Protein AF-A0A937K0B5-F1 (afdb_monomer_lite)

Structure (mmCIF, N/CA/C/O backbone):
data_AF-A0A937K0B5-F1
#
_entry.id   AF-A0A937K0B5-F1
#
loop_
_atom_site.group_PDB
_atom_site.id
_atom_site.type_symbol
_atom_site.label_atom_id
_atom_site.label_alt_id
_atom_site.label_comp_id
_atom_site.label_asym_id
_atom_site.label_entity_id
_atom_site.label_seq_id
_atom_site.pdbx_PDB_ins_code
_atom_site.Cartn_x
_atom_site.Cartn_y
_atom_site.Cartn_z
_atom_site.occupancy
_atom_site.B_iso_or_equiv
_atom_site.auth_seq_id
_atom_site.auth_comp_id
_atom_site.auth_asym_id
_atom_site.auth_atom_id
_atom_site.pdbx_PDB_model_num
ATOM 1 N N . MET A 1 1 ? -4.608 -11.710 33.890 1.00 86.75 1 MET A N 1
ATOM 2 C CA . MET A 1 1 ? -5.528 -10.931 33.034 1.00 86.75 1 MET A CA 1
ATOM 3 C C . MET A 1 1 ? -6.962 -11.220 33.450 1.00 86.75 1 MET A C 1
ATOM 5 O O . MET A 1 1 ? -7.323 -12.393 33.506 1.00 86.75 1 MET A O 1
ATOM 9 N N . ASP A 1 2 ? -7.758 -10.190 33.741 1.00 91.50 2 ASP A N 1
ATOM 10 C CA . ASP A 1 2 ? -9.212 -10.319 33.878 1.00 91.50 2 ASP A CA 1
ATOM 11 C C . ASP A 1 2 ? -9.817 -10.542 32.486 1.00 91.50 2 ASP A C 1
ATOM 13 O O . ASP A 1 2 ? -9.834 -9.653 31.633 1.00 91.50 2 ASP A O 1
ATOM 17 N N . LYS A 1 3 ? -10.289 -11.768 32.248 1.00 93.00 3 LYS A N 1
ATOM 18 C CA . LYS A 1 3 ? -10.859 -12.169 30.958 1.00 93.00 3 LYS A CA 1
ATOM 19 C C . LYS A 1 3 ? -12.183 -11.466 30.665 1.00 93.00 3 LYS A C 1
ATOM 21 O O . LYS A 1 3 ? -12.497 -11.260 29.498 1.00 93.00 3 LYS A O 1
ATOM 26 N N . THR A 1 4 ? -12.957 -11.110 31.689 1.00 94.50 4 THR A N 1
ATOM 27 C CA . THR A 1 4 ? -14.274 -10.488 31.503 1.00 94.50 4 THR A CA 1
ATOM 28 C C . THR A 1 4 ? -14.128 -9.056 31.007 1.00 94.50 4 THR A C 1
ATOM 30 O O . THR A 1 4 ? -14.714 -8.702 29.984 1.00 94.50 4 THR A O 1
ATOM 33 N N . LEU A 1 5 ? -13.267 -8.273 31.661 1.00 94.69 5 LEU A N 1
ATOM 34 C CA . LEU A 1 5 ? -12.912 -6.924 31.235 1.00 94.69 5 LEU A CA 1
ATOM 35 C C . LEU A 1 5 ? -12.268 -6.927 29.846 1.00 94.69 5 LEU A C 1
ATOM 37 O O . LEU A 1 5 ? -12.678 -6.163 28.973 1.00 94.69 5 LEU A O 1
ATOM 41 N N . TRP A 1 6 ? -11.303 -7.825 29.614 1.00 96.38 6 TRP A N 1
ATOM 42 C CA . TRP A 1 6 ? -10.653 -7.939 28.309 1.00 96.38 6 TRP A CA 1
ATOM 43 C C . TRP A 1 6 ? -11.648 -8.250 27.188 1.00 96.38 6 TRP A C 1
ATOM 45 O O . TRP A 1 6 ? -11.595 -7.611 26.142 1.00 96.38 6 TRP A O 1
ATOM 55 N N . ASN A 1 7 ? -12.591 -9.171 27.402 1.00 95.88 7 ASN A N 1
ATOM 56 C CA . ASN A 1 7 ? -13.598 -9.495 26.392 1.00 95.88 7 ASN A CA 1
ATOM 57 C C . ASN A 1 7 ? -14.510 -8.300 26.082 1.00 95.88 7 ASN A C 1
ATOM 59 O O . ASN A 1 7 ? -14.804 -8.070 24.911 1.00 95.88 7 ASN A O 1
ATOM 63 N N . LYS A 1 8 ? -14.903 -7.509 27.094 1.00 96.31 8 LYS A N 1
ATOM 64 C CA . LYS A 1 8 ? -15.672 -6.271 26.877 1.00 96.31 8 LYS A CA 1
ATOM 65 C C . LYS A 1 8 ? -14.887 -5.269 26.027 1.00 96.31 8 LYS A C 1
ATOM 67 O O . LYS A 1 8 ? -15.404 -4.792 25.020 1.00 96.31 8 LYS A O 1
ATOM 72 N N . ILE A 1 9 ? -13.623 -5.022 26.377 1.00 95.81 9 ILE A N 1
ATOM 73 C CA . ILE A 1 9 ? -12.716 -4.135 25.629 1.00 95.81 9 ILE A CA 1
ATOM 74 C C . ILE A 1 9 ? -12.513 -4.625 24.191 1.00 95.81 9 ILE A C 1
ATOM 76 O O . ILE A 1 9 ? -12.571 -3.842 23.243 1.00 95.81 9 ILE A O 1
ATOM 80 N N . LEU A 1 10 ? -12.294 -5.928 24.013 1.00 96.00 10 LEU A N 1
ATOM 81 C CA . LEU A 1 10 ? -12.101 -6.535 22.703 1.00 96.00 10 LEU A CA 1
ATOM 82 C C . LEU A 1 10 ? -13.352 -6.369 21.831 1.00 96.00 10 LEU A C 1
ATOM 84 O O . LEU A 1 10 ? -13.218 -6.010 20.661 1.00 96.00 10 LEU A O 1
ATOM 88 N N . SER A 1 11 ? -14.540 -6.557 22.414 1.00 94.62 11 SER A N 1
ATOM 89 C CA . SER A 1 11 ? -15.836 -6.433 21.735 1.00 94.62 11 SER A CA 1
ATOM 90 C C . SER A 1 11 ? -16.285 -4.999 21.448 1.00 94.62 11 SER A C 1
ATOM 92 O O . SER A 1 11 ? -17.190 -4.817 20.642 1.00 94.62 11 SER A O 1
ATOM 94 N N . PHE A 1 12 ? -15.676 -3.993 22.087 1.00 95.62 12 PHE A N 1
ATOM 95 C CA . PHE A 1 12 ? -16.032 -2.593 21.866 1.00 95.62 12 PHE A CA 1
ATOM 96 C C . PHE A 1 12 ? -15.760 -2.197 20.411 1.00 95.62 12 PHE A C 1
ATOM 98 O O . PHE A 1 12 ? -14.624 -2.306 19.939 1.00 95.62 12 PHE A O 1
ATOM 105 N N . ASP A 1 13 ? -16.789 -1.759 19.697 1.00 92.38 13 ASP A N 1
ATOM 106 C CA . ASP A 1 13 ? -16.686 -1.388 18.290 1.00 92.38 13 ASP A CA 1
ATOM 107 C C . ASP A 1 13 ? -16.411 0.113 18.155 1.00 92.38 13 ASP A C 1
ATOM 109 O O . ASP A 1 13 ? -17.277 0.938 18.432 1.00 92.38 13 ASP A O 1
ATOM 113 N N . LEU A 1 14 ? -15.192 0.457 17.733 1.00 93.19 14 LEU A N 1
ATOM 114 C CA . LEU A 1 14 ? -14.769 1.848 17.531 1.00 93.19 14 LEU A CA 1
ATOM 115 C C . LEU A 1 14 ? -15.404 2.476 16.287 1.00 93.19 14 LEU A C 1
ATOM 117 O O . LEU A 1 14 ? -15.373 3.694 16.137 1.00 93.19 14 LEU A O 1
ATOM 121 N N . ASP A 1 15 ? -15.946 1.659 15.386 1.00 90.88 15 ASP A N 1
ATOM 122 C CA . ASP A 1 15 ? -16.613 2.134 14.183 1.00 90.88 15 ASP A CA 1
ATOM 123 C C . ASP A 1 15 ? -18.132 2.244 14.369 1.00 90.88 15 ASP A C 1
ATOM 125 O O . ASP A 1 15 ? -18.811 2.584 13.408 1.00 90.88 15 ASP A O 1
ATOM 129 N N . ALA A 1 16 ? -18.682 2.003 15.566 1.00 87.69 16 ALA A N 1
ATOM 130 C CA . ALA A 1 16 ? -20.114 2.131 15.826 1.00 87.69 16 ALA A CA 1
ATOM 131 C C . ALA A 1 16 ? -20.534 3.592 16.140 1.00 87.69 16 ALA A C 1
ATOM 133 O O . ALA A 1 16 ? -19.923 4.227 16.998 1.00 87.69 16 ALA A O 1
ATOM 134 N N . PRO A 1 17 ? -21.617 4.121 15.526 1.00 84.50 17 PRO A N 1
ATOM 135 C CA . PRO A 1 17 ? -22.382 3.528 14.431 1.00 84.50 17 PRO A CA 1
ATOM 136 C C . PRO A 1 17 ? -21.581 3.518 13.122 1.00 84.50 17 PRO A C 1
ATOM 138 O O . PRO A 1 17 ? -20.899 4.491 12.791 1.00 84.50 17 PRO A O 1
ATOM 141 N N . LEU A 1 18 ? -21.718 2.422 12.367 1.00 82.12 18 LEU A N 1
ATOM 142 C CA . LEU A 1 18 ? -20.961 2.214 11.136 1.00 82.12 18 LEU A CA 1
ATOM 143 C C . LEU A 1 18 ? -21.205 3.365 10.158 1.00 82.12 18 LEU A C 1
ATOM 145 O O . LEU A 1 18 ? -22.344 3.744 9.887 1.00 82.12 18 LEU A O 1
ATOM 149 N N . SER A 1 19 ? -20.119 3.934 9.642 1.00 82.31 19 SER A N 1
ATOM 150 C CA . SER A 1 19 ? -20.168 5.060 8.714 1.00 82.31 19 SER A CA 1
ATOM 151 C C . SER A 1 19 ? -19.106 4.933 7.628 1.00 82.31 19 SER A C 1
ATOM 153 O O . SER A 1 19 ? -18.049 4.327 7.818 1.00 82.31 19 SER A O 1
ATOM 155 N N . GLU A 1 20 ? -19.367 5.548 6.472 1.00 72.62 20 GLU A N 1
ATOM 156 C CA . GLU A 1 20 ? -18.437 5.534 5.333 1.00 72.62 20 GLU A CA 1
ATOM 157 C C . GLU A 1 20 ? -17.071 6.158 5.668 1.00 72.62 20 GLU A C 1
ATOM 159 O O . GLU A 1 20 ? -16.060 5.825 5.046 1.00 72.62 20 GLU A O 1
ATOM 164 N N . TYR A 1 21 ? -17.035 7.056 6.657 1.00 82.69 21 TYR A N 1
ATOM 165 C CA . TYR A 1 21 ? -15.830 7.714 7.156 1.00 82.69 21 TYR A CA 1
ATOM 166 C C . TYR A 1 21 ? -15.703 7.585 8.681 1.00 82.69 21 TYR A C 1
ATOM 168 O O . TYR A 1 21 ? -15.469 8.566 9.387 1.00 82.69 21 TYR A O 1
ATOM 176 N N . GLY A 1 22 ? -15.874 6.353 9.171 1.00 88.44 22 GLY A N 1
ATOM 177 C CA . GLY A 1 22 ? -15.724 5.993 10.581 1.00 88.44 22 GLY A CA 1
ATOM 178 C C . GLY A 1 22 ? -14.286 6.059 11.099 1.00 88.44 22 GLY A C 1
ATOM 179 O O . GLY A 1 22 ? -13.351 6.452 10.387 1.00 88.44 22 GLY A O 1
ATOM 180 N N . PHE A 1 23 ? -14.115 5.651 12.355 1.00 93.81 23 PHE A N 1
ATOM 181 C CA . PHE A 1 23 ? -12.850 5.693 13.082 1.00 93.81 23 PHE A CA 1
ATOM 182 C C . PHE A 1 23 ? -11.702 5.035 12.305 1.00 93.81 23 PHE A C 1
ATOM 184 O O . PHE A 1 23 ? -10.686 5.685 12.032 1.00 93.81 23 PHE A O 1
ATOM 191 N N . SER A 1 24 ? -11.880 3.784 11.876 1.00 93.69 24 SER A N 1
ATOM 192 C CA . SER A 1 24 ? -10.851 3.001 11.182 1.00 93.69 24 SER A CA 1
ATOM 193 C C . SER A 1 24 ? -10.520 3.568 9.802 1.00 93.69 24 SER A C 1
ATOM 195 O O . SER A 1 24 ? -9.347 3.671 9.433 1.00 93.69 24 SER A O 1
ATOM 197 N N . THR A 1 25 ? -11.533 3.991 9.038 1.00 92.06 25 THR A N 1
ATOM 198 C CA . THR A 1 25 ? -11.344 4.576 7.698 1.00 92.06 25 THR A CA 1
ATOM 199 C C . THR A 1 25 ? -10.563 5.885 7.770 1.00 92.06 25 THR A C 1
ATOM 201 O O . THR A 1 25 ? -9.673 6.130 6.947 1.00 92.06 25 THR A O 1
ATOM 204 N N . ARG A 1 26 ? -10.869 6.725 8.763 1.00 93.44 26 ARG A N 1
ATOM 205 C CA . ARG A 1 26 ? -10.171 7.989 8.990 1.00 93.44 26 ARG A CA 1
ATOM 206 C C . ARG A 1 26 ? -8.737 7.760 9.468 1.00 93.44 26 ARG A C 1
ATOM 208 O O . ARG A 1 26 ? -7.816 8.327 8.882 1.00 93.44 26 ARG A O 1
ATOM 215 N N . LEU A 1 27 ? -8.544 6.870 10.444 1.00 95.12 27 LEU A N 1
ATOM 216 C CA . LEU A 1 27 ? -7.229 6.492 10.969 1.00 95.12 27 LEU A CA 1
ATOM 217 C C . LEU A 1 27 ? -6.296 5.985 9.858 1.00 95.12 27 LEU A C 1
ATOM 219 O O . LEU A 1 27 ? -5.153 6.439 9.749 1.00 95.12 27 LEU A O 1
ATOM 223 N N . ALA A 1 28 ? -6.801 5.095 8.996 1.00 93.75 28 ALA A N 1
ATOM 224 C CA . ALA A 1 28 ? -6.053 4.562 7.861 1.00 93.75 28 ALA A CA 1
ATOM 225 C C . ALA A 1 28 ? -5.684 5.651 6.843 1.00 93.75 28 ALA A C 1
ATOM 227 O O . ALA A 1 28 ? -4.559 5.674 6.342 1.00 93.75 28 ALA A O 1
ATOM 228 N N . LYS A 1 29 ? -6.604 6.580 6.546 1.00 92.31 29 LYS A N 1
ATOM 229 C CA . LYS A 1 29 ? -6.374 7.662 5.578 1.00 92.31 29 LYS A CA 1
ATOM 230 C C . LYS A 1 29 ? -5.328 8.665 6.059 1.00 92.31 29 LYS A C 1
ATOM 232 O O . LYS A 1 29 ? -4.405 8.986 5.312 1.00 92.31 29 LYS A O 1
ATOM 237 N N . GLU A 1 30 ? -5.459 9.160 7.286 1.00 92.69 30 GLU A N 1
ATOM 238 C CA . GLU A 1 30 ? -4.577 10.208 7.818 1.00 92.69 30 GLU A CA 1
ATOM 239 C C . GLU A 1 30 ? -3.131 9.706 7.952 1.00 92.69 30 GLU A C 1
ATOM 241 O O . GLU A 1 30 ? -2.187 10.396 7.560 1.00 92.69 30 GLU A O 1
ATOM 246 N N . ASN A 1 31 ? -2.957 8.448 8.364 1.00 93.25 31 ASN A N 1
ATOM 247 C CA . ASN A 1 31 ? -1.636 7.842 8.533 1.00 93.25 31 ASN A CA 1
ATOM 248 C C . ASN A 1 31 ? -1.129 7.090 7.290 1.00 93.25 31 ASN A C 1
ATOM 250 O O . ASN A 1 31 ? 0.035 6.689 7.233 1.00 93.25 31 ASN A O 1
ATOM 254 N N . ALA A 1 32 ? -1.972 6.944 6.263 1.00 93.38 32 ALA A N 1
ATOM 255 C CA . ALA A 1 32 ? -1.731 6.109 5.088 1.00 93.38 32 ALA A CA 1
ATOM 256 C C . ALA A 1 32 ? -1.308 4.679 5.458 1.00 93.38 32 ALA A C 1
ATOM 258 O O . ALA A 1 32 ? -0.268 4.182 5.014 1.00 93.38 32 ALA A O 1
ATOM 259 N N . TRP A 1 33 ? -2.121 4.043 6.295 1.00 94.75 33 TRP A N 1
ATOM 260 C CA . TRP A 1 33 ? -1.939 2.665 6.728 1.00 94.75 33 TRP A CA 1
ATOM 261 C C . TRP A 1 33 ? -2.753 1.700 5.879 1.00 94.75 33 TRP A C 1
ATOM 263 O O . TRP A 1 33 ? -3.857 2.010 5.439 1.00 94.75 33 TRP A O 1
ATOM 273 N N . THR A 1 34 ? -2.207 0.502 5.681 1.00 94.50 34 THR A N 1
ATOM 274 C CA . THR A 1 34 ? -2.960 -0.610 5.087 1.00 94.50 34 THR A CA 1
ATOM 275 C C . THR A 1 34 ? -4.058 -1.078 6.036 1.00 94.50 34 THR A C 1
ATOM 277 O O . THR A 1 34 ? -4.004 -0.834 7.248 1.00 94.50 34 THR A O 1
ATOM 280 N N . GLN A 1 35 ? -5.065 -1.763 5.503 1.00 92.44 35 GLN A N 1
ATOM 281 C CA . GLN A 1 35 ? -6.229 -2.176 6.291 1.00 92.44 35 GLN A CA 1
ATOM 282 C C . GLN A 1 35 ? -5.836 -3.114 7.439 1.00 92.44 35 GLN A C 1
ATOM 284 O O . GLN A 1 35 ? -6.207 -2.883 8.589 1.00 92.44 35 GLN A O 1
ATOM 289 N N . ASN A 1 36 ? -5.027 -4.137 7.160 1.00 93.12 36 ASN A N 1
ATOM 290 C CA . ASN A 1 36 ? -4.579 -5.079 8.187 1.00 93.12 36 ASN A CA 1
ATOM 291 C C . ASN A 1 36 ? -3.638 -4.434 9.209 1.00 93.12 36 ASN A C 1
ATOM 293 O O . ASN A 1 36 ? -3.731 -4.748 10.395 1.00 93.12 36 ASN A O 1
ATOM 297 N N . PHE A 1 37 ? -2.781 -3.496 8.789 1.00 94.94 37 PHE A N 1
ATOM 298 C CA . PHE A 1 37 ? -1.961 -2.729 9.729 1.00 94.94 37 PHE A CA 1
ATOM 299 C C . PHE A 1 37 ? -2.831 -1.872 10.656 1.00 94.94 37 PHE A C 1
ATOM 301 O O . PHE A 1 37 ? -2.601 -1.850 11.861 1.00 94.94 37 PHE A O 1
ATOM 308 N N . THR A 1 38 ? -3.870 -1.233 10.114 1.00 95.44 38 THR A N 1
ATOM 309 C CA . THR A 1 38 ? -4.840 -0.445 10.890 1.00 95.44 38 THR A CA 1
ATOM 310 C C . THR A 1 38 ? -5.569 -1.318 11.912 1.00 95.44 38 THR A C 1
ATOM 312 O O . THR A 1 38 ? -5.589 -0.986 13.096 1.00 95.44 38 THR A O 1
ATOM 315 N N . ARG A 1 39 ? -6.095 -2.479 11.493 1.00 94.88 39 ARG A N 1
ATOM 316 C CA . ARG A 1 39 ? -6.750 -3.448 12.393 1.00 94.88 39 ARG A CA 1
ATOM 317 C C . ARG A 1 39 ? -5.808 -3.916 13.508 1.00 94.88 39 ARG A C 1
ATOM 319 O O . ARG A 1 39 ? -6.212 -3.980 14.668 1.00 94.88 39 ARG A O 1
ATOM 326 N N . LEU A 1 40 ? -4.546 -4.198 13.173 1.00 95.69 40 LEU A N 1
ATOM 327 C CA . LEU A 1 40 ? -3.531 -4.586 14.152 1.00 95.69 40 LEU A CA 1
ATOM 328 C C . LEU A 1 40 ? -3.231 -3.447 15.138 1.00 95.69 40 LEU A C 1
ATOM 330 O O . LEU A 1 40 ? -3.226 -3.681 16.341 1.00 95.69 40 LEU A O 1
ATOM 334 N N . ALA A 1 41 ? -3.035 -2.217 14.658 1.00 97.25 41 ALA A N 1
ATOM 335 C CA . ALA A 1 41 ? -2.790 -1.052 15.508 1.00 97.25 41 ALA A CA 1
ATOM 336 C C . ALA A 1 41 ? -3.951 -0.798 16.486 1.00 97.25 41 ALA A C 1
ATOM 338 O O . ALA A 1 41 ? -3.718 -0.538 17.665 1.00 97.25 41 ALA A O 1
ATOM 339 N N . ILE A 1 42 ? -5.198 -0.952 16.027 1.00 97.62 42 ILE A N 1
ATOM 340 C CA . ILE A 1 42 ? -6.399 -0.853 16.868 1.00 97.62 42 ILE A CA 1
ATOM 341 C C . ILE A 1 42 ? -6.426 -1.944 17.946 1.00 97.62 42 ILE A C 1
ATOM 343 O O . ILE A 1 42 ? -6.736 -1.665 19.106 1.00 97.62 42 ILE A O 1
ATOM 347 N N . LEU A 1 43 ? -6.086 -3.187 17.594 1.00 97.50 43 LEU A N 1
ATOM 348 C CA . LEU A 1 43 ? -6.009 -4.279 18.564 1.00 97.50 43 LEU A CA 1
ATOM 349 C C . LEU A 1 43 ? -4.948 -4.004 19.640 1.00 97.50 43 LEU A C 1
ATOM 351 O O . LEU A 1 43 ? -5.205 -4.199 20.829 1.00 97.50 43 LEU A O 1
ATOM 355 N N . GLU A 1 44 ? -3.770 -3.527 19.241 1.00 97.81 44 GLU A N 1
ATOM 356 C CA . GLU A 1 44 ? -2.695 -3.167 20.169 1.00 97.81 44 GLU A CA 1
ATOM 357 C C . GLU A 1 44 ? -3.059 -1.959 21.044 1.00 97.81 44 GLU A C 1
ATOM 359 O O . GLU A 1 44 ? -2.739 -1.942 22.234 1.00 97.81 44 GLU A O 1
ATOM 364 N N . TYR A 1 45 ? -3.818 -1.000 20.508 1.00 97.94 45 TYR A N 1
ATOM 365 C CA . TYR A 1 45 ? -4.413 0.089 21.281 1.00 97.94 45 TYR A CA 1
ATOM 366 C C . TYR A 1 45 ? -5.386 -0.417 22.352 1.00 97.94 45 TYR A C 1
ATOM 368 O O . TYR A 1 45 ? -5.282 -0.022 23.514 1.00 97.94 45 TYR A O 1
ATOM 376 N N . LYS A 1 46 ? -6.275 -1.358 22.016 1.00 97.81 46 LYS A N 1
ATOM 377 C CA . LYS A 1 46 ? -7.175 -1.987 22.998 1.00 97.81 46 LYS A CA 1
ATOM 378 C C . LYS A 1 46 ? -6.398 -2.680 24.124 1.00 97.81 46 LYS A C 1
ATOM 380 O O . LYS A 1 46 ? -6.756 -2.540 25.293 1.00 97.81 46 LYS A O 1
ATOM 385 N N . LYS A 1 47 ? -5.308 -3.387 23.798 1.00 97.31 47 LYS A N 1
ATOM 386 C CA . LYS A 1 47 ? -4.418 -4.002 24.803 1.00 97.31 47 LYS A CA 1
ATOM 387 C C . LYS A 1 47 ? -3.745 -2.953 25.685 1.00 97.31 47 LYS A C 1
ATOM 389 O O . LYS A 1 47 ? -3.709 -3.118 26.902 1.00 97.31 47 LYS A O 1
ATOM 394 N N . PHE A 1 48 ? -3.246 -1.868 25.095 1.00 96.69 48 PHE A N 1
ATOM 395 C CA . PHE A 1 48 ? -2.672 -0.753 25.847 1.00 96.69 48 PHE A CA 1
ATOM 396 C C . PHE A 1 48 ? -3.689 -0.139 26.817 1.00 96.69 48 PHE A C 1
ATOM 398 O O . PHE A 1 48 ? -3.368 0.068 27.983 1.00 96.69 48 PHE A O 1
ATOM 405 N N . MET A 1 49 ? -4.929 0.071 26.376 1.00 96.31 49 MET A N 1
ATOM 406 C CA . MET A 1 49 ? -5.995 0.634 27.209 1.00 96.31 49 MET A CA 1
ATOM 407 C C . MET A 1 49 ? -6.401 -0.301 28.353 1.00 96.31 49 MET A C 1
ATOM 409 O O . MET A 1 49 ? -6.625 0.163 29.470 1.00 96.31 49 MET A O 1
ATOM 413 N N . TYR A 1 50 ? -6.386 -1.621 28.130 1.00 96.31 50 TYR A N 1
ATOM 414 C CA . TYR A 1 50 ? -6.522 -2.598 29.216 1.00 96.31 50 TYR A CA 1
ATOM 415 C C . TYR A 1 50 ? -5.408 -2.430 30.265 1.00 96.31 50 TYR A C 1
ATOM 417 O O . TYR A 1 50 ? -5.689 -2.414 31.465 1.00 96.31 50 TYR A O 1
ATOM 425 N N . LEU A 1 51 ? -4.146 -2.274 29.843 1.00 95.12 51 LEU A N 1
ATOM 426 C CA . LEU A 1 51 ? -3.030 -2.056 30.773 1.00 95.12 51 LEU A CA 1
ATOM 427 C C . LEU A 1 51 ? -3.180 -0.723 31.512 1.00 95.12 51 LEU A C 1
ATOM 429 O O . LEU A 1 51 ? -3.004 -0.682 32.726 1.00 95.12 51 LEU A O 1
ATOM 433 N N . ALA A 1 52 ? -3.560 0.344 30.810 1.00 93.88 52 ALA A N 1
ATOM 434 C CA . ALA A 1 52 ? -3.778 1.663 31.396 1.00 93.88 52 ALA A CA 1
ATOM 435 C C . ALA A 1 52 ? -4.875 1.659 32.473 1.00 93.88 52 ALA A C 1
ATOM 437 O O . ALA A 1 52 ? -4.732 2.338 33.486 1.00 93.88 52 ALA A O 1
ATOM 438 N N . GLY A 1 53 ? -5.930 0.858 32.291 1.00 93.12 53 GLY A N 1
ATOM 439 C CA . GLY A 1 53 ? -6.999 0.699 33.279 1.00 93.12 53 GLY A CA 1
ATOM 440 C C . GLY A 1 53 ? -6.656 -0.212 34.465 1.00 93.12 53 GLY A C 1
ATOM 441 O O . GLY A 1 53 ? -7.279 -0.094 35.513 1.00 93.12 53 GLY A O 1
ATOM 442 N N . THR A 1 54 ? -5.677 -1.117 34.334 1.00 93.12 54 THR A N 1
ATOM 443 C CA . THR A 1 54 ? -5.445 -2.189 35.331 1.00 93.12 54 THR A CA 1
ATOM 444 C C . THR A 1 54 ? -4.091 -2.141 36.037 1.00 93.12 54 THR A C 1
ATOM 446 O O . THR A 1 54 ? -3.953 -2.704 37.120 1.00 93.12 54 THR A O 1
ATOM 449 N N . ALA A 1 55 ? -3.088 -1.463 35.475 1.00 87.75 55 ALA A N 1
ATOM 450 C CA . ALA A 1 55 ? -1.714 -1.494 35.980 1.00 87.75 55 ALA A CA 1
ATOM 451 C C . ALA A 1 55 ? -1.502 -0.761 37.319 1.00 87.75 55 ALA A C 1
ATOM 453 O O . ALA A 1 55 ? -0.458 -0.946 37.944 1.00 87.75 55 ALA A O 1
ATOM 454 N N . GLY A 1 56 ? -2.429 0.114 37.735 1.00 83.44 56 GLY A N 1
ATOM 455 C CA . GLY A 1 56 ? -2.289 0.947 38.941 1.00 83.44 56 GLY A CA 1
ATOM 456 C C . GLY A 1 56 ? -1.097 1.920 38.912 1.00 83.44 56 GLY A C 1
ATOM 457 O O . GLY A 1 56 ? -0.767 2.531 39.926 1.00 83.44 56 GLY A O 1
ATOM 458 N N . ALA A 1 57 ? -0.435 2.059 37.762 1.00 84.25 57 ALA A N 1
ATOM 459 C CA . ALA A 1 57 ? 0.768 2.852 37.552 1.00 84.25 57 ALA A CA 1
ATOM 460 C C . ALA A 1 57 ? 0.769 3.459 36.143 1.00 84.25 57 ALA A C 1
ATOM 462 O O . ALA A 1 57 ? 0.012 3.044 35.266 1.00 84.25 57 ALA A O 1
ATOM 463 N N . MET A 1 58 ? 1.641 4.445 35.921 1.00 86.75 58 MET A N 1
ATOM 464 C CA . MET A 1 58 ? 1.754 5.116 34.628 1.00 86.75 58 MET A CA 1
ATOM 465 C C . MET A 1 58 ? 2.291 4.163 33.553 1.00 86.75 58 MET A C 1
ATOM 467 O O . MET A 1 58 ? 3.362 3.578 33.708 1.00 86.75 58 MET A O 1
ATOM 471 N N . VAL A 1 59 ? 1.567 4.075 32.440 1.00 91.88 59 VAL A N 1
ATOM 472 C CA . VAL A 1 59 ? 1.985 3.379 31.218 1.00 91.88 59 VAL A CA 1
ATOM 473 C C . VAL A 1 59 ? 2.213 4.386 30.091 1.00 91.88 59 VAL A C 1
ATOM 475 O O . VAL A 1 59 ? 1.703 5.504 30.129 1.00 91.88 59 VAL A O 1
ATOM 478 N N . SER A 1 60 ? 3.010 4.004 29.097 1.00 92.69 60 SER A N 1
ATOM 479 C CA . SER A 1 60 ? 3.363 4.825 27.940 1.00 92.69 60 SER A CA 1
ATOM 480 C C . SER A 1 60 ? 3.174 4.005 26.660 1.00 92.69 60 SER A C 1
ATOM 482 O O . SER A 1 60 ? 3.737 2.909 26.565 1.00 92.69 60 SER A O 1
ATOM 484 N N . PRO A 1 61 ? 2.384 4.504 25.691 1.00 94.25 61 PRO A N 1
ATOM 485 C CA . PRO A 1 61 ? 2.138 3.804 24.433 1.00 94.25 61 PRO A CA 1
ATOM 486 C C . PRO A 1 61 ? 3.383 3.812 23.528 1.00 94.25 61 PRO A C 1
ATOM 488 O O . PRO A 1 61 ? 4.331 4.573 23.744 1.00 94.25 61 PRO A O 1
ATOM 491 N N . SER A 1 62 ? 3.391 2.966 22.494 1.00 93.94 62 SER A N 1
ATOM 492 C CA . SER A 1 62 ? 4.285 3.167 21.344 1.00 93.94 62 SER A CA 1
ATOM 493 C C . SER A 1 62 ? 3.767 4.303 20.460 1.00 93.94 62 SER A C 1
ATOM 495 O O . SER A 1 62 ? 2.597 4.651 20.546 1.00 93.94 62 SER A O 1
ATOM 497 N N . GLU A 1 63 ? 4.599 4.842 19.566 1.00 93.12 63 GLU A N 1
ATOM 498 C CA . GLU A 1 63 ? 4.196 5.936 18.662 1.00 93.12 63 GLU A CA 1
ATOM 499 C C . GLU A 1 63 ? 2.965 5.571 17.813 1.00 93.12 63 GLU A C 1
ATOM 501 O O . GLU A 1 63 ? 2.048 6.370 17.666 1.00 93.12 63 GLU A O 1
ATOM 506 N N . ILE A 1 64 ? 2.884 4.330 17.325 1.00 95.94 64 ILE A N 1
ATOM 507 C CA . ILE A 1 64 ? 1.732 3.864 16.542 1.00 95.94 64 ILE A CA 1
ATOM 508 C C . ILE A 1 64 ? 0.472 3.750 17.407 1.00 95.94 64 ILE A C 1
ATOM 510 O O . ILE A 1 64 ? -0.597 4.178 16.980 1.00 95.94 64 ILE A O 1
ATOM 514 N N . VAL A 1 65 ? 0.577 3.198 18.622 1.00 97.12 65 VAL A N 1
ATOM 515 C CA . VAL A 1 65 ? -0.565 3.101 19.551 1.00 97.12 65 VAL A CA 1
ATOM 516 C C . VAL A 1 65 ? -1.035 4.490 19.990 1.00 97.12 65 VAL A C 1
ATOM 518 O O . VAL A 1 65 ? -2.235 4.724 20.124 1.00 97.12 65 VAL A O 1
ATOM 521 N N . ASP A 1 66 ? -0.098 5.414 20.168 1.00 95.31 66 ASP A N 1
ATOM 522 C CA . ASP A 1 66 ? -0.356 6.802 20.527 1.00 95.31 66 ASP A CA 1
ATOM 523 C C . ASP A 1 66 ? -1.133 7.541 19.429 1.00 95.31 66 ASP A C 1
ATOM 525 O O . ASP A 1 66 ? -2.072 8.273 19.728 1.00 95.31 66 ASP A O 1
ATOM 529 N N . LEU A 1 67 ? -0.834 7.286 18.148 1.00 96.38 67 LEU A N 1
ATOM 530 C CA . LEU A 1 67 ? -1.624 7.808 17.023 1.00 96.38 67 LEU A CA 1
ATOM 531 C C . LEU A 1 67 ? -3.081 7.315 17.058 1.00 96.38 67 LEU A C 1
ATOM 533 O O . LEU A 1 67 ? -4.000 8.097 16.816 1.00 96.38 67 LEU A O 1
ATOM 537 N N . VAL A 1 68 ? -3.311 6.040 17.399 1.00 97.81 68 VAL A N 1
ATOM 538 C CA . VAL A 1 68 ? -4.676 5.501 17.559 1.00 97.81 68 VAL A CA 1
ATOM 539 C C . VAL A 1 68 ? -5.385 6.153 18.746 1.00 97.81 68 VAL A C 1
ATOM 541 O O . VAL A 1 68 ? -6.558 6.511 18.642 1.00 97.81 68 VAL A O 1
ATOM 544 N N . TRP A 1 69 ? -4.683 6.339 19.867 1.00 96.44 69 TRP A N 1
ATOM 545 C CA . TRP A 1 69 ? -5.256 6.969 21.054 1.00 96.44 69 TRP A CA 1
ATOM 546 C C . TRP A 1 69 ? -5.630 8.430 20.796 1.00 96.44 69 TRP A C 1
ATOM 548 O O . TRP A 1 69 ? -6.759 8.821 21.086 1.00 96.44 69 TRP A O 1
ATOM 558 N N . HIS A 1 70 ? -4.740 9.208 20.177 1.00 95.44 70 HIS A N 1
ATOM 559 C CA . HIS A 1 70 ? -5.021 10.584 19.769 1.00 95.44 70 HIS A CA 1
ATOM 560 C C . HIS A 1 70 ? -6.245 10.675 18.863 1.00 95.44 70 HIS A C 1
ATOM 562 O O . HIS A 1 70 ? -7.102 11.529 19.081 1.00 95.44 70 HIS A O 1
ATOM 568 N N . GLN A 1 71 ? -6.366 9.763 17.895 1.00 95.75 71 GLN A N 1
ATOM 569 C CA . GLN A 1 71 ? -7.557 9.690 17.062 1.00 95.75 71 GLN A CA 1
ATOM 570 C C . GLN A 1 71 ? -8.808 9.429 17.906 1.00 95.75 71 GLN A C 1
ATOM 572 O O . GLN A 1 71 ? -9.824 10.081 17.694 1.00 95.75 71 GLN A O 1
ATOM 577 N N . HIS A 1 72 ? -8.755 8.513 18.878 1.00 96.19 72 HIS A N 1
ATOM 578 C CA . HIS A 1 72 ? -9.927 8.170 19.690 1.00 96.19 72 HIS A CA 1
ATOM 579 C C . HIS A 1 72 ? -10.356 9.319 20.601 1.00 96.19 72 HIS A C 1
ATOM 581 O O . HIS A 1 72 ? -11.550 9.550 20.743 1.00 96.19 72 HIS A O 1
ATOM 587 N N . LEU A 1 73 ? -9.412 10.111 21.117 1.00 94.62 73 LEU A N 1
ATOM 588 C CA . LEU A 1 73 ? -9.717 11.325 21.883 1.00 94.62 73 LEU A CA 1
ATOM 589 C C . LEU A 1 73 ? -10.533 12.355 21.080 1.00 94.62 73 LEU A C 1
ATOM 591 O O . LEU A 1 73 ? -11.277 13.129 21.677 1.00 94.62 73 LEU A O 1
ATOM 595 N N . ILE A 1 74 ? -10.422 12.366 19.745 1.00 93.81 74 ILE A N 1
ATOM 596 C CA . ILE A 1 74 ? -11.240 13.225 18.869 1.00 93.81 74 ILE A CA 1
ATOM 597 C C . ILE A 1 74 ? -12.692 12.719 18.799 1.00 93.81 74 ILE A C 1
ATOM 599 O O . ILE A 1 74 ? -13.614 13.518 18.653 1.00 93.81 74 ILE A O 1
ATOM 603 N N . PHE A 1 75 ? -12.915 11.408 18.925 1.00 92.50 75 PHE A N 1
ATOM 604 C CA . PHE A 1 75 ? -14.244 10.796 19.010 1.00 92.50 75 PHE A CA 1
ATOM 605 C C . PHE A 1 75 ? -14.689 10.752 20.480 1.00 92.50 75 PHE A C 1
ATOM 607 O O . PHE A 1 75 ? -14.803 9.676 21.068 1.00 92.50 75 PHE A O 1
ATOM 614 N N . SER A 1 76 ? -14.906 11.933 21.071 1.00 92.06 76 SER A N 1
ATOM 615 C CA . SER A 1 76 ? -15.116 12.127 22.516 1.00 92.06 76 SER A CA 1
ATOM 616 C C . SER A 1 76 ? -16.154 11.188 23.125 1.00 92.06 76 SER A C 1
ATOM 618 O O . SER A 1 76 ? -15.878 10.568 24.147 1.00 92.06 76 SER A O 1
ATOM 620 N N . ASP A 1 77 ? -17.303 11.029 22.468 1.00 93.38 77 ASP A N 1
ATOM 621 C CA . ASP A 1 77 ? -18.418 10.231 22.990 1.00 93.38 77 ASP A CA 1
ATOM 622 C C . ASP A 1 77 ? -18.066 8.735 23.008 1.00 93.38 77 ASP A C 1
ATOM 624 O O . ASP A 1 77 ? -18.296 8.041 23.996 1.00 93.38 77 ASP A O 1
ATOM 628 N N . SER A 1 78 ? -17.430 8.242 21.937 1.00 94.88 78 SER A N 1
ATOM 629 C CA . SER A 1 78 ? -16.904 6.870 21.873 1.00 94.88 78 SER A CA 1
ATOM 630 C C . SER A 1 78 ? -15.808 6.653 22.920 1.00 94.88 78 SER A C 1
ATOM 632 O O . SER A 1 78 ? -15.759 5.606 23.566 1.00 94.88 78 SER A O 1
ATOM 634 N N . TYR A 1 79 ? -14.938 7.645 23.125 1.00 95.94 79 TYR A N 1
ATOM 635 C CA . TYR A 1 79 ? -13.856 7.558 24.101 1.00 95.94 79 TYR A CA 1
ATOM 636 C C . TYR A 1 79 ? -14.373 7.481 25.537 1.00 95.94 79 TYR A C 1
ATOM 638 O O . TYR A 1 79 ? -13.871 6.681 26.331 1.00 95.94 79 TYR A O 1
ATOM 646 N N . GLU A 1 80 ? -15.382 8.286 25.867 1.00 95.25 80 GLU A N 1
ATOM 647 C CA . GLU A 1 80 ? -16.040 8.268 27.171 1.00 95.25 80 GLU A CA 1
ATOM 648 C C . GLU A 1 80 ? -16.695 6.908 27.429 1.00 95.25 80 GLU A C 1
ATOM 650 O O . GLU A 1 80 ? -16.368 6.259 28.425 1.00 95.25 80 GLU A O 1
ATOM 655 N N . GLN A 1 81 ? -17.490 6.406 26.478 1.00 95.62 81 GLN A N 1
ATOM 656 C CA . GLN A 1 81 ? -18.095 5.071 26.556 1.00 95.62 81 GLN A CA 1
ATOM 657 C C . GLN A 1 81 ? -17.041 3.971 26.720 1.00 95.62 81 GLN A C 1
ATOM 659 O O . GLN A 1 81 ? -17.211 3.036 27.504 1.00 95.62 81 GLN A O 1
ATOM 664 N N . PHE A 1 82 ? -15.913 4.072 26.016 1.00 96.31 82 PHE A N 1
ATOM 665 C CA . PHE A 1 82 ? -14.836 3.099 26.148 1.00 96.31 82 PHE A CA 1
ATOM 666 C C . PHE A 1 82 ? -14.169 3.152 27.531 1.00 96.31 82 PHE A C 1
ATOM 668 O O . PHE A 1 82 ? -13.858 2.107 28.105 1.00 96.31 82 PHE A O 1
ATOM 675 N N . CYS A 1 83 ? -13.998 4.345 28.108 1.00 95.31 83 CYS A N 1
ATOM 676 C CA . CYS A 1 83 ? -13.512 4.508 29.481 1.00 95.31 83 CYS A CA 1
ATOM 677 C C . CYS A 1 83 ? -14.500 3.948 30.518 1.00 95.31 83 CYS A C 1
ATOM 679 O O . CYS A 1 83 ? -14.066 3.337 31.499 1.00 95.31 83 CYS A O 1
ATOM 681 N N . GLU A 1 84 ? -15.811 4.089 30.295 1.00 95.69 84 GLU A N 1
ATOM 682 C CA . GLU A 1 84 ? -16.849 3.456 31.121 1.00 95.69 84 GLU A CA 1
ATOM 683 C C . GLU A 1 84 ? -16.750 1.927 31.074 1.00 95.69 84 GLU A C 1
ATOM 685 O O . GLU A 1 84 ? -16.796 1.276 32.119 1.00 95.69 84 GLU A O 1
ATOM 690 N N . VAL A 1 85 ? -16.530 1.347 29.886 1.00 94.75 85 VAL A N 1
ATOM 691 C CA . VAL A 1 85 ? -16.299 -0.100 29.730 1.00 94.75 85 VAL A CA 1
ATOM 692 C C . VAL A 1 85 ? -15.070 -0.560 30.515 1.00 94.75 85 VAL A C 1
ATOM 694 O O . VAL A 1 85 ? -15.100 -1.627 31.134 1.00 94.75 85 VAL A O 1
ATOM 697 N N . ILE A 1 86 ? -13.998 0.234 30.492 1.00 94.50 86 ILE A N 1
ATOM 698 C CA . ILE A 1 86 ? -12.761 -0.045 31.233 1.00 94.50 86 ILE A CA 1
ATOM 699 C C . ILE A 1 86 ? -12.969 0.123 32.749 1.00 94.50 86 ILE A C 1
ATOM 701 O O . ILE A 1 86 ? -12.273 -0.510 33.542 1.00 94.50 86 ILE A O 1
ATOM 705 N N . GLY A 1 87 ? -13.930 0.953 33.162 1.00 91.75 87 GLY A N 1
ATOM 706 C CA . GLY A 1 87 ? -14.169 1.311 34.559 1.00 91.75 87 GLY A CA 1
ATOM 707 C C . GLY A 1 87 ? -13.139 2.300 35.109 1.00 91.75 87 GLY A C 1
ATOM 708 O O . GLY A 1 87 ? -12.910 2.350 36.316 1.00 91.75 87 GLY A O 1
ATOM 709 N N . SER A 1 88 ? -12.458 3.056 34.243 1.00 88.00 88 SER A N 1
ATOM 710 C CA . SER A 1 88 ? -11.445 4.043 34.637 1.00 88.00 88 SER A CA 1
ATOM 711 C C . SER A 1 88 ? -11.338 5.171 33.618 1.00 88.00 88 SER A C 1
ATOM 713 O O . SER A 1 88 ? -11.259 4.932 32.416 1.00 88.00 88 SER A O 1
ATOM 715 N N . ASN A 1 89 ? -11.272 6.412 34.106 1.00 88.94 89 ASN A N 1
ATOM 716 C CA . ASN A 1 89 ? -11.043 7.581 33.260 1.00 88.94 89 ASN A CA 1
ATOM 717 C C . ASN A 1 89 ? -9.539 7.743 32.989 1.00 88.94 89 ASN A C 1
ATOM 719 O O . ASN A 1 89 ? -8.784 8.231 33.838 1.00 88.94 89 ASN A O 1
ATOM 723 N N . ILE A 1 90 ? -9.108 7.299 31.809 1.00 90.38 90 ILE A N 1
ATOM 724 C CA . ILE A 1 90 ? -7.706 7.341 31.396 1.00 90.38 90 ILE A CA 1
ATOM 725 C C . ILE A 1 90 ? -7.398 8.742 30.856 1.00 90.38 90 ILE A C 1
ATOM 727 O O . ILE A 1 90 ? -7.922 9.164 29.826 1.00 90.38 90 ILE A O 1
ATOM 731 N N . LYS A 1 91 ? -6.521 9.476 31.548 1.00 86.69 91 LYS A N 1
ATOM 732 C CA . LYS A 1 91 ? -6.116 10.832 31.153 1.00 86.69 91 LYS A CA 1
ATOM 733 C C . LYS A 1 91 ? -4.864 10.796 30.285 1.00 86.69 91 LYS A C 1
ATOM 735 O O . LYS A 1 91 ? -3.849 10.227 30.683 1.00 86.69 91 LYS A O 1
ATOM 740 N N . HIS A 1 92 ? -4.921 11.464 29.138 1.00 85.81 92 HIS A N 1
ATOM 741 C CA . HIS A 1 92 ? -3.751 11.686 28.299 1.00 85.81 92 HIS A CA 1
ATOM 742 C C . HIS A 1 92 ? -2.884 12.815 28.881 1.00 85.81 92 HIS A C 1
ATOM 744 O O . HIS A 1 92 ? -3.386 13.900 29.176 1.00 85.81 92 HIS A O 1
ATOM 750 N N . ILE A 1 93 ? -1.586 12.558 29.061 1.00 82.88 93 ILE A N 1
ATOM 751 C CA . ILE A 1 93 ? -0.615 13.539 29.565 1.00 82.88 93 ILE A CA 1
ATOM 752 C C . ILE A 1 93 ? 0.407 13.793 28.450 1.00 82.88 93 ILE A C 1
ATOM 754 O O . ILE A 1 93 ? 1.236 12.915 28.202 1.00 82.88 93 ILE A O 1
ATOM 758 N N . PRO A 1 94 ? 0.383 14.970 27.795 1.00 77.56 94 PRO A N 1
ATOM 759 C CA . PRO A 1 94 ? 1.349 15.302 26.756 1.00 77.56 94 PRO A CA 1
ATOM 760 C C . PRO A 1 94 ? 2.781 15.277 27.295 1.00 77.56 94 PRO A C 1
ATOM 762 O O . PRO A 1 94 ? 3.047 15.759 28.398 1.00 77.56 94 PRO A O 1
ATOM 765 N N . SER A 1 95 ? 3.723 14.764 26.507 1.00 67.12 95 SER A N 1
ATOM 766 C CA . SER A 1 95 ? 5.141 14.880 26.845 1.00 67.12 95 SER A CA 1
ATOM 767 C C . SER A 1 95 ? 5.608 16.325 26.682 1.00 67.12 95 SER A C 1
ATOM 769 O O . SER A 1 95 ? 5.470 16.881 25.591 1.00 67.12 95 SER A O 1
ATOM 771 N N . THR A 1 96 ? 6.209 16.932 27.709 1.00 64.62 96 THR A N 1
ATOM 772 C CA . THR A 1 96 ? 6.892 18.223 27.542 1.00 64.62 96 THR A CA 1
ATOM 773 C C . THR A 1 96 ? 8.369 18.008 27.190 1.00 64.62 96 THR A C 1
ATOM 775 O O . THR A 1 96 ? 8.957 16.963 27.471 1.00 64.62 96 THR A O 1
ATOM 778 N N . HIS A 1 97 ? 9.022 19.007 26.586 1.00 58.50 97 HIS A N 1
ATOM 779 C CA . HIS A 1 97 ? 10.443 18.938 26.203 1.00 58.50 97 HIS A CA 1
ATOM 780 C C . HIS A 1 97 ? 11.431 18.968 27.393 1.00 58.50 97 HIS A C 1
ATOM 782 O O . HIS A 1 97 ? 12.632 19.186 27.211 1.00 58.50 97 HIS A O 1
ATOM 788 N N . ASN A 1 98 ? 10.966 18.751 28.625 1.00 71.12 98 ASN A N 1
ATOM 789 C CA . ASN A 1 98 ? 11.808 18.780 29.811 1.00 71.12 98 ASN A CA 1
ATOM 790 C C . ASN A 1 98 ? 12.648 17.493 29.939 1.00 71.12 98 ASN A C 1
ATOM 792 O O . ASN 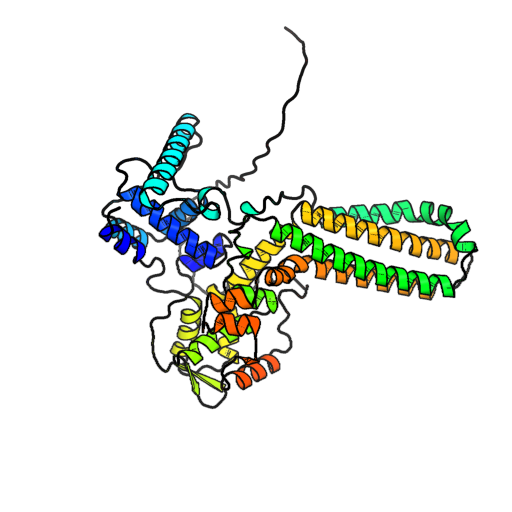A 1 98 ? 12.130 16.376 29.924 1.00 71.12 98 ASN A O 1
ATOM 796 N N . LYS A 1 99 ? 13.967 17.632 30.136 1.00 68.12 99 LYS A N 1
ATOM 797 C CA . LYS A 1 99 ? 14.893 16.492 30.284 1.00 68.12 99 LYS A CA 1
ATOM 798 C C . LYS A 1 99 ? 14.499 15.537 31.422 1.00 68.12 99 LYS A C 1
ATOM 800 O O . LYS A 1 99 ? 14.671 14.334 31.259 1.00 68.12 99 LYS A O 1
ATOM 805 N N . LYS A 1 100 ? 13.940 16.047 32.530 1.00 64.06 100 LYS A N 1
ATOM 806 C CA . LYS A 1 100 ? 13.485 15.212 33.663 1.00 64.06 100 LYS A CA 1
ATOM 807 C C . LYS A 1 100 ? 12.271 14.344 33.316 1.00 64.06 100 LYS A C 1
ATOM 809 O O . LYS A 1 100 ? 12.121 13.251 33.850 1.00 64.06 100 LYS A O 1
ATOM 814 N N . GLU A 1 101 ? 11.415 14.801 32.404 1.00 71.94 101 GLU A N 1
ATOM 815 C CA . GLU A 1 101 ? 10.262 14.016 31.959 1.00 71.94 101 GLU A CA 1
ATOM 816 C C . GLU A 1 101 ? 10.670 12.903 31.000 1.00 71.94 101 GLU A C 1
ATOM 818 O O . GLU A 1 101 ? 10.075 11.829 31.021 1.00 71.94 101 GLU A O 1
ATOM 823 N N . LYS A 1 102 ? 11.741 13.104 30.226 1.00 74.38 102 LYS A N 1
ATOM 824 C CA . LYS A 1 102 ? 12.265 12.081 29.317 1.00 74.38 102 LYS A CA 1
ATOM 825 C C . LYS A 1 102 ? 12.616 10.779 30.046 1.00 74.38 102 LYS A C 1
ATOM 827 O O . LYS A 1 102 ? 12.257 9.707 29.571 1.00 74.38 102 LYS A O 1
ATOM 832 N N . GLU A 1 103 ? 13.273 10.858 31.203 1.00 77.69 103 GLU A N 1
ATOM 833 C CA . GLU A 1 103 ? 13.589 9.677 32.024 1.00 77.69 103 GLU A CA 1
ATOM 834 C C . GLU A 1 103 ? 12.325 8.998 32.564 1.00 77.69 103 GLU A C 1
ATOM 836 O O . GLU A 1 103 ? 12.211 7.772 32.519 1.00 77.69 103 GLU A O 1
ATOM 841 N N . LYS A 1 104 ? 11.335 9.789 32.996 1.00 78.50 104 LYS A N 1
ATOM 842 C CA . LYS A 1 104 ? 10.032 9.288 33.450 1.00 78.50 104 LYS A CA 1
ATOM 843 C C . LYS A 1 104 ? 9.294 8.532 32.338 1.00 78.50 104 LYS A C 1
ATOM 845 O O . LYS A 1 104 ? 8.825 7.423 32.577 1.00 78.50 104 LYS A O 1
ATOM 850 N N . PHE A 1 105 ? 9.230 9.090 31.127 1.00 77.00 105 PHE A N 1
ATOM 851 C CA . PHE A 1 105 ? 8.587 8.446 29.975 1.00 77.00 105 PHE A CA 1
ATOM 852 C C . PHE A 1 105 ? 9.336 7.191 29.513 1.00 77.00 105 PHE A C 1
ATOM 854 O O . PHE A 1 105 ? 8.703 6.190 29.187 1.00 77.00 105 PHE A O 1
ATOM 861 N N . LEU A 1 106 ? 10.674 7.193 29.549 1.00 80.50 106 LEU A N 1
ATOM 862 C CA . LEU A 1 106 ? 11.471 5.994 29.262 1.00 80.50 106 LEU A CA 1
ATOM 863 C C . LEU A 1 106 ? 11.207 4.876 30.280 1.00 80.50 106 LEU A C 1
ATOM 865 O O . LEU A 1 106 ? 11.023 3.723 29.890 1.00 80.50 106 LEU A O 1
ATOM 869 N N . SER A 1 107 ? 11.139 5.216 31.570 1.00 83.81 107 SER A N 1
ATOM 870 C CA . SER A 1 107 ? 10.789 4.266 32.630 1.00 83.81 107 SER A CA 1
ATOM 871 C C . SER A 1 107 ? 9.374 3.703 32.438 1.00 83.81 107 SER A C 1
ATOM 873 O O . SER A 1 107 ? 9.193 2.485 32.419 1.00 83.81 107 SER A O 1
ATOM 875 N N . ALA A 1 108 ? 8.389 4.572 32.176 1.00 83.50 108 ALA A N 1
ATOM 876 C CA . ALA A 1 108 ? 7.008 4.172 31.905 1.00 83.50 108 ALA A CA 1
ATOM 877 C C . ALA A 1 108 ? 6.895 3.277 30.659 1.00 83.50 108 ALA A C 1
ATOM 879 O O . ALA A 1 108 ? 6.156 2.292 30.673 1.00 83.50 108 ALA A O 1
ATOM 880 N N . ARG A 1 109 ? 7.661 3.555 29.594 1.00 86.31 109 ARG A N 1
ATOM 881 C CA . ARG A 1 109 ? 7.719 2.704 28.396 1.00 86.31 109 ARG A CA 1
ATOM 882 C C . ARG A 1 109 ? 8.252 1.316 28.741 1.00 86.31 109 ARG A C 1
ATOM 884 O O . ARG A 1 109 ? 7.595 0.328 28.430 1.00 86.31 109 ARG A O 1
ATOM 891 N N . ASN A 1 110 ? 9.382 1.223 29.443 1.00 87.88 110 ASN A N 1
ATOM 892 C CA . ASN A 1 110 ? 9.950 -0.066 29.861 1.00 87.88 110 ASN A CA 1
ATOM 893 C C . ASN A 1 110 ? 8.984 -0.862 30.752 1.00 87.88 110 ASN A C 1
ATOM 895 O O . ASN A 1 110 ? 8.815 -2.067 30.564 1.00 87.88 110 ASN A O 1
ATOM 899 N N . GLN A 1 111 ? 8.310 -0.183 31.682 1.00 89.81 111 GLN A N 1
ATOM 900 C CA . GLN A 1 111 ? 7.276 -0.788 32.515 1.00 89.81 111 GLN A CA 1
ATOM 901 C C . GLN A 1 111 ? 6.094 -1.291 31.678 1.00 89.81 111 GLN A C 1
ATOM 903 O O . GLN A 1 111 ? 5.625 -2.404 31.898 1.00 89.81 111 GLN A O 1
ATOM 908 N N . THR A 1 112 ? 5.653 -0.518 30.685 1.00 92.94 112 THR A N 1
ATOM 909 C CA . THR A 1 112 ? 4.560 -0.912 29.781 1.00 92.94 112 THR A CA 1
ATOM 910 C C . THR A 1 112 ? 4.921 -2.166 29.001 1.00 92.94 112 THR A C 1
ATOM 912 O O . THR A 1 112 ? 4.124 -3.095 28.957 1.00 92.94 112 THR A O 1
ATOM 915 N N . PHE A 1 113 ? 6.139 -2.248 28.458 1.00 92.44 113 PHE A N 1
ATOM 916 C CA . PHE A 1 113 ? 6.621 -3.452 27.774 1.00 92.44 113 PHE A CA 1
ATOM 917 C C . PHE A 1 113 ? 6.645 -4.676 28.690 1.00 92.44 113 PHE A C 1
ATOM 919 O O . PHE A 1 113 ? 6.246 -5.762 28.270 1.00 92.44 113 PHE A O 1
ATOM 926 N N . LYS A 1 114 ? 7.083 -4.507 29.943 1.00 92.62 114 LYS A N 1
ATOM 927 C CA . LYS A 1 114 ? 7.082 -5.588 30.933 1.00 92.62 114 LYS A CA 1
ATOM 928 C C . LYS A 1 114 ? 5.658 -6.075 31.223 1.00 92.62 114 LYS A C 1
ATOM 930 O O . LYS A 1 114 ? 5.389 -7.264 31.083 1.00 92.62 114 LYS A O 1
ATOM 935 N N . LEU A 1 115 ? 4.746 -5.157 31.546 1.00 93.94 115 LEU A N 1
ATOM 936 C CA . LEU A 1 115 ? 3.341 -5.467 31.834 1.00 93.94 115 LEU A CA 1
ATOM 937 C C . LEU A 1 115 ? 2.629 -6.091 30.631 1.00 93.94 115 LEU A C 1
ATOM 939 O O . LEU A 1 115 ? 1.863 -7.044 30.783 1.00 93.94 115 LEU A O 1
ATOM 943 N N . TYR A 1 116 ? 2.905 -5.579 29.431 1.00 95.50 116 TYR A N 1
ATOM 944 C CA . TYR A 1 116 ? 2.393 -6.139 28.190 1.00 95.50 116 TYR A CA 1
ATOM 945 C C . TYR A 1 116 ? 2.858 -7.587 28.036 1.00 95.50 116 TYR A C 1
ATOM 947 O O . TYR A 1 116 ? 2.029 -8.471 27.831 1.00 95.50 116 TYR A O 1
ATOM 955 N N . LYS A 1 117 ? 4.160 -7.850 28.202 1.00 94.75 117 LYS A N 1
ATOM 956 C CA . LYS A 1 117 ? 4.728 -9.195 28.064 1.00 94.75 117 LYS A CA 1
ATOM 957 C C . LYS A 1 117 ? 4.164 -10.187 29.076 1.00 94.75 117 LYS A C 1
ATOM 959 O O . LYS A 1 117 ? 3.870 -11.322 28.712 1.00 94.75 117 LYS A O 1
ATOM 964 N N . GLU A 1 118 ? 3.957 -9.748 30.314 1.00 94.19 118 GLU A N 1
ATOM 965 C CA . GLU A 1 118 ? 3.332 -10.550 31.373 1.00 94.19 118 GLU A CA 1
ATOM 966 C C . GLU A 1 118 ? 1.843 -10.837 31.105 1.00 94.19 118 GLU A C 1
ATOM 968 O O . GLU A 1 118 ? 1.341 -11.891 31.492 1.00 94.19 118 GLU A O 1
ATOM 973 N N . THR A 1 119 ? 1.132 -9.928 30.429 1.00 94.62 119 THR A N 1
ATOM 974 C CA . THR A 1 119 ? -0.326 -10.028 30.225 1.00 94.62 119 THR A CA 1
ATOM 975 C C . THR A 1 119 ? -0.710 -10.697 28.902 1.00 94.62 119 THR A C 1
ATOM 977 O O . THR A 1 119 ? -1.626 -11.518 28.879 1.00 94.62 119 THR A O 1
ATOM 980 N N . PHE A 1 120 ? -0.032 -10.345 27.807 1.00 94.88 120 PHE A N 1
ATOM 981 C CA . PHE A 1 120 ? -0.394 -10.698 26.428 1.00 94.88 120 PHE A CA 1
ATOM 982 C C . PHE A 1 120 ? 0.712 -11.443 25.663 1.00 94.88 120 PHE A C 1
ATOM 984 O O . PHE A 1 120 ? 0.480 -11.864 24.530 1.00 94.88 120 PHE A O 1
ATOM 991 N N . GLY A 1 121 ? 1.899 -11.622 26.252 1.00 94.50 121 GLY A N 1
ATOM 992 C CA . GLY A 1 121 ? 3.058 -12.214 25.579 1.00 94.50 121 GLY A CA 1
ATOM 993 C C . GLY A 1 121 ? 3.848 -11.201 24.745 1.00 94.50 121 GLY A C 1
ATOM 994 O O . GLY A 1 121 ? 3.803 -10.000 24.992 1.00 94.50 121 GLY A O 1
ATOM 995 N N . GLU A 1 122 ? 4.622 -11.671 23.767 1.00 93.56 122 GLU A N 1
ATOM 996 C CA . GLU A 1 122 ? 5.512 -10.790 23.000 1.00 93.56 122 GLU A CA 1
ATOM 997 C C . GLU A 1 122 ? 4.733 -9.759 22.156 1.00 93.56 122 GLU A C 1
ATOM 999 O O . GLU A 1 122 ? 3.861 -10.142 21.368 1.00 93.56 122 GLU A O 1
ATOM 1004 N N . PRO A 1 123 ? 5.030 -8.450 22.286 1.00 92.69 123 PRO A N 1
ATOM 1005 C CA . PRO A 1 123 ? 4.386 -7.426 21.475 1.00 92.69 123 PRO A CA 1
ATOM 1006 C C . PRO A 1 123 ? 4.844 -7.500 20.012 1.00 92.69 123 PRO A C 1
ATOM 1008 O O . PRO A 1 123 ? 6.035 -7.694 19.744 1.00 92.69 123 PRO A O 1
ATOM 1011 N N . PRO A 1 124 ? 3.944 -7.277 19.036 1.00 92.31 124 PRO A N 1
ATOM 1012 C CA . PRO A 1 124 ? 4.329 -7.233 17.633 1.00 92.31 124 PRO A CA 1
ATOM 1013 C C . PRO A 1 124 ? 5.287 -6.062 17.378 1.00 92.31 124 PRO A C 1
ATOM 1015 O O . PRO A 1 124 ? 4.931 -4.892 17.547 1.00 92.31 124 PRO A O 1
ATOM 1018 N N . ALA A 1 125 ? 6.505 -6.377 16.926 1.00 90.75 125 ALA A N 1
ATOM 1019 C CA . ALA A 1 125 ? 7.560 -5.387 16.702 1.00 90.75 125 ALA A CA 1
ATOM 1020 C C . ALA A 1 125 ? 7.111 -4.253 15.766 1.00 90.75 125 ALA A C 1
ATOM 1022 O O . ALA A 1 125 ? 7.401 -3.090 16.036 1.00 90.75 125 ALA A O 1
ATOM 1023 N N . VAL A 1 126 ? 6.336 -4.570 14.723 1.00 90.69 126 VAL A N 1
ATOM 1024 C CA . VAL A 1 126 ? 5.816 -3.593 13.751 1.00 90.69 126 VAL A CA 1
ATOM 1025 C C . VAL A 1 126 ? 4.957 -2.483 14.365 1.00 90.69 126 VAL A C 1
ATOM 1027 O O . VAL A 1 126 ? 4.898 -1.413 13.775 1.00 90.69 126 VAL A O 1
ATOM 1030 N N . ILE A 1 127 ? 4.343 -2.703 15.536 1.00 93.25 127 ILE A N 1
ATOM 1031 C CA . ILE A 1 127 ? 3.551 -1.689 16.256 1.00 93.25 127 ILE A CA 1
ATOM 1032 C C . ILE A 1 127 ? 4.329 -1.065 17.420 1.00 93.25 127 ILE A C 1
ATOM 1034 O O . ILE A 1 127 ? 4.202 0.127 17.698 1.00 93.25 127 ILE A O 1
ATOM 1038 N N . TRP A 1 128 ? 5.128 -1.860 18.134 1.00 92.56 128 TRP A N 1
ATOM 1039 C CA . TRP A 1 128 ? 5.716 -1.432 19.408 1.00 92.56 128 TRP A CA 1
ATOM 1040 C C . TRP A 1 128 ? 7.168 -0.935 19.307 1.00 92.56 128 TRP A C 1
ATOM 1042 O O . TRP A 1 128 ? 7.607 -0.122 20.128 1.00 92.56 128 TRP A O 1
ATOM 1052 N N . LYS A 1 129 ? 7.931 -1.402 18.310 1.00 90.69 129 LYS A N 1
ATOM 1053 C CA . LYS A 1 129 ? 9.362 -1.085 18.135 1.00 90.69 129 LYS A CA 1
ATOM 1054 C C . LYS A 1 129 ? 9.597 0.088 17.184 1.00 90.69 129 LYS A C 1
ATOM 1056 O O . LYS A 1 129 ? 10.545 0.841 17.390 1.00 90.69 129 LYS A O 1
ATOM 1061 N N . TYR A 1 130 ? 8.769 0.220 16.152 1.00 90.44 130 TYR A N 1
ATOM 1062 C CA . TYR A 1 130 ? 8.970 1.174 15.064 1.00 90.44 130 TYR A CA 1
ATOM 1063 C C . TYR A 1 130 ? 8.092 2.426 15.210 1.00 90.44 130 TYR A C 1
ATOM 1065 O O . TYR A 1 130 ? 7.000 2.324 15.766 1.00 90.44 130 TYR A O 1
ATOM 1073 N N . PRO A 1 131 ? 8.563 3.590 14.724 1.00 89.75 131 PRO A N 1
ATOM 1074 C CA . PRO A 1 131 ? 7.800 4.839 14.770 1.00 89.75 131 PRO A CA 1
ATOM 1075 C C . PRO A 1 131 ? 6.633 4.859 13.771 1.00 89.75 131 PRO A C 1
ATOM 1077 O O . PRO A 1 131 ? 5.595 5.460 14.019 1.00 89.75 131 PRO A O 1
ATOM 1080 N N . ASP A 1 132 ? 6.788 4.171 12.637 1.00 90.56 132 ASP A N 1
ATOM 1081 C CA . ASP A 1 132 ? 5.815 4.153 11.551 1.00 90.56 132 ASP A CA 1
ATOM 1082 C C . ASP A 1 132 ? 5.791 2.797 10.817 1.00 90.56 132 ASP A C 1
ATOM 1084 O O . ASP A 1 132 ? 6.633 1.921 11.037 1.00 90.56 132 ASP A O 1
ATOM 1088 N N . MET A 1 133 ? 4.812 2.636 9.920 1.00 91.06 133 MET A N 1
ATOM 1089 C CA . MET A 1 133 ? 4.584 1.418 9.130 1.00 91.06 133 MET A CA 1
ATOM 1090 C C . 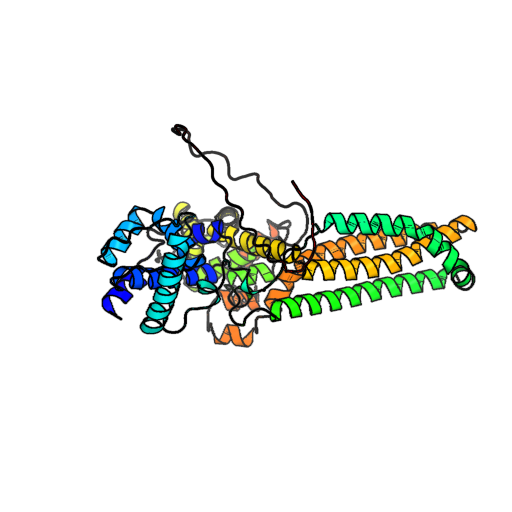MET A 1 133 ? 5.743 1.082 8.165 1.00 91.06 133 MET A C 1
ATOM 1092 O O . MET A 1 133 ? 5.935 -0.083 7.811 1.00 91.06 133 MET A O 1
ATOM 1096 N N . TYR A 1 134 ? 6.521 2.072 7.719 1.00 88.81 134 TYR A N 1
ATOM 1097 C CA . TYR A 1 134 ? 7.573 1.917 6.708 1.00 88.81 134 TYR A CA 1
ATOM 1098 C C . TYR A 1 134 ? 8.955 1.627 7.308 1.00 88.81 134 TYR A C 1
ATOM 1100 O O . TYR A 1 134 ? 9.773 0.949 6.675 1.00 88.81 134 TYR A O 1
ATOM 1108 N N . ALA A 1 135 ? 9.211 2.093 8.529 1.00 86.81 135 ALA A N 1
ATOM 1109 C CA . ALA A 1 135 ? 10.474 1.960 9.244 1.00 86.81 135 ALA A CA 1
ATOM 1110 C C . ALA A 1 135 ? 11.027 0.518 9.349 1.00 86.81 135 ALA A C 1
ATOM 1112 O O . ALA A 1 135 ? 12.251 0.373 9.237 1.00 86.81 135 ALA A O 1
ATOM 1113 N N . PRO A 1 136 ? 10.212 -0.558 9.457 1.00 85.50 136 PRO A N 1
ATOM 1114 C CA . PRO A 1 136 ? 10.720 -1.932 9.420 1.00 85.50 136 PRO A CA 1
ATOM 1115 C C . PRO A 1 136 ? 11.512 -2.295 8.151 1.00 85.50 136 PRO A C 1
ATOM 1117 O O . PRO A 1 136 ? 12.328 -3.214 8.193 1.00 85.50 136 PRO A O 1
ATOM 1120 N N . MET A 1 137 ? 11.331 -1.586 7.026 1.00 80.75 137 MET A N 1
ATOM 1121 C CA . MET A 1 137 ? 12.133 -1.835 5.815 1.00 80.75 137 MET A CA 1
ATOM 1122 C C . MET A 1 137 ? 13.583 -1.354 5.934 1.00 80.75 137 MET A C 1
ATOM 1124 O O . MET A 1 137 ? 14.433 -1.746 5.134 1.00 80.75 137 MET A O 1
ATOM 1128 N N . GLY A 1 138 ? 13.871 -0.441 6.867 1.00 81.25 138 GLY A N 1
ATOM 1129 C CA . GLY A 1 138 ? 15.192 0.175 6.993 1.00 81.25 138 GLY A CA 1
ATOM 1130 C C . GLY A 1 138 ? 15.619 0.999 5.769 1.00 81.25 138 GLY A C 1
ATOM 1131 O O . GLY A 1 138 ? 16.818 1.224 5.569 1.00 81.25 138 GLY A O 1
ATOM 1132 N N . LEU A 1 139 ? 14.666 1.443 4.938 1.00 82.25 139 LEU A N 1
ATOM 1133 C CA . LEU A 1 139 ? 14.947 2.301 3.790 1.00 82.25 139 LEU A CA 1
ATOM 1134 C C . LEU A 1 139 ? 15.317 3.699 4.281 1.00 82.25 139 LEU A C 1
ATOM 1136 O O . LEU A 1 139 ? 14.533 4.382 4.929 1.00 82.25 139 LEU A O 1
ATOM 1140 N N . LYS A 1 140 ? 16.532 4.134 3.951 1.00 81.56 140 LYS A N 1
ATOM 1141 C CA . LYS A 1 140 ? 16.984 5.499 4.235 1.00 81.56 140 LYS A CA 1
ATOM 1142 C C . LYS A 1 140 ? 16.536 6.425 3.113 1.00 81.56 140 LYS A C 1
ATOM 1144 O O . LYS A 1 140 ? 16.699 6.078 1.941 1.00 81.56 140 LYS A O 1
ATOM 1149 N N . GLU A 1 141 ? 16.076 7.617 3.463 1.00 78.44 141 GLU A N 1
ATOM 1150 C CA . GLU A 1 141 ? 15.748 8.661 2.491 1.00 78.44 141 GLU A CA 1
ATOM 1151 C C . GLU A 1 141 ? 16.977 9.064 1.672 1.00 78.44 141 GLU A C 1
ATOM 1153 O O . GLU A 1 141 ? 18.091 9.204 2.193 1.00 78.44 141 GLU A O 1
ATOM 1158 N N . ALA A 1 142 ? 16.802 9.219 0.362 1.00 76.50 142 ALA A N 1
ATOM 1159 C CA . ALA A 1 142 ? 17.869 9.681 -0.504 1.00 76.50 142 ALA A CA 1
ATOM 1160 C C . ALA A 1 142 ? 18.128 11.179 -0.323 1.00 76.50 142 ALA A C 1
ATOM 1162 O O . ALA A 1 142 ? 17.209 11.985 -0.351 1.00 76.50 142 ALA A O 1
ATOM 1163 N N . SER A 1 143 ? 19.405 11.563 -0.250 1.00 67.94 143 SER A N 1
ATOM 1164 C CA . SER A 1 143 ? 19.806 12.972 -0.135 1.00 67.94 143 SER A CA 1
ATOM 1165 C C . SER A 1 143 ? 19.507 13.796 -1.391 1.00 67.94 143 SER A C 1
ATOM 1167 O O . SER A 1 143 ? 19.428 15.017 -1.323 1.00 67.94 143 SER A O 1
ATOM 1169 N N . MET A 1 144 ? 19.359 13.145 -2.548 1.00 68.06 144 MET A N 1
ATOM 1170 C CA . MET A 1 144 ? 19.152 13.811 -3.833 1.00 68.06 144 MET A CA 1
ATOM 1171 C C . MET A 1 144 ? 17.820 13.414 -4.454 1.00 68.06 144 MET A C 1
ATOM 1173 O O . MET A 1 144 ? 17.537 12.222 -4.632 1.00 68.06 144 MET A O 1
ATOM 1177 N N . ARG A 1 145 ? 17.051 14.417 -4.886 1.00 70.00 145 ARG A N 1
ATOM 1178 C CA . ARG A 1 145 ? 15.810 14.206 -5.639 1.00 70.00 145 ARG A CA 1
ATOM 1179 C C . ARG A 1 145 ? 16.093 13.478 -6.966 1.00 70.00 145 ARG A C 1
ATOM 1181 O O . ARG A 1 145 ? 17.154 13.694 -7.559 1.00 70.00 145 ARG A O 1
ATOM 1188 N N . PRO A 1 146 ? 15.169 12.635 -7.462 1.00 68.06 146 PRO A N 1
ATOM 1189 C CA . PRO A 1 146 ? 15.352 11.902 -8.719 1.00 68.06 146 PRO A CA 1
ATOM 1190 C C . PRO A 1 146 ? 15.655 12.814 -9.919 1.00 68.06 146 PRO A C 1
ATOM 1192 O O . PRO A 1 146 ? 16.574 12.536 -10.684 1.00 68.06 146 PRO A O 1
ATOM 1195 N N . ASN A 1 147 ? 14.952 13.946 -10.033 1.00 70.81 147 ASN A N 1
ATOM 1196 C CA . ASN A 1 147 ? 15.095 14.872 -11.163 1.00 70.81 147 ASN A CA 1
ATOM 1197 C C . ASN A 1 147 ? 16.492 15.506 -11.223 1.00 70.81 147 ASN A C 1
ATOM 1199 O O . ASN A 1 147 ? 17.074 15.611 -12.296 1.00 70.81 147 ASN A O 1
ATOM 1203 N N . THR A 1 148 ? 17.073 15.863 -10.072 1.00 75.56 148 THR A N 1
ATOM 1204 C CA . THR A 1 148 ? 18.432 16.422 -9.992 1.00 75.56 148 THR A CA 1
ATOM 1205 C C . THR A 1 148 ? 19.469 15.464 -10.576 1.00 75.56 148 THR A C 1
ATOM 1207 O O . THR A 1 148 ? 20.384 15.891 -11.273 1.00 75.56 148 THR A O 1
ATOM 1210 N N . ARG A 1 149 ? 19.301 14.155 -10.359 1.00 72.38 149 ARG A N 1
ATOM 1211 C CA . ARG A 1 149 ? 20.215 13.138 -10.902 1.00 72.38 149 ARG A CA 1
ATOM 1212 C C . ARG A 1 149 ? 20.109 13.027 -12.416 1.00 72.38 149 ARG A C 1
ATOM 1214 O O . ARG A 1 149 ? 21.128 12.879 -13.081 1.00 72.38 149 ARG A O 1
ATOM 1221 N N . LEU A 1 150 ? 18.893 13.132 -12.949 1.00 75.44 150 LEU A N 1
ATOM 1222 C CA . LEU A 1 150 ? 18.665 13.139 -14.389 1.00 75.44 150 LEU A CA 1
ATOM 1223 C C . LEU A 1 150 ? 19.316 14.367 -15.046 1.00 75.44 150 LEU A C 1
ATOM 1225 O O . LEU A 1 150 ? 19.989 14.215 -16.060 1.00 75.44 150 LEU A O 1
ATOM 1229 N N . TYR A 1 151 ? 19.215 15.553 -14.433 1.00 79.62 151 TYR A N 1
ATOM 1230 C CA . TYR A 1 151 ? 19.901 16.757 -14.924 1.00 79.62 151 TYR A CA 1
ATOM 1231 C C . TYR A 1 151 ? 21.428 16.616 -14.923 1.00 79.62 151 TYR A C 1
ATOM 1233 O O . TYR A 1 151 ? 22.065 16.924 -15.928 1.00 79.62 151 TYR A O 1
ATOM 1241 N N . ILE A 1 152 ? 22.015 16.103 -13.834 1.00 81.38 152 ILE A N 1
ATOM 1242 C CA . ILE A 1 152 ? 23.466 15.855 -13.752 1.00 81.38 152 ILE A CA 1
ATOM 1243 C C . ILE A 1 152 ? 23.910 14.879 -14.849 1.00 81.38 152 ILE A C 1
ATOM 1245 O O . ILE A 1 152 ? 24.940 15.086 -15.485 1.00 81.38 152 ILE A O 1
ATOM 1249 N N . MET A 1 153 ? 23.120 13.836 -15.108 1.00 77.56 153 MET A N 1
ATOM 1250 C CA . MET A 1 153 ? 23.407 12.866 -16.163 1.00 77.56 153 MET A CA 1
ATOM 1251 C C . MET A 1 153 ? 23.363 13.499 -17.559 1.00 77.56 153 MET A C 1
ATOM 1253 O O . MET A 1 153 ? 24.260 13.260 -18.361 1.00 77.56 153 MET A O 1
ATOM 1257 N N . VAL A 1 154 ? 22.353 14.322 -17.855 1.00 83.44 154 VAL A N 1
ATOM 1258 C CA . VAL A 1 154 ? 22.265 15.031 -19.143 1.00 83.44 154 VAL A CA 1
ATOM 1259 C C . VAL A 1 154 ? 23.465 15.961 -19.326 1.00 83.44 154 VAL A C 1
ATOM 1261 O O . VAL A 1 154 ? 24.087 15.946 -20.385 1.00 83.44 154 VAL A O 1
ATOM 1264 N N . LEU A 1 155 ? 23.847 16.704 -18.283 1.00 86.94 155 LEU A N 1
ATOM 1265 C CA . LEU A 1 155 ? 25.037 17.555 -18.307 1.00 86.94 155 LEU A CA 1
ATOM 1266 C C . LEU A 1 155 ? 26.312 16.739 -18.577 1.00 86.94 155 LEU A C 1
ATOM 1268 O O . LEU A 1 155 ? 27.153 17.155 -19.370 1.00 86.94 155 LEU A O 1
ATOM 1272 N N . PHE A 1 156 ? 26.432 15.556 -17.970 1.00 86.69 156 PHE A N 1
ATOM 1273 C CA . PHE A 1 156 ? 27.551 14.644 -18.203 1.00 86.69 156 PHE A CA 1
ATOM 1274 C C . PHE A 1 156 ? 27.593 14.119 -19.646 1.00 86.69 156 PHE A C 1
ATOM 1276 O O . PHE A 1 156 ? 28.663 14.102 -20.252 1.00 86.69 156 PHE A O 1
ATOM 1283 N N . ILE A 1 157 ? 26.444 13.745 -20.224 1.00 85.31 157 ILE A N 1
ATOM 1284 C CA . ILE A 1 157 ? 26.349 13.329 -21.634 1.00 85.31 157 ILE A CA 1
ATOM 1285 C C . ILE A 1 157 ? 26.852 14.446 -22.552 1.00 85.31 157 ILE A C 1
ATOM 1287 O O . ILE A 1 157 ? 27.674 14.193 -23.431 1.00 85.31 157 ILE A O 1
ATOM 1291 N N . VAL A 1 158 ? 26.395 15.680 -22.324 1.00 86.75 158 VAL A N 1
ATOM 1292 C CA . VAL A 1 158 ? 26.802 16.850 -23.117 1.00 86.75 158 VAL A CA 1
ATOM 1293 C C . VAL A 1 158 ? 28.299 17.136 -22.958 1.00 86.75 158 VAL A C 1
ATOM 1295 O O . VAL A 1 158 ? 28.976 17.399 -23.945 1.00 86.75 158 VAL A O 1
ATOM 1298 N N . ALA A 1 159 ? 28.848 17.031 -21.746 1.00 89.25 159 ALA A N 1
ATOM 1299 C CA . ALA A 1 159 ? 30.274 17.259 -21.506 1.00 89.25 159 ALA A CA 1
ATOM 1300 C C . ALA A 1 159 ? 31.173 16.187 -22.154 1.00 89.25 159 ALA A C 1
ATOM 1302 O O . ALA A 1 159 ? 32.263 16.495 -22.635 1.00 89.25 159 ALA A O 1
ATOM 1303 N N . MET A 1 160 ? 30.728 14.926 -22.175 1.00 88.75 160 MET A N 1
ATOM 1304 C CA . MET A 1 160 ? 31.529 13.792 -22.654 1.00 88.75 160 MET A CA 1
ATOM 1305 C C . MET A 1 160 ? 31.341 13.467 -24.139 1.00 88.75 160 MET A C 1
ATOM 1307 O O . MET A 1 160 ? 32.140 12.715 -24.695 1.00 88.75 160 MET A O 1
ATOM 1311 N N . MET A 1 161 ? 30.349 14.045 -24.824 1.00 87.00 161 MET A N 1
ATOM 1312 C CA . MET A 1 161 ? 30.057 13.693 -26.220 1.00 87.00 161 MET A CA 1
ATOM 1313 C C . MET A 1 161 ? 31.243 13.921 -27.176 1.00 87.00 161 MET A C 1
ATOM 1315 O O . MET A 1 161 ? 31.526 13.055 -28.002 1.00 87.00 161 MET A O 1
ATOM 1319 N N . ILE A 1 162 ? 31.967 15.043 -27.052 1.00 86.50 162 ILE A N 1
ATOM 1320 C CA . ILE A 1 162 ? 33.111 15.375 -27.923 1.00 86.50 162 ILE A CA 1
ATOM 1321 C C . ILE A 1 162 ? 34.341 14.511 -27.584 1.00 86.50 162 ILE A C 1
ATOM 1323 O O . ILE A 1 162 ? 34.874 13.879 -28.503 1.00 86.50 162 ILE A O 1
ATOM 1327 N N . PRO A 1 163 ? 34.778 14.399 -26.308 1.00 89.38 163 PRO A N 1
ATOM 1328 C CA . PRO A 1 163 ? 35.888 13.516 -25.939 1.00 89.38 163 PRO A CA 1
ATOM 1329 C C . PRO A 1 163 ? 35.678 12.065 -26.381 1.00 89.38 163 PRO A C 1
ATOM 1331 O O . PRO A 1 163 ? 36.570 11.456 -26.972 1.00 89.38 163 PRO A O 1
ATOM 1334 N N . THR A 1 164 ? 34.483 11.514 -26.149 1.00 85.75 164 THR A N 1
ATOM 1335 C CA . THR A 1 164 ? 34.170 10.129 -26.515 1.00 85.75 164 THR A CA 1
ATOM 1336 C C . THR A 1 164 ? 34.122 9.938 -28.033 1.00 85.75 164 THR A C 1
ATOM 1338 O O . THR A 1 164 ? 34.610 8.924 -28.534 1.00 85.75 164 THR A O 1
ATOM 1341 N N . ALA A 1 165 ? 33.604 10.914 -28.791 1.00 86.12 165 ALA A N 1
ATOM 1342 C CA . ALA A 1 165 ? 33.607 10.865 -30.255 1.00 86.12 165 ALA A CA 1
ATOM 1343 C C . ALA A 1 165 ? 35.027 10.856 -30.842 1.00 86.12 165 ALA A C 1
ATOM 1345 O O . ALA A 1 165 ? 35.284 10.108 -31.789 1.00 86.12 165 ALA A O 1
ATOM 1346 N N . ALA A 1 166 ? 35.938 11.649 -30.270 1.00 86.75 166 ALA A N 1
ATOM 1347 C CA . ALA A 1 166 ? 37.338 11.698 -30.684 1.00 86.75 166 ALA A CA 1
ATOM 1348 C C . ALA A 1 166 ? 38.083 10.398 -30.334 1.00 86.75 166 ALA A C 1
ATOM 1350 O O . ALA A 1 166 ? 38.763 9.832 -31.190 1.00 86.75 166 ALA A O 1
ATOM 1351 N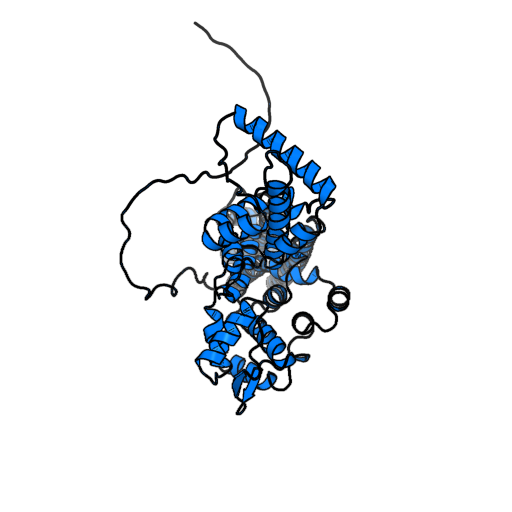 N . ALA A 1 167 ? 37.902 9.886 -29.112 1.00 88.31 167 ALA A N 1
ATOM 1352 C CA . ALA A 1 167 ? 38.561 8.666 -28.640 1.00 88.31 167 ALA A CA 1
ATOM 1353 C C . ALA A 1 167 ? 38.129 7.407 -29.414 1.00 88.31 167 ALA A C 1
ATOM 1355 O O . ALA A 1 167 ? 38.948 6.531 -29.683 1.00 88.31 167 ALA A O 1
ATOM 1356 N N . LEU A 1 168 ? 36.852 7.317 -29.802 1.00 86.62 168 LEU A N 1
ATOM 1357 C CA . LEU A 1 168 ? 36.300 6.162 -30.521 1.00 86.62 168 LEU A CA 1
ATOM 1358 C C . LEU A 1 168 ? 36.403 6.271 -32.050 1.00 86.62 168 LEU A C 1
ATOM 1360 O O . LEU A 1 168 ? 36.041 5.328 -32.756 1.00 86.62 168 LEU A O 1
ATOM 1364 N N . ARG A 1 169 ? 36.940 7.376 -32.584 1.00 82.06 169 ARG A N 1
ATOM 1365 C CA . ARG A 1 169 ? 37.161 7.572 -34.025 1.00 82.06 169 ARG A CA 1
ATOM 1366 C C . ARG A 1 169 ? 37.851 6.390 -34.734 1.00 82.06 169 ARG A C 1
ATOM 1368 O O . ARG A 1 169 ? 37.320 5.976 -35.764 1.00 82.06 169 ARG A O 1
ATOM 1375 N N . PRO A 1 170 ? 38.955 5.792 -34.230 1.00 82.50 170 PRO A N 1
ATOM 1376 C CA . PRO A 1 170 ? 39.586 4.655 -34.910 1.00 82.50 170 PRO A CA 1
ATOM 1377 C C . PRO A 1 170 ? 38.667 3.426 -34.995 1.00 82.50 170 PRO A C 1
ATOM 1379 O O . PRO A 1 170 ? 38.656 2.738 -36.011 1.00 82.50 170 PRO A O 1
ATOM 1382 N N . VAL A 1 171 ? 37.845 3.189 -33.968 1.00 81.56 171 VAL A N 1
ATOM 1383 C CA . VAL A 1 171 ? 36.863 2.091 -33.937 1.00 81.56 171 VAL A CA 1
ATOM 1384 C C . VAL A 1 171 ? 35.712 2.361 -34.905 1.00 81.56 171 VAL A C 1
ATOM 1386 O O . VAL A 1 171 ? 35.198 1.454 -35.549 1.00 81.56 171 VAL A O 1
ATOM 1389 N N . TYR A 1 172 ? 35.301 3.618 -35.060 1.00 82.31 172 TYR A N 1
ATOM 1390 C CA . TYR A 1 172 ? 34.268 3.956 -36.030 1.00 82.31 172 TYR A CA 1
ATOM 1391 C C . TYR A 1 172 ? 34.746 3.770 -37.476 1.00 82.31 172 TYR A C 1
ATOM 1393 O O . TYR A 1 172 ? 33.974 3.305 -38.314 1.00 82.31 172 TYR A O 1
ATOM 1401 N N . LEU A 1 173 ? 36.004 4.071 -37.783 1.00 78.12 173 LEU A N 1
ATOM 1402 C CA . LEU A 1 173 ? 36.525 3.901 -39.141 1.00 78.12 173 LEU A CA 1
ATOM 1403 C C . LEU A 1 173 ? 36.616 2.428 -39.575 1.00 78.12 173 LEU A C 1
ATOM 1405 O O . LEU A 1 173 ? 36.502 2.153 -40.766 1.00 78.12 173 LEU A O 1
ATOM 1409 N N . SER A 1 174 ? 36.755 1.485 -38.638 1.00 78.94 174 SER A N 1
ATOM 1410 C CA . SER A 1 174 ? 36.838 0.049 -38.944 1.00 78.94 174 SER A CA 1
ATOM 1411 C C . SER A 1 174 ? 35.481 -0.648 -39.116 1.00 78.94 174 SER A C 1
ATOM 1413 O O . SER A 1 174 ? 35.431 -1.759 -39.641 1.00 78.94 174 SER A O 1
ATOM 1415 N N . ILE A 1 175 ? 34.372 -0.022 -38.700 1.00 81.19 175 ILE A N 1
ATOM 1416 C CA . ILE A 1 175 ? 33.033 -0.632 -38.720 1.00 81.19 175 ILE A CA 1
ATOM 1417 C C . ILE A 1 175 ? 32.185 -0.065 -39.869 1.00 81.19 175 ILE A C 1
ATOM 1419 O O . ILE A 1 175 ? 31.893 1.137 -39.930 1.00 81.19 175 ILE A O 1
ATOM 1423 N N . ASN A 1 176 ? 31.695 -0.962 -40.732 1.00 80.56 176 ASN A N 1
ATOM 1424 C CA . ASN A 1 176 ? 30.754 -0.635 -41.806 1.00 80.56 176 ASN A CA 1
ATOM 1425 C C . ASN A 1 176 ? 29.401 -0.139 -41.263 1.00 80.56 176 ASN A C 1
ATOM 1427 O O . ASN A 1 176 ? 28.880 -0.650 -40.271 1.00 80.56 176 ASN A O 1
ATOM 1431 N N . ASN A 1 177 ? 28.783 0.817 -41.965 1.00 76.25 177 ASN A N 1
ATOM 1432 C CA . ASN A 1 177 ? 27.533 1.461 -41.536 1.00 76.25 177 ASN A CA 1
ATOM 1433 C C . ASN A 1 177 ? 26.358 0.492 -41.257 1.00 76.25 177 ASN A C 1
ATOM 1435 O O . ASN A 1 177 ? 25.723 0.652 -40.213 1.00 76.25 177 ASN A O 1
ATOM 1439 N N . PRO A 1 178 ? 26.055 -0.517 -42.103 1.00 81.06 178 PRO A N 1
ATOM 1440 C CA . PRO A 1 178 ? 24.940 -1.435 -41.840 1.00 81.06 178 PRO A CA 1
ATOM 1441 C C . PRO A 1 178 ? 25.170 -2.309 -40.602 1.00 81.06 178 PRO A C 1
ATOM 1443 O O . PRO A 1 178 ? 24.260 -2.508 -39.800 1.00 81.06 178 PRO A O 1
ATOM 1446 N N . LEU A 1 179 ? 26.409 -2.779 -40.419 1.00 84.25 179 LEU A N 1
ATOM 1447 C CA . LEU A 1 179 ? 26.802 -3.586 -39.264 1.00 84.25 179 LEU A CA 1
ATOM 1448 C C . LEU A 1 179 ? 26.703 -2.779 -37.969 1.00 84.25 179 LEU A C 1
ATOM 1450 O O . LEU A 1 179 ? 26.190 -3.287 -36.976 1.00 84.25 179 LEU A O 1
ATOM 1454 N N . PHE A 1 180 ? 27.118 -1.509 -37.990 1.00 85.94 180 PHE A N 1
ATOM 1455 C CA . PHE A 1 180 ? 26.987 -0.626 -36.833 1.00 85.94 180 PHE A CA 1
ATOM 1456 C C . PHE A 1 180 ? 25.532 -0.508 -36.363 1.00 85.94 180 PHE A C 1
ATOM 1458 O O . PHE A 1 180 ? 25.263 -0.658 -35.174 1.00 85.94 180 PHE A O 1
ATOM 1465 N N . LEU A 1 181 ? 24.590 -0.270 -37.284 1.00 85.00 181 LEU A N 1
ATOM 1466 C CA . LEU A 1 181 ? 23.176 -0.112 -36.934 1.00 85.00 181 LEU A CA 1
ATOM 1467 C C . LEU A 1 181 ? 22.589 -1.393 -36.329 1.00 85.00 181 LEU A C 1
ATOM 1469 O O . LEU A 1 181 ? 21.928 -1.320 -35.295 1.00 85.00 181 LEU A O 1
ATOM 1473 N N . MET A 1 182 ? 22.863 -2.560 -36.923 1.00 87.44 182 MET A N 1
ATOM 1474 C CA . MET A 1 182 ? 22.381 -3.839 -36.385 1.00 87.44 182 MET A CA 1
ATOM 1475 C C . MET A 1 182 ? 22.947 -4.119 -34.991 1.00 87.44 182 MET A C 1
ATOM 1477 O O . MET A 1 182 ? 22.195 -4.469 -34.081 1.00 87.44 182 MET A O 1
ATOM 1481 N N . VAL A 1 183 ? 24.256 -3.920 -34.804 1.00 89.31 183 VAL A N 1
ATOM 1482 C CA . VAL A 1 183 ? 24.919 -4.127 -33.508 1.00 89.31 183 VAL A CA 1
ATOM 1483 C C . VAL A 1 183 ? 24.389 -3.148 -32.464 1.00 89.31 183 VAL A C 1
ATOM 1485 O O . VAL A 1 183 ? 24.129 -3.555 -31.336 1.00 89.31 183 VAL A O 1
ATOM 1488 N N . PHE A 1 184 ? 24.166 -1.883 -32.826 1.00 89.38 184 PHE A N 1
ATOM 1489 C CA . PHE A 1 184 ? 23.627 -0.881 -31.908 1.00 89.38 184 PHE A CA 1
ATOM 1490 C C . PHE A 1 184 ? 22.204 -1.222 -31.453 1.00 89.38 184 PHE A C 1
ATOM 1492 O O . PHE A 1 184 ? 21.910 -1.170 -30.259 1.00 89.38 184 PHE A O 1
ATOM 1499 N N . VAL A 1 185 ? 21.326 -1.615 -32.383 1.00 90.69 185 VAL A N 1
ATOM 1500 C CA . VAL A 1 185 ? 19.956 -2.039 -32.051 1.00 90.69 185 VAL A CA 1
ATOM 1501 C C . VAL A 1 185 ? 19.972 -3.290 -31.180 1.00 90.69 185 VAL A C 1
ATOM 1503 O O . VAL A 1 185 ? 19.307 -3.314 -30.144 1.00 90.69 185 VAL A O 1
ATOM 1506 N N . GLY A 1 186 ? 20.762 -4.300 -31.555 1.00 92.62 186 GLY A N 1
ATOM 1507 C CA . GLY A 1 186 ? 20.912 -5.529 -30.776 1.00 92.62 186 GLY A CA 1
ATOM 1508 C C . GLY A 1 186 ? 21.416 -5.255 -29.359 1.00 92.62 186 GLY A C 1
ATOM 1509 O O . GLY A 1 186 ? 20.815 -5.723 -28.393 1.00 92.62 186 GLY A O 1
ATOM 1510 N N . ALA A 1 187 ? 22.454 -4.426 -29.222 1.00 91.88 187 ALA A N 1
ATOM 1511 C CA . ALA A 1 187 ? 22.991 -4.006 -27.931 1.00 91.88 187 ALA A CA 1
ATOM 1512 C C . ALA A 1 187 ? 21.962 -3.221 -27.103 1.00 91.88 187 ALA A C 1
ATOM 1514 O O . ALA A 1 187 ? 21.857 -3.446 -25.900 1.00 91.88 187 ALA A O 1
ATOM 1515 N N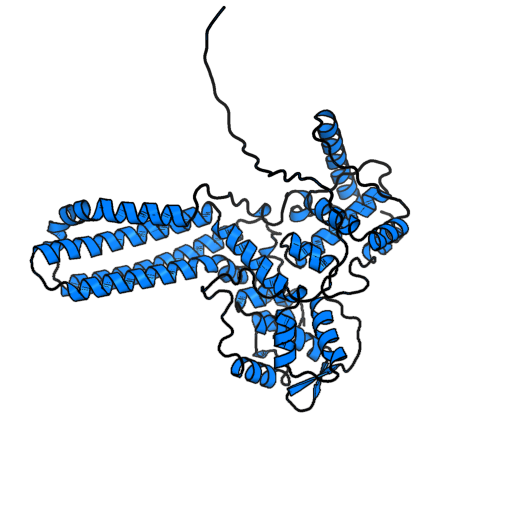 . GLY A 1 188 ? 21.168 -2.347 -27.728 1.00 91.19 188 GLY A N 1
ATOM 1516 C CA . GLY A 1 188 ? 20.106 -1.596 -27.058 1.00 91.19 188 GLY A CA 1
ATOM 1517 C C . GLY A 1 188 ? 18.981 -2.481 -26.528 1.00 91.19 188 GLY A C 1
ATOM 1518 O O . GLY A 1 188 ? 18.598 -2.354 -25.365 1.00 91.19 188 GLY A O 1
ATOM 1519 N N . VAL A 1 189 ? 18.482 -3.412 -27.344 1.00 91.88 189 VAL A N 1
ATOM 1520 C CA . VAL A 1 189 ? 17.451 -4.377 -26.925 1.00 91.88 189 VAL A CA 1
ATOM 1521 C C . VAL A 1 189 ? 17.983 -5.277 -25.811 1.00 91.88 189 VAL A C 1
ATOM 1523 O O . VAL A 1 189 ? 17.329 -5.432 -24.779 1.00 91.88 189 VAL A O 1
ATOM 1526 N N . PHE A 1 190 ? 19.192 -5.816 -25.979 1.00 94.44 190 PHE A N 1
ATOM 1527 C CA . PHE A 1 190 ? 19.846 -6.658 -24.981 1.00 94.44 190 PHE A CA 1
ATOM 1528 C C . PHE A 1 190 ? 20.047 -5.925 -23.651 1.00 94.44 190 PHE A C 1
ATOM 1530 O O . PHE A 1 190 ? 19.705 -6.457 -22.594 1.00 94.44 190 PHE A O 1
ATOM 1537 N N . LEU A 1 191 ? 20.520 -4.675 -23.699 1.00 93.44 191 LEU A N 1
ATOM 1538 C CA . LEU A 1 191 ? 20.688 -3.837 -22.517 1.00 93.44 191 LEU A CA 1
ATOM 1539 C C . LEU A 1 191 ? 19.356 -3.630 -21.791 1.00 93.44 191 LEU A C 1
ATOM 1541 O O . LEU A 1 191 ? 19.300 -3.770 -20.574 1.00 93.44 191 LEU A O 1
ATOM 1545 N N . ILE A 1 192 ? 18.274 -3.337 -22.516 1.00 90.88 192 ILE A N 1
ATOM 1546 C CA . ILE A 1 192 ? 16.951 -3.136 -21.913 1.00 90.88 192 ILE A CA 1
ATOM 1547 C C . ILE A 1 192 ? 16.448 -4.413 -21.237 1.00 90.88 192 ILE A C 1
ATOM 1549 O O . ILE A 1 192 ? 15.919 -4.332 -20.129 1.00 90.88 192 ILE A O 1
ATOM 1553 N N . ILE A 1 193 ? 16.632 -5.581 -21.860 1.00 92.44 193 ILE A N 1
ATOM 1554 C CA . ILE A 1 193 ? 16.246 -6.873 -21.274 1.00 92.44 193 ILE A CA 1
ATOM 1555 C C . ILE A 1 193 ? 17.042 -7.135 -19.990 1.00 92.44 193 ILE A C 1
ATOM 1557 O O . ILE A 1 193 ? 16.446 -7.423 -18.951 1.00 92.44 193 ILE A O 1
ATOM 1561 N N . ILE A 1 194 ? 18.368 -6.967 -20.028 1.00 94.12 194 ILE A N 1
ATOM 1562 C CA . ILE A 1 194 ? 19.229 -7.159 -18.854 1.00 94.12 194 ILE A CA 1
ATOM 1563 C C . ILE A 1 194 ? 18.861 -6.193 -17.736 1.00 94.12 194 ILE A C 1
ATOM 1565 O O . ILE A 1 194 ? 18.697 -6.620 -16.595 1.00 94.12 194 ILE A O 1
ATOM 1569 N N . LEU A 1 195 ? 18.706 -4.904 -18.043 1.00 92.06 195 LEU A N 1
ATOM 1570 C CA . LEU A 1 195 ? 18.317 -3.907 -17.052 1.00 92.06 195 LEU A CA 1
ATOM 1571 C C . LEU A 1 195 ? 16.941 -4.232 -16.470 1.00 92.06 195 LEU A C 1
ATOM 1573 O O . LEU A 1 195 ? 16.750 -4.116 -15.263 1.00 92.06 195 LEU A O 1
ATOM 1577 N N . HIS A 1 196 ? 15.992 -4.697 -17.285 1.00 91.19 196 HIS A N 1
ATOM 1578 C CA . HIS A 1 196 ? 14.683 -5.117 -16.799 1.00 91.19 196 HIS A CA 1
ATOM 1579 C C . HIS A 1 196 ? 14.783 -6.280 -15.804 1.00 91.19 196 HIS A C 1
ATOM 1581 O O . HIS A 1 196 ? 14.243 -6.176 -14.700 1.00 91.19 196 HIS A O 1
ATOM 1587 N N . MET A 1 197 ? 15.511 -7.346 -16.151 1.00 92.06 197 MET A N 1
ATOM 1588 C CA . MET A 1 197 ? 15.731 -8.497 -15.266 1.00 92.06 197 MET A CA 1
ATOM 1589 C C . MET A 1 197 ? 16.473 -8.098 -13.986 1.00 92.06 197 MET A C 1
ATOM 1591 O O . MET A 1 197 ? 16.057 -8.461 -12.884 1.00 92.06 197 MET A O 1
ATOM 1595 N N . PHE A 1 198 ? 17.531 -7.294 -14.115 1.00 93.06 198 PHE A N 1
ATOM 1596 C CA . PHE A 1 198 ? 18.296 -6.769 -12.988 1.00 93.06 198 PHE A CA 1
ATOM 1597 C C . PHE A 1 198 ? 17.409 -5.952 -12.045 1.00 93.06 198 PHE A C 1
ATOM 1599 O O . PHE A 1 198 ? 17.415 -6.179 -10.837 1.00 93.06 198 PHE A O 1
ATOM 1606 N N . ASN A 1 199 ? 16.593 -5.045 -12.585 1.00 91.81 199 ASN A N 1
ATOM 1607 C CA . ASN A 1 199 ? 15.690 -4.214 -11.796 1.00 91.81 199 ASN A CA 1
ATOM 1608 C C . ASN A 1 199 ? 14.649 -5.051 -11.052 1.00 91.81 199 ASN A C 1
ATOM 1610 O O . ASN A 1 199 ? 14.427 -4.812 -9.866 1.00 91.81 199 ASN A O 1
ATOM 1614 N N . GLN A 1 200 ? 14.043 -6.046 -11.712 1.00 90.56 200 GLN A N 1
ATOM 1615 C CA . GLN A 1 200 ? 13.089 -6.951 -11.064 1.00 90.56 200 GLN A CA 1
ATOM 1616 C C . GLN A 1 200 ? 13.738 -7.702 -9.901 1.00 90.56 200 GLN A C 1
ATOM 1618 O O . GLN A 1 200 ? 13.214 -7.685 -8.788 1.00 90.56 200 GLN A O 1
ATOM 1623 N N . HIS A 1 201 ? 14.906 -8.300 -10.142 1.00 90.94 201 HIS A N 1
ATOM 1624 C CA . HIS A 1 201 ? 15.624 -9.069 -9.133 1.00 90.94 201 HIS A CA 1
ATOM 1625 C C . HIS A 1 201 ? 16.049 -8.198 -7.941 1.00 90.94 201 HIS A C 1
ATOM 1627 O O . HIS A 1 201 ? 15.852 -8.575 -6.788 1.00 90.94 201 HIS A O 1
ATOM 1633 N N . ARG A 1 202 ? 16.579 -6.995 -8.199 1.00 90.19 202 ARG A N 1
ATOM 1634 C CA . ARG A 1 202 ? 17.001 -6.065 -7.141 1.00 90.19 202 ARG A CA 1
ATOM 1635 C C . ARG A 1 202 ? 15.831 -5.545 -6.317 1.00 90.19 202 ARG A C 1
ATOM 1637 O O . ARG A 1 202 ? 15.957 -5.477 -5.100 1.00 90.19 202 ARG A O 1
ATOM 1644 N N . VAL A 1 203 ? 14.714 -5.179 -6.948 1.00 89.19 203 VAL A N 1
ATOM 1645 C CA . VAL A 1 203 ? 13.520 -4.727 -6.217 1.00 89.19 203 VAL A CA 1
ATOM 1646 C C . VAL A 1 203 ? 12.950 -5.856 -5.367 1.00 89.19 203 VAL A C 1
ATOM 1648 O O . VAL A 1 203 ? 12.661 -5.623 -4.196 1.00 89.19 203 VAL A O 1
ATOM 1651 N N . ARG A 1 204 ? 12.875 -7.081 -5.901 1.00 87.62 204 ARG A N 1
ATOM 1652 C CA . ARG A 1 204 ? 12.450 -8.255 -5.129 1.00 87.62 204 ARG A CA 1
ATOM 1653 C C . ARG A 1 204 ? 13.348 -8.492 -3.915 1.00 87.62 204 ARG A C 1
ATOM 1655 O O . ARG A 1 204 ? 12.840 -8.572 -2.805 1.00 87.62 204 ARG A O 1
ATOM 1662 N N . ALA A 1 205 ? 14.667 -8.478 -4.098 1.00 87.19 205 ALA A N 1
ATOM 1663 C CA . ALA A 1 205 ? 15.615 -8.647 -2.996 1.00 87.19 205 ALA A CA 1
ATOM 1664 C C . ALA A 1 205 ? 15.479 -7.558 -1.909 1.00 87.19 205 ALA A C 1
ATOM 1666 O O . ALA A 1 205 ? 15.686 -7.830 -0.729 1.00 87.19 205 ALA A O 1
ATOM 1667 N N . ILE A 1 206 ? 15.128 -6.319 -2.282 1.00 85.69 206 ILE A N 1
ATOM 1668 C CA . ILE A 1 206 ? 14.863 -5.244 -1.310 1.00 85.69 206 ILE A CA 1
ATOM 1669 C C . ILE A 1 206 ? 13.569 -5.521 -0.536 1.00 85.69 206 ILE A C 1
ATOM 1671 O O . ILE A 1 206 ? 13.548 -5.340 0.679 1.00 85.69 206 ILE A O 1
ATOM 1675 N N . LEU A 1 207 ? 12.511 -5.968 -1.218 1.00 84.69 207 LEU A N 1
ATOM 1676 C CA . LEU A 1 207 ? 11.238 -6.314 -0.582 1.00 84.69 207 LEU A CA 1
ATOM 1677 C C . LEU A 1 207 ? 11.369 -7.527 0.355 1.00 84.69 207 LEU A C 1
ATOM 1679 O O . LEU A 1 207 ? 10.766 -7.547 1.425 1.00 84.69 207 LEU A O 1
ATOM 1683 N N . GLU A 1 208 ? 12.190 -8.510 -0.011 1.00 83.19 208 GLU A N 1
ATOM 1684 C CA . GLU A 1 208 ? 12.440 -9.712 0.792 1.00 83.19 208 GLU A CA 1
ATOM 1685 C C . GLU A 1 208 ? 13.320 -9.454 2.021 1.00 83.19 208 GLU A C 1
ATOM 1687 O O . GLU A 1 208 ? 13.217 -10.193 2.996 1.00 83.19 208 GLU A O 1
ATOM 1692 N N . ARG A 1 209 ? 14.149 -8.400 2.006 1.00 78.81 209 ARG A N 1
ATOM 1693 C CA . ARG A 1 209 ? 15.028 -8.025 3.128 1.00 78.81 209 ARG A CA 1
ATOM 1694 C C . ARG A 1 209 ? 14.265 -7.543 4.370 1.00 78.81 209 ARG A C 1
ATOM 1696 O O . ARG A 1 209 ? 14.846 -7.534 5.454 1.00 78.81 209 ARG A O 1
ATOM 1703 N N . GLY A 1 210 ? 13.020 -7.087 4.214 1.00 65.19 210 GLY A N 1
ATOM 1704 C CA . GLY A 1 210 ? 12.200 -6.609 5.331 1.00 65.19 210 GLY A CA 1
ATOM 1705 C C . GLY A 1 210 ? 11.980 -7.685 6.402 1.00 65.19 210 GLY A C 1
ATOM 1706 O O . GLY A 1 210 ? 12.041 -8.878 6.107 1.00 65.19 210 GLY A O 1
ATOM 1707 N N . GLU A 1 211 ? 11.722 -7.269 7.649 1.00 64.88 211 GLU A N 1
ATOM 1708 C CA . GLU A 1 211 ? 11.359 -8.207 8.725 1.00 64.88 211 GLU A CA 1
ATOM 1709 C C . GLU A 1 211 ? 10.175 -9.108 8.305 1.00 64.88 211 GLU A C 1
ATOM 1711 O O . GLU A 1 211 ? 9.309 -8.712 7.522 1.00 64.88 211 GLU A O 1
ATOM 1716 N N . THR A 1 212 ? 10.123 -10.335 8.831 1.00 53.16 212 THR A N 1
ATOM 1717 C CA . THR A 1 212 ? 9.185 -11.394 8.403 1.00 53.16 212 THR A CA 1
ATOM 1718 C C . THR A 1 212 ? 7.702 -11.010 8.502 1.00 53.16 212 THR A C 1
ATOM 1720 O O . THR A 1 212 ? 6.904 -11.511 7.716 1.00 53.16 212 THR A O 1
ATOM 1723 N N . ASN A 1 213 ? 7.345 -10.075 9.391 1.00 57.75 213 ASN A N 1
ATOM 1724 C CA . ASN A 1 213 ? 5.970 -9.611 9.644 1.00 57.75 213 ASN A CA 1
ATOM 1725 C C . ASN A 1 213 ? 5.651 -8.241 9.013 1.00 57.75 213 ASN A C 1
ATOM 1727 O O . ASN A 1 213 ? 4.833 -7.477 9.525 1.00 57.75 213 ASN A O 1
ATOM 1731 N N . PHE A 1 214 ? 6.331 -7.891 7.924 1.00 74.50 214 PHE A N 1
ATOM 1732 C CA . PHE A 1 214 ? 6.185 -6.606 7.246 1.00 74.50 214 PHE A CA 1
ATOM 1733 C C . PHE A 1 214 ? 4.794 -6.403 6.607 1.00 74.50 214 PHE A C 1
ATOM 1735 O O . PHE A 1 214 ? 4.215 -7.343 6.067 1.00 74.50 214 PHE A O 1
ATOM 1742 N N . PHE A 1 215 ? 4.274 -5.166 6.597 1.00 83.88 215 PHE A N 1
ATOM 1743 C CA . PHE A 1 215 ? 2.898 -4.871 6.153 1.00 83.88 215 PHE A CA 1
ATOM 1744 C C . PHE A 1 215 ? 2.597 -5.314 4.711 1.00 83.88 215 PHE A C 1
ATOM 1746 O O . PHE A 1 215 ? 1.475 -5.698 4.408 1.00 83.88 215 PHE A O 1
ATOM 1753 N N . ILE A 1 216 ? 3.601 -5.323 3.826 1.00 84.38 216 ILE A N 1
ATOM 1754 C CA . ILE A 1 216 ? 3.444 -5.775 2.434 1.00 84.38 216 ILE A CA 1
ATOM 1755 C C . ILE A 1 216 ? 3.195 -7.284 2.326 1.00 84.38 216 ILE A C 1
ATOM 1757 O O . ILE A 1 216 ? 2.647 -7.710 1.314 1.00 84.38 216 ILE A O 1
ATOM 1761 N N . ARG A 1 217 ? 3.557 -8.086 3.337 1.00 84.81 217 ARG A N 1
ATOM 1762 C CA . ARG A 1 217 ? 3.237 -9.526 3.419 1.00 84.81 217 ARG A CA 1
ATOM 1763 C C . ARG A 1 217 ? 1.884 -9.802 4.083 1.00 84.81 217 ARG A C 1
ATOM 1765 O O . ARG A 1 217 ? 1.462 -10.948 4.132 1.00 84.81 217 ARG A O 1
ATOM 1772 N N . ASN A 1 218 ? 1.228 -8.766 4.601 1.00 87.81 218 ASN A N 1
ATOM 1773 C CA . ASN A 1 218 ? -0.059 -8.864 5.277 1.00 87.81 218 ASN A CA 1
ATOM 1774 C C . ASN A 1 218 ? -1.069 -7.875 4.675 1.00 87.81 218 ASN A C 1
ATOM 1776 O O . ASN A 1 218 ? -1.740 -7.149 5.401 1.00 87.81 218 ASN A O 1
ATOM 1780 N N . LEU A 1 219 ? -1.141 -7.804 3.347 1.00 90.81 219 LEU A N 1
ATOM 1781 C CA . LEU A 1 219 ? -2.157 -7.030 2.638 1.00 90.81 219 LEU A CA 1
ATOM 1782 C C . LEU A 1 219 ? -3.480 -7.793 2.617 1.00 90.81 219 LEU A C 1
ATOM 1784 O O . LEU A 1 219 ? -3.517 -9.022 2.643 1.00 90.81 219 LEU A O 1
ATOM 1788 N N . THR A 1 220 ? -4.573 -7.050 2.532 1.00 90.94 220 THR A N 1
ATOM 1789 C CA . THR A 1 220 ? -5.896 -7.623 2.261 1.00 90.94 220 THR A CA 1
ATOM 1790 C C . THR A 1 220 ? -6.018 -8.075 0.807 1.00 90.94 220 THR A C 1
ATOM 1792 O O . THR A 1 220 ? -5.311 -7.576 -0.074 1.00 90.94 220 THR A O 1
ATOM 1795 N N . ALA A 1 221 ? -6.967 -8.975 0.532 1.00 90.56 221 ALA A N 1
ATOM 1796 C CA . ALA A 1 221 ? -7.275 -9.408 -0.829 1.00 90.56 221 ALA A CA 1
ATOM 1797 C C . ALA A 1 221 ? -7.583 -8.212 -1.747 1.00 90.56 221 ALA A C 1
ATOM 1799 O O . ALA A 1 221 ? -7.038 -8.123 -2.845 1.00 90.56 221 ALA A O 1
ATOM 1800 N N . ALA A 1 222 ? -8.371 -7.241 -1.271 1.00 89.56 222 ALA A N 1
ATOM 1801 C CA . ALA A 1 222 ? -8.698 -6.013 -1.997 1.00 89.56 222 ALA A CA 1
ATOM 1802 C C . ALA A 1 222 ? -7.466 -5.162 -2.355 1.00 89.56 222 ALA A C 1
ATOM 1804 O O . ALA A 1 222 ? -7.322 -4.718 -3.498 1.00 89.56 222 ALA A O 1
ATOM 1805 N N . GLU A 1 223 ? -6.544 -4.964 -1.407 1.00 91.81 223 GLU A N 1
ATOM 1806 C CA . GLU A 1 223 ? -5.276 -4.271 -1.666 1.00 91.81 223 GLU A CA 1
ATOM 1807 C C . GLU A 1 223 ? -4.434 -5.039 -2.696 1.00 91.81 223 GLU A C 1
ATOM 1809 O O . GLU A 1 223 ? -3.889 -4.429 -3.618 1.00 91.81 223 GLU A O 1
ATOM 1814 N N . LEU A 1 224 ? -4.376 -6.372 -2.610 1.00 90.94 224 LEU A N 1
ATOM 1815 C CA . LEU A 1 224 ? -3.616 -7.199 -3.549 1.00 90.94 224 LEU A CA 1
ATOM 1816 C C . LEU A 1 224 ? -4.239 -7.235 -4.959 1.00 90.94 224 LEU A C 1
ATOM 1818 O O . LEU A 1 224 ? -3.514 -7.160 -5.952 1.00 90.94 224 LEU A O 1
ATOM 1822 N N . ILE A 1 225 ? -5.572 -7.262 -5.070 1.00 89.94 225 ILE A N 1
ATOM 1823 C CA . ILE A 1 225 ? -6.307 -7.137 -6.344 1.00 89.94 225 ILE A CA 1
ATOM 1824 C C . ILE A 1 225 ? -5.952 -5.819 -7.030 1.00 89.94 225 ILE A C 1
ATOM 1826 O O . ILE A 1 225 ? -5.677 -5.795 -8.237 1.00 89.94 225 ILE A O 1
ATOM 1830 N N . PHE A 1 226 ? -5.919 -4.721 -6.270 1.00 90.25 226 PHE A N 1
ATOM 1831 C CA . PHE A 1 226 ? -5.509 -3.427 -6.801 1.00 90.25 226 PHE A CA 1
ATOM 1832 C C . PHE A 1 226 ? -4.049 -3.446 -7.265 1.00 90.25 226 PHE A C 1
ATOM 1834 O O . PHE A 1 226 ? -3.740 -2.929 -8.336 1.00 90.25 226 PHE A O 1
ATOM 1841 N N . VAL A 1 227 ? -3.145 -4.065 -6.504 1.00 88.88 227 VAL A N 1
ATOM 1842 C CA . VAL A 1 227 ? -1.734 -4.197 -6.895 1.00 88.88 227 VAL A CA 1
ATOM 1843 C C . VAL A 1 227 ? -1.567 -5.003 -8.192 1.00 88.88 227 VAL A C 1
ATOM 1845 O O . VAL A 1 227 ? -0.761 -4.620 -9.042 1.00 88.88 227 VAL A O 1
ATOM 1848 N N . ASN A 1 228 ? -2.337 -6.080 -8.375 1.00 85.69 228 ASN A N 1
ATOM 1849 C CA . ASN A 1 228 ? -2.296 -6.926 -9.573 1.00 85.69 228 ASN A CA 1
ATOM 1850 C C . ASN A 1 228 ? -2.840 -6.214 -10.817 1.00 85.69 228 ASN A C 1
ATOM 1852 O O . ASN A 1 228 ? -2.222 -6.231 -11.882 1.00 85.69 228 ASN A O 1
ATOM 1856 N N . SER A 1 229 ? -4.012 -5.594 -10.688 1.00 82.38 229 SER A N 1
ATOM 1857 C CA . SER A 1 229 ? -4.748 -5.027 -11.822 1.00 82.38 229 SER A CA 1
ATOM 1858 C C . SER A 1 229 ? -4.397 -3.562 -12.104 1.00 82.38 229 SER A C 1
ATOM 1860 O O . SER A 1 229 ? -4.496 -3.096 -13.241 1.00 82.38 229 SER A O 1
ATOM 1862 N N . GLY A 1 230 ? -3.999 -2.813 -11.074 1.00 81.56 230 GLY A N 1
ATOM 1863 C CA . GLY A 1 230 ? -3.884 -1.356 -11.101 1.00 81.56 230 GLY A CA 1
ATOM 1864 C C . GLY A 1 230 ? -5.207 -0.650 -11.378 1.00 81.56 230 GLY A C 1
ATOM 1865 O O . GLY A 1 230 ? -5.186 0.467 -11.901 1.00 81.56 230 GLY A O 1
ATOM 1866 N N . ARG A 1 231 ? -6.332 -1.323 -11.119 1.00 83.94 231 ARG A N 1
ATOM 1867 C CA . ARG A 1 231 ? -7.696 -0.913 -11.455 1.00 83.94 231 ARG A CA 1
ATOM 1868 C C . ARG A 1 231 ? -8.576 -1.034 -10.218 1.00 83.94 231 ARG A C 1
ATOM 1870 O O . ARG A 1 231 ? -8.565 -2.060 -9.543 1.00 83.94 231 ARG A O 1
ATOM 1877 N N . LEU A 1 232 ? -9.315 0.026 -9.913 1.00 84.62 232 LEU A N 1
ATOM 1878 C CA . LEU A 1 232 ? -10.219 0.052 -8.759 1.00 84.62 232 LEU A CA 1
ATOM 1879 C C . LEU A 1 232 ? -11.536 -0.668 -9.081 1.00 84.62 232 LEU A C 1
ATOM 1881 O O . LEU A 1 232 ? -12.146 -1.245 -8.190 1.00 84.62 232 LEU A O 1
ATOM 1885 N N . GLU A 1 233 ? -11.890 -0.716 -10.368 1.00 84.94 233 GLU A N 1
ATOM 1886 C CA . GLU A 1 233 ? -12.992 -1.485 -10.958 1.00 84.94 233 GLU A CA 1
ATOM 1887 C C . GLU A 1 233 ? -12.979 -2.913 -10.406 1.00 84.94 233 GLU A C 1
ATOM 1889 O O . GLU A 1 233 ? -13.947 -3.391 -9.833 1.00 84.94 233 GLU A O 1
ATOM 1894 N N . LYS A 1 234 ? -11.814 -3.568 -10.488 1.00 85.06 234 LYS A N 1
ATOM 1895 C CA . LYS A 1 234 ? -11.657 -4.970 -10.103 1.00 85.06 234 LYS A CA 1
ATOM 1896 C C . LYS A 1 234 ? -11.797 -5.171 -8.595 1.00 85.06 234 LYS A C 1
ATOM 1898 O O . LYS A 1 234 ? -12.220 -6.240 -8.172 1.00 85.06 234 LYS A O 1
ATOM 1903 N N . VAL A 1 235 ? -11.479 -4.162 -7.787 1.00 88.00 235 VAL A N 1
ATOM 1904 C CA . VAL A 1 235 ? -11.715 -4.200 -6.337 1.00 88.00 235 VAL A CA 1
ATOM 1905 C C . VAL A 1 235 ? -13.215 -4.116 -6.042 1.00 88.00 235 VAL A C 1
ATOM 1907 O O . VAL A 1 235 ? -13.717 -4.877 -5.219 1.00 88.00 235 VAL A O 1
ATOM 1910 N N . ILE A 1 236 ? -13.941 -3.246 -6.751 1.00 87.94 236 ILE A N 1
ATOM 1911 C CA . ILE A 1 236 ? -15.402 -3.132 -6.644 1.00 87.94 236 ILE A CA 1
ATOM 1912 C C . ILE A 1 236 ? -16.074 -4.436 -7.100 1.00 87.94 236 ILE A C 1
ATOM 1914 O O . ILE A 1 236 ? -16.910 -4.960 -6.365 1.00 87.94 236 ILE A O 1
ATOM 1918 N N . ASP A 1 237 ? -15.642 -5.003 -8.234 1.00 86.56 237 ASP A N 1
ATOM 1919 C CA . ASP A 1 237 ? -16.106 -6.303 -8.741 1.00 86.56 237 ASP A CA 1
ATOM 1920 C C . ASP A 1 237 ? -15.981 -7.385 -7.653 1.00 86.56 237 ASP A C 1
ATOM 1922 O O . ASP A 1 237 ? -16.909 -8.162 -7.431 1.00 86.56 237 ASP A O 1
ATOM 1926 N N . SER A 1 238 ? -14.862 -7.403 -6.918 1.00 87.94 238 SER A N 1
ATOM 1927 C CA . SER A 1 238 ? -14.625 -8.347 -5.818 1.00 87.94 238 SER A CA 1
ATOM 1928 C C . SER A 1 238 ? -15.616 -8.177 -4.665 1.00 87.94 238 SER A C 1
ATOM 1930 O O . SER A 1 238 ? -16.168 -9.165 -4.176 1.00 87.94 238 SER A O 1
ATOM 1932 N N . TYR A 1 239 ? -15.862 -6.938 -4.228 1.00 86.88 239 TYR A N 1
ATOM 1933 C CA . TYR A 1 239 ? -16.794 -6.663 -3.133 1.00 86.88 239 TYR A CA 1
ATOM 1934 C C . TYR A 1 239 ? -18.237 -6.999 -3.514 1.00 86.88 239 TYR A C 1
ATOM 1936 O O . TYR A 1 239 ? -18.948 -7.644 -2.741 1.00 86.88 239 TYR A O 1
ATOM 1944 N N . VAL A 1 240 ? -18.663 -6.635 -4.724 1.00 87.06 240 VAL A N 1
ATOM 1945 C CA . VAL A 1 240 ? -20.008 -6.968 -5.210 1.00 87.06 240 VAL A CA 1
ATOM 1946 C C . VAL A 1 240 ? -20.155 -8.480 -5.389 1.00 87.06 240 VAL A C 1
ATOM 1948 O O . VAL A 1 240 ? -21.156 -9.046 -4.951 1.00 87.06 240 VAL A O 1
ATOM 1951 N N . ASN A 1 241 ? -19.132 -9.171 -5.903 1.00 87.44 241 ASN A N 1
ATOM 1952 C CA . ASN A 1 241 ? -19.124 -10.634 -5.994 1.00 87.44 241 ASN A CA 1
ATOM 1953 C C . ASN A 1 241 ? -19.284 -11.304 -4.618 1.00 87.44 241 ASN A C 1
ATOM 1955 O O . ASN A 1 241 ? -20.043 -12.265 -4.476 1.00 87.44 241 ASN A O 1
ATOM 1959 N N . LYS A 1 242 ? -18.612 -10.783 -3.585 1.00 87.19 242 LYS A N 1
ATOM 1960 C CA . LYS A 1 242 ? -18.742 -11.264 -2.202 1.00 87.19 242 LYS A CA 1
ATOM 1961 C C . LYS A 1 242 ? -20.159 -11.069 -1.659 1.00 87.19 242 LYS A C 1
ATOM 1963 O O . LYS A 1 242 ? -20.709 -11.994 -1.062 1.00 87.19 242 LYS A O 1
ATOM 1968 N N . LEU A 1 243 ? -20.771 -9.907 -1.897 1.00 85.62 243 LEU A N 1
ATOM 1969 C CA . LEU A 1 243 ? -22.148 -9.622 -1.477 1.00 85.62 243 LEU A CA 1
ATOM 1970 C C . LEU A 1 243 ? -23.174 -10.504 -2.207 1.00 85.62 243 LEU A C 1
ATOM 1972 O O . LEU A 1 243 ? -24.119 -10.988 -1.582 1.00 85.62 243 LEU A O 1
ATOM 1976 N N . MET A 1 244 ? -22.959 -10.782 -3.496 1.00 84.69 244 MET A N 1
ATOM 1977 C CA . MET A 1 244 ? -23.807 -11.688 -4.279 1.00 84.69 244 MET A CA 1
ATOM 1978 C C . MET A 1 244 ? -23.685 -13.143 -3.818 1.00 84.69 244 MET A C 1
ATOM 1980 O O . MET A 1 244 ? -24.695 -13.820 -3.651 1.00 84.69 244 MET A O 1
ATOM 1984 N N . ARG A 1 245 ? -22.466 -13.629 -3.550 1.00 84.31 245 ARG A N 1
ATOM 1985 C CA . ARG A 1 245 ? -22.243 -14.990 -3.025 1.00 84.31 245 ARG A CA 1
ATOM 1986 C C . ARG A 1 245 ? -22.849 -15.206 -1.640 1.00 84.31 245 ARG A C 1
ATOM 1988 O O . ARG A 1 245 ? -23.236 -16.322 -1.318 1.00 84.31 245 ARG A O 1
ATOM 1995 N N . ARG A 1 246 ? -22.948 -14.148 -0.831 1.00 84.69 246 ARG A N 1
ATOM 1996 C CA . ARG A 1 246 ? -23.646 -14.163 0.466 1.00 84.69 246 ARG A CA 1
ATOM 1997 C C . ARG A 1 246 ? -25.169 -14.005 0.342 1.00 84.69 246 ARG A C 1
ATOM 1999 O O . ARG A 1 246 ? -25.840 -13.916 1.366 1.00 84.69 246 ARG A O 1
ATOM 2006 N N . GLU A 1 247 ? -25.705 -13.942 -0.880 1.00 81.94 247 GLU A N 1
ATOM 2007 C CA . GLU A 1 247 ? -27.125 -13.703 -1.179 1.00 81.94 247 GLU A CA 1
ATOM 2008 C C . GLU A 1 247 ? -27.692 -12.419 -0.542 1.00 81.94 247 GLU A C 1
ATOM 2010 O O . GLU A 1 247 ? -28.887 -12.330 -0.244 1.00 81.94 247 GLU A O 1
ATOM 2015 N N . VAL A 1 248 ? -26.835 -11.421 -0.301 1.00 82.88 248 VAL A N 1
ATOM 2016 C CA . VAL A 1 248 ? -27.247 -10.117 0.244 1.00 82.88 248 VAL A CA 1
ATOM 2017 C C . VAL A 1 248 ? -27.851 -9.257 -0.862 1.00 82.88 248 VAL A C 1
ATOM 2019 O O . VAL A 1 248 ? -28.843 -8.565 -0.637 1.00 82.88 248 VAL A O 1
ATOM 2022 N N . ILE A 1 249 ? -27.272 -9.340 -2.062 1.00 84.19 249 ILE A N 1
ATOM 2023 C CA . ILE A 1 249 ? -27.689 -8.602 -3.255 1.00 84.19 249 ILE A CA 1
ATOM 2024 C C . ILE A 1 249 ? -28.112 -9.596 -4.338 1.00 84.19 249 ILE A C 1
ATOM 2026 O O . ILE A 1 249 ? -27.453 -10.618 -4.537 1.00 84.19 249 ILE A O 1
ATOM 2030 N N . GLU A 1 250 ? -29.182 -9.272 -5.057 1.00 83.69 250 GLU A N 1
ATOM 2031 C CA . GLU A 1 250 ? -29.648 -9.996 -6.238 1.00 83.69 250 GLU A CA 1
ATOM 2032 C C . GLU A 1 250 ? -29.645 -9.104 -7.486 1.00 83.69 250 GLU A C 1
ATOM 2034 O O . GLU A 1 250 ? -29.790 -7.881 -7.395 1.00 83.69 250 GLU A O 1
ATOM 2039 N N . VAL A 1 251 ? -29.470 -9.730 -8.652 1.00 82.25 251 VAL A N 1
ATOM 2040 C CA . VAL A 1 251 ? -29.590 -9.058 -9.951 1.00 82.25 251 VAL A CA 1
ATOM 2041 C C . VAL A 1 251 ? -31.049 -9.126 -10.392 1.00 82.25 251 VAL A C 1
ATOM 2043 O O . VAL A 1 251 ? -31.602 -10.212 -10.559 1.00 82.25 251 VAL A O 1
ATOM 2046 N N . VAL A 1 252 ? -31.656 -7.961 -10.587 1.00 78.75 252 VAL A N 1
ATOM 2047 C CA . VAL A 1 252 ? -33.018 -7.754 -11.081 1.00 78.75 252 VAL A CA 1
ATOM 2048 C C . VAL A 1 252 ? -32.924 -7.157 -12.489 1.00 78.75 252 VAL A C 1
ATOM 2050 O O . VAL A 1 252 ? -32.082 -6.302 -12.754 1.00 78.75 252 VAL A O 1
ATOM 2053 N N . ASP A 1 253 ? -33.763 -7.618 -13.416 1.00 65.56 253 ASP A N 1
ATOM 2054 C CA . ASP A 1 253 ? -33.862 -7.081 -14.785 1.00 65.56 253 ASP A CA 1
ATOM 2055 C C . ASP A 1 253 ? -32.539 -7.048 -15.584 1.00 65.56 253 ASP A C 1
ATOM 2057 O O . ASP A 1 253 ? -32.327 -6.184 -16.431 1.00 65.56 253 ASP A O 1
ATOM 2061 N N . GLY A 1 254 ? -31.622 -7.979 -15.313 1.00 68.75 254 GLY A N 1
ATOM 2062 C CA . GLY A 1 254 ? -30.398 -8.189 -16.097 1.00 68.75 254 GLY A CA 1
ATOM 2063 C C . GLY A 1 254 ? -29.267 -7.164 -15.915 1.00 68.75 254 GLY A C 1
ATOM 2064 O O . GLY A 1 254 ? -28.133 -7.532 -16.195 1.00 68.75 254 GLY A O 1
ATOM 2065 N N . ASP A 1 255 ? -29.534 -5.945 -15.423 1.00 72.50 255 ASP A N 1
ATOM 2066 C CA . ASP A 1 255 ? -28.513 -4.901 -15.147 1.00 72.50 255 ASP A CA 1
ATOM 2067 C C . ASP A 1 255 ? -28.636 -4.229 -13.762 1.00 72.50 255 ASP A C 1
ATOM 2069 O O . ASP A 1 255 ? -27.742 -3.510 -13.307 1.00 72.50 255 ASP A O 1
ATOM 2073 N N . ARG A 1 256 ? -29.749 -4.433 -13.049 1.00 78.38 256 ARG A N 1
ATOM 2074 C CA . ARG A 1 256 ? -30.014 -3.728 -11.788 1.00 78.38 256 ARG A CA 1
ATOM 2075 C C . ARG A 1 256 ? -29.714 -4.609 -10.589 1.00 78.38 256 ARG A C 1
ATOM 2077 O O . ARG A 1 256 ? -29.927 -5.814 -10.616 1.00 78.38 256 ARG A O 1
ATOM 2084 N N . LEU A 1 257 ? -29.246 -3.997 -9.512 1.00 81.94 257 LEU A N 1
ATOM 2085 C CA . LEU A 1 257 ? -28.981 -4.653 -8.238 1.00 81.94 257 LEU A CA 1
ATOM 2086 C C . LEU A 1 257 ? -30.016 -4.224 -7.201 1.00 81.94 257 LEU A C 1
ATOM 2088 O O . LEU A 1 257 ? -30.361 -3.042 -7.127 1.00 81.94 257 LEU A O 1
ATOM 2092 N N . ARG A 1 258 ? -30.479 -5.178 -6.389 1.00 82.62 258 ARG A N 1
ATOM 2093 C CA . ARG A 1 258 ? -31.381 -4.949 -5.252 1.00 82.62 258 ARG A CA 1
ATOM 2094 C C . ARG A 1 258 ? -30.876 -5.684 -4.013 1.00 82.62 258 ARG A C 1
ATOM 2096 O O . ARG A 1 258 ? -30.359 -6.795 -4.114 1.00 82.62 258 ARG A O 1
ATOM 2103 N N . VAL A 1 259 ? -31.049 -5.082 -2.836 1.00 82.69 259 VAL A N 1
ATOM 2104 C CA . VAL A 1 259 ? -30.767 -5.741 -1.551 1.00 82.69 259 VAL A CA 1
ATOM 2105 C C . VAL A 1 259 ? -31.910 -6.694 -1.195 1.00 82.69 259 VAL A C 1
ATOM 2107 O O . VAL A 1 259 ? -33.063 -6.283 -1.084 1.00 82.69 259 VAL A O 1
ATOM 2110 N N . LYS A 1 260 ? -31.585 -7.975 -0.999 1.00 78.56 260 LYS A N 1
ATOM 2111 C CA . LYS A 1 260 ? -32.535 -9.038 -0.632 1.00 78.56 260 LYS A CA 1
ATOM 2112 C C . LYS A 1 260 ? -32.654 -9.220 0.881 1.00 78.56 260 LYS A C 1
ATOM 2114 O O . LYS A 1 260 ? -33.726 -9.542 1.389 1.00 78.56 260 LYS A O 1
ATOM 2119 N N . LYS A 1 261 ? -31.548 -9.046 1.611 1.00 74.25 261 LYS A N 1
ATOM 2120 C CA . LYS A 1 261 ? -31.483 -9.166 3.075 1.00 74.25 261 LYS A CA 1
ATOM 2121 C C . LYS A 1 261 ? -30.658 -8.015 3.640 1.00 74.25 261 LYS A C 1
ATOM 2123 O O . LYS A 1 261 ? -29.472 -7.926 3.339 1.00 74.25 261 LYS A O 1
ATOM 2128 N N . SER A 1 262 ? -31.261 -7.187 4.495 1.00 62.66 262 SER A N 1
ATOM 2129 C CA . SER A 1 262 ? -30.504 -6.221 5.296 1.00 62.66 262 SER A CA 1
ATOM 2130 C C . SER A 1 262 ? -29.728 -7.001 6.358 1.00 62.66 262 SER A C 1
ATOM 2132 O O . SER A 1 262 ? -30.297 -7.519 7.321 1.00 62.66 262 SER A O 1
ATOM 2134 N N . ASN A 1 263 ? -28.436 -7.200 6.112 1.00 64.69 263 ASN A N 1
ATOM 2135 C CA . ASN A 1 263 ? -27.522 -7.824 7.058 1.00 64.69 263 ASN A CA 1
ATOM 2136 C C . ASN A 1 263 ? -26.623 -6.742 7.656 1.00 64.69 263 ASN A C 1
ATOM 2138 O O . ASN A 1 263 ? -26.316 -5.756 6.987 1.00 64.69 263 ASN A O 1
ATOM 2142 N N . LYS A 1 264 ? -26.159 -6.936 8.896 1.00 62.66 264 LYS A N 1
ATOM 2143 C CA . LYS A 1 264 ? -25.127 -6.066 9.467 1.00 62.66 264 LYS A CA 1
ATOM 2144 C C . LYS A 1 264 ? -23.867 -6.212 8.616 1.00 62.66 264 LYS A C 1
ATOM 2146 O O . LYS A 1 264 ? -23.220 -7.258 8.636 1.00 62.66 264 LYS A O 1
ATOM 2151 N N . SER A 1 265 ? -23.554 -5.179 7.842 1.00 63.09 265 SER A N 1
ATOM 2152 C CA . SER A 1 265 ? -22.293 -5.075 7.116 1.00 63.09 265 SER A CA 1
ATOM 2153 C C . SER A 1 265 ? -21.135 -5.141 8.103 1.00 63.09 265 SER A C 1
ATOM 2155 O O . SER A 1 265 ? -21.166 -4.472 9.136 1.00 63.09 265 SER A O 1
ATOM 2157 N N . VAL A 1 266 ? -20.126 -5.944 7.778 1.00 66.69 266 VAL A N 1
ATOM 2158 C CA . VAL A 1 266 ? -18.961 -6.148 8.652 1.00 66.69 266 VAL A CA 1
ATOM 2159 C C . VAL A 1 266 ? -17.850 -5.143 8.339 1.00 66.69 266 VAL A C 1
ATOM 2161 O O . VAL A 1 266 ? -17.104 -4.758 9.231 1.00 66.69 266 VAL A O 1
ATOM 2164 N N . ASP A 1 267 ? -17.768 -4.685 7.088 1.00 78.75 267 ASP A N 1
ATOM 2165 C CA . ASP A 1 267 ? -16.712 -3.798 6.602 1.00 78.75 267 ASP A CA 1
ATOM 2166 C C . ASP A 1 267 ? -17.285 -2.477 6.053 1.00 78.75 267 ASP A C 1
ATOM 2168 O O . ASP A 1 267 ? -18.371 -2.439 5.466 1.00 78.75 267 ASP A O 1
ATOM 2172 N N . ALA A 1 268 ? -16.520 -1.385 6.175 1.00 81.44 268 ALA A N 1
ATOM 2173 C CA . ALA A 1 268 ? -16.911 -0.055 5.692 1.00 81.44 268 ALA A CA 1
ATOM 2174 C C . ALA A 1 268 ? -17.132 0.003 4.165 1.00 81.44 268 ALA A C 1
ATOM 2176 O O . ALA A 1 268 ? -17.892 0.836 3.671 1.00 81.44 268 ALA A O 1
ATOM 2177 N N . GLN A 1 269 ? -16.467 -0.870 3.401 1.00 84.56 269 GLN A N 1
ATOM 2178 C CA . GLN A 1 269 ? -16.649 -0.998 1.952 1.00 84.56 269 GLN A CA 1
ATOM 2179 C C . GLN A 1 269 ? -17.985 -1.662 1.604 1.00 84.56 269 GLN A C 1
ATOM 2181 O O . GLN A 1 269 ? -18.698 -1.176 0.727 1.00 84.56 269 GLN A O 1
ATOM 2186 N N . GLU A 1 270 ? -18.342 -2.739 2.314 1.00 84.50 270 GLU A N 1
ATOM 2187 C CA . GLU A 1 270 ? -19.635 -3.415 2.152 1.00 84.50 270 GLU A CA 1
ATOM 2188 C C . GLU A 1 270 ? -20.779 -2.471 2.542 1.00 84.50 270 GLU A C 1
ATOM 2190 O O . GLU A 1 270 ? -21.761 -2.361 1.812 1.00 84.50 270 GLU A O 1
ATOM 2195 N N . PHE A 1 271 ? -20.616 -1.732 3.643 1.00 84.69 271 PHE A N 1
ATOM 2196 C CA . PHE A 1 271 ? -21.587 -0.736 4.090 1.00 84.69 271 PHE A CA 1
ATOM 2197 C C . PHE A 1 271 ? -21.827 0.361 3.051 1.00 84.69 271 PHE A C 1
ATOM 2199 O O . PHE A 1 271 ? -22.975 0.639 2.719 1.00 84.69 271 PHE A O 1
ATOM 2206 N N . ALA A 1 272 ? -20.761 0.941 2.489 1.00 84.06 272 ALA A N 1
ATOM 2207 C CA . ALA A 1 272 ? -20.887 1.972 1.459 1.00 84.06 272 ALA A CA 1
ATOM 2208 C C . ALA A 1 272 ? -21.626 1.454 0.212 1.00 84.06 272 ALA A C 1
ATOM 2210 O O . ALA A 1 272 ? -22.448 2.165 -0.360 1.00 84.06 272 ALA A O 1
ATOM 2211 N N . ALA A 1 273 ? -21.370 0.206 -0.199 1.00 84.56 273 ALA A N 1
ATOM 2212 C CA . ALA A 1 273 ? -22.082 -0.406 -1.319 1.00 84.56 273 ALA A CA 1
ATOM 2213 C C . ALA A 1 273 ? -23.569 -0.628 -1.003 1.00 84.56 273 ALA A C 1
ATOM 2215 O O . ALA A 1 273 ? -24.421 -0.300 -1.828 1.00 84.56 273 ALA A O 1
ATOM 2216 N N . LEU A 1 274 ? -23.889 -1.138 0.189 1.00 84.88 274 LEU A N 1
ATOM 2217 C CA . LEU A 1 274 ? -25.270 -1.392 0.601 1.00 84.88 274 LEU A CA 1
ATOM 2218 C C . LEU A 1 274 ? -26.069 -0.100 0.772 1.00 84.88 274 LEU A C 1
ATOM 2220 O O . LEU A 1 274 ? -27.177 -0.028 0.253 1.00 84.88 274 LEU A O 1
ATOM 2224 N N . GLN A 1 275 ? -25.497 0.940 1.386 1.00 83.94 275 GLN A N 1
ATOM 2225 C CA . GLN A 1 275 ? -26.170 2.235 1.526 1.00 83.94 275 GLN A CA 1
ATOM 2226 C C . GLN A 1 275 ? -26.555 2.846 0.175 1.00 83.94 275 GLN A C 1
ATOM 2228 O O . GLN A 1 275 ? -27.632 3.422 0.046 1.00 83.94 275 GLN A O 1
ATOM 2233 N N . ILE A 1 276 ? -25.697 2.724 -0.844 1.00 84.06 276 ILE A N 1
ATOM 2234 C CA . ILE A 1 276 ? -26.007 3.237 -2.187 1.00 84.06 276 ILE A CA 1
ATOM 2235 C C . ILE A 1 276 ? -27.209 2.494 -2.784 1.00 84.06 276 ILE A C 1
ATOM 2237 O O . ILE A 1 276 ? -28.102 3.137 -3.329 1.00 84.06 276 ILE A O 1
ATOM 2241 N N . ILE A 1 277 ? -27.248 1.165 -2.660 1.00 83.50 277 ILE A N 1
ATOM 2242 C CA . ILE A 1 277 ? -28.321 0.343 -3.239 1.00 83.50 277 ILE A CA 1
ATOM 2243 C C . ILE A 1 277 ? -29.633 0.516 -2.458 1.00 83.50 277 ILE A C 1
ATOM 2245 O O . ILE A 1 277 ? -30.697 0.586 -3.067 1.00 83.50 277 ILE A O 1
ATOM 2249 N N . GLU A 1 278 ? -29.576 0.608 -1.125 1.00 84.44 278 GLU A N 1
ATOM 2250 C CA . GLU A 1 278 ? -30.760 0.814 -0.279 1.00 84.44 278 GLU A CA 1
ATOM 2251 C C . GLU A 1 278 ? -31.422 2.174 -0.540 1.00 84.44 278 GLU A C 1
ATOM 2253 O O . GLU A 1 278 ? -32.647 2.249 -0.588 1.00 84.44 278 GLU A O 1
ATOM 2258 N N . ASN A 1 279 ? -30.638 3.232 -0.775 1.00 82.44 279 ASN A N 1
ATOM 2259 C CA . ASN A 1 279 ? -31.175 4.572 -1.032 1.00 82.44 279 ASN A CA 1
ATOM 2260 C C . ASN A 1 279 ? -31.913 4.701 -2.378 1.00 82.44 279 ASN A C 1
ATOM 2262 O O . ASN A 1 279 ? -32.790 5.552 -2.505 1.00 82.44 279 ASN A O 1
ATOM 2266 N N . GLU A 1 280 ? -31.548 3.908 -3.390 1.00 77.50 280 GLU A N 1
ATOM 2267 C CA . GLU A 1 280 ? -32.103 4.008 -4.751 1.00 77.50 280 GLU A CA 1
ATOM 2268 C C . GLU A 1 280 ? -33.110 2.886 -5.098 1.00 77.50 280 GLU A C 1
ATOM 2270 O O . GLU A 1 280 ? -33.643 2.888 -6.207 1.00 77.50 280 GLU A O 1
ATOM 2275 N N . GLU A 1 281 ? -33.383 1.940 -4.184 1.00 73.12 281 GLU A N 1
ATOM 2276 C CA . GLU A 1 281 ? -34.198 0.707 -4.336 1.00 73.12 281 GLU A CA 1
ATOM 2277 C C . GLU A 1 281 ? -33.724 -0.289 -5.421 1.00 73.12 281 GLU A C 1
ATOM 2279 O O . GLU A 1 281 ? -33.760 -1.509 -5.220 1.00 73.12 281 GLU A O 1
ATOM 2284 N N . THR A 1 282 ? -33.287 0.208 -6.582 1.00 76.38 282 THR A N 1
ATOM 2285 C CA . THR A 1 282 ? -32.618 -0.533 -7.657 1.00 76.38 282 THR A CA 1
ATOM 2286 C C . THR A 1 282 ? -31.555 0.343 -8.325 1.00 76.38 282 THR A C 1
ATOM 2288 O O . THR A 1 282 ? -31.885 1.383 -8.895 1.00 76.38 282 THR A O 1
ATOM 2291 N N . THR A 1 283 ? -30.299 -0.107 -8.347 1.00 79.19 283 THR A N 1
ATOM 2292 C CA . THR A 1 283 ? -29.181 0.644 -8.958 1.00 79.19 283 THR A CA 1
ATOM 2293 C C . THR A 1 283 ? -28.519 -0.182 -10.060 1.00 79.19 283 THR A C 1
ATOM 2295 O O . THR A 1 283 ? -28.258 -1.367 -9.870 1.00 79.19 283 THR A O 1
ATOM 2298 N N . SER A 1 284 ? -28.227 0.424 -11.218 1.00 83.00 284 SER A N 1
ATOM 2299 C CA . SER A 1 284 ? -27.418 -0.223 -12.271 1.00 83.00 284 SER A CA 1
ATOM 2300 C C . SER A 1 284 ? -25.972 -0.405 -11.805 1.00 83.00 284 SER A C 1
ATOM 2302 O O . SER A 1 284 ? -25.418 0.474 -11.134 1.00 83.00 284 SER A O 1
ATOM 2304 N N . TYR A 1 285 ? -25.328 -1.509 -12.194 1.00 82.75 285 TYR A N 1
ATOM 2305 C CA . TYR A 1 285 ? -23.946 -1.800 -11.796 1.00 82.75 285 TYR A CA 1
ATOM 2306 C C . TYR A 1 285 ? -22.959 -0.685 -12.189 1.00 82.75 285 TYR A C 1
ATOM 2308 O O . TYR A 1 285 ? -22.079 -0.300 -11.409 1.00 82.75 285 TYR A O 1
ATOM 2316 N N . TYR A 1 286 ? -23.160 -0.074 -13.359 1.00 81.69 286 TYR A N 1
ATOM 2317 C CA . TYR A 1 286 ? -22.358 1.062 -13.817 1.00 81.69 286 TYR A CA 1
ATOM 2318 C C . TYR A 1 286 ? -22.489 2.284 -12.889 1.00 81.69 286 TYR A C 1
ATOM 2320 O O . TYR A 1 286 ? -21.511 2.977 -12.588 1.00 81.69 286 TYR A O 1
ATOM 2328 N N . ARG A 1 287 ? -23.702 2.559 -12.394 1.00 82.12 287 ARG A N 1
ATOM 2329 C CA . ARG A 1 287 ? -23.948 3.686 -11.485 1.00 82.12 287 ARG A CA 1
ATOM 2330 C C . ARG A 1 287 ? -23.354 3.422 -10.105 1.00 82.12 287 ARG A C 1
ATOM 2332 O O . ARG A 1 287 ? -22.695 4.310 -9.564 1.00 82.12 287 ARG A O 1
ATOM 2339 N N . LEU A 1 288 ? -23.534 2.207 -9.585 1.00 84.50 288 LEU A N 1
ATOM 2340 C CA . LEU A 1 288 ? -22.964 1.772 -8.310 1.00 84.50 288 LEU A CA 1
ATOM 2341 C C . LEU A 1 288 ? -21.440 1.891 -8.326 1.00 84.50 288 LEU A C 1
ATOM 2343 O O . LEU A 1 288 ? -20.866 2.523 -7.440 1.00 84.50 288 LEU A O 1
ATOM 2347 N N . SER A 1 289 ? -20.792 1.336 -9.354 1.00 82.88 289 SER A N 1
ATOM 2348 C CA . SER A 1 289 ? -19.340 1.427 -9.489 1.00 82.88 289 SER A CA 1
ATOM 2349 C C . SER A 1 289 ? -18.891 2.886 -9.521 1.00 82.88 289 SER A C 1
ATOM 2351 O O . SER A 1 289 ? -18.063 3.265 -8.696 1.00 82.88 289 SER A O 1
ATOM 2353 N N . THR A 1 290 ? -19.516 3.730 -10.354 1.00 82.25 290 THR A N 1
ATOM 2354 C CA . THR A 1 290 ? -19.233 5.177 -10.448 1.00 82.25 290 THR A CA 1
ATOM 2355 C C . THR A 1 290 ? -19.322 5.895 -9.095 1.00 82.25 290 THR A C 1
ATOM 2357 O O . THR A 1 290 ? -18.450 6.702 -8.774 1.00 82.25 290 THR A O 1
ATOM 2360 N N . LEU A 1 291 ? -20.349 5.609 -8.288 1.00 83.69 291 LEU A N 1
ATOM 2361 C CA . LEU A 1 291 ? -20.526 6.220 -6.967 1.00 83.69 291 LEU A CA 1
ATOM 2362 C C . LEU A 1 291 ? -19.523 5.693 -5.935 1.00 83.69 291 LEU A C 1
ATOM 2364 O O . LEU A 1 291 ? -19.071 6.457 -5.087 1.00 83.69 291 LEU A O 1
ATOM 2368 N N . LEU A 1 292 ? -19.122 4.424 -6.023 1.00 84.81 292 LEU A N 1
ATOM 2369 C CA . LEU A 1 292 ? -18.122 3.841 -5.128 1.00 84.81 292 LEU A CA 1
ATOM 2370 C C . LEU A 1 292 ? -16.711 4.412 -5.346 1.00 84.81 292 LEU A C 1
ATOM 2372 O O . LEU A 1 292 ? -15.933 4.458 -4.393 1.00 84.81 292 LEU A O 1
ATOM 2376 N N . TYR A 1 293 ? -16.382 4.927 -6.538 1.00 81.19 293 TYR A N 1
ATOM 2377 C CA . TYR A 1 293 ? -15.080 5.577 -6.781 1.00 81.19 293 TYR A CA 1
ATOM 2378 C C . TYR A 1 293 ? -14.827 6.811 -5.926 1.00 81.19 293 TYR A C 1
ATOM 2380 O O . TYR A 1 293 ? -13.667 7.160 -5.724 1.00 81.19 293 TYR A O 1
ATOM 2388 N N . SER A 1 294 ? -15.867 7.516 -5.482 1.00 80.62 294 SER A N 1
ATOM 2389 C CA . SER A 1 294 ? -15.697 8.723 -4.669 1.00 80.62 294 SER A CA 1
ATOM 2390 C C . SER A 1 294 ? -15.657 8.422 -3.171 1.00 80.62 294 SER A C 1
ATOM 2392 O O . SER A 1 294 ? -15.340 9.308 -2.375 1.00 80.62 294 SER A O 1
ATOM 2394 N N . LYS A 1 295 ? -15.942 7.177 -2.766 1.00 85.50 295 LYS A N 1
ATOM 2395 C CA . LYS A 1 295 ? -16.060 6.810 -1.356 1.00 85.50 295 LYS A CA 1
ATOM 2396 C C . LYS A 1 295 ? -14.687 6.664 -0.690 1.00 85.50 295 LYS A C 1
ATOM 2398 O O . LYS A 1 295 ? -13.823 5.953 -1.215 1.00 85.50 295 LYS A O 1
ATOM 2403 N N . PRO A 1 296 ? -14.471 7.274 0.494 1.00 84.94 296 PRO A N 1
ATOM 2404 C CA . PRO A 1 296 ? -13.182 7.222 1.183 1.00 84.94 296 PRO A CA 1
ATOM 2405 C C . PRO A 1 296 ? -12.676 5.801 1.462 1.00 84.94 296 PRO A C 1
ATOM 2407 O O . PRO A 1 296 ? -11.490 5.535 1.288 1.00 84.94 296 PRO A O 1
ATOM 2410 N N . SER A 1 297 ? -13.563 4.875 1.840 1.00 83.56 297 SER A N 1
ATOM 2411 C CA . SER A 1 297 ? -13.208 3.484 2.163 1.00 83.56 297 SER A CA 1
ATOM 2412 C C . SER A 1 297 ? -12.577 2.724 0.987 1.00 83.56 297 SER A C 1
ATOM 2414 O O . SER A 1 297 ? -11.722 1.862 1.200 1.00 83.56 297 SER A O 1
ATOM 2416 N N . ILE A 1 298 ? -12.938 3.083 -0.250 1.00 86.19 298 ILE A N 1
ATOM 2417 C CA . ILE A 1 298 ? -12.405 2.495 -1.483 1.00 86.19 298 ILE A CA 1
ATOM 2418 C C . ILE A 1 298 ? -11.169 3.269 -1.965 1.00 86.19 298 ILE A C 1
ATOM 2420 O O . ILE A 1 298 ? -10.148 2.662 -2.286 1.00 86.19 298 ILE A O 1
ATOM 2424 N N . VAL A 1 299 ? -11.214 4.609 -1.959 1.00 86.44 299 VAL A N 1
ATOM 2425 C CA . VAL A 1 299 ? -10.107 5.483 -2.411 1.00 86.44 299 VAL A CA 1
ATOM 2426 C C . VAL A 1 299 ? -8.868 5.386 -1.515 1.00 86.44 299 VAL A C 1
ATOM 2428 O O . VAL A 1 299 ? -7.745 5.616 -1.971 1.00 86.44 299 VAL A O 1
ATOM 2431 N N . ASN A 1 300 ? -9.030 4.992 -0.253 1.00 89.38 300 ASN A N 1
ATOM 2432 C CA . ASN A 1 300 ? -7.901 4.775 0.646 1.00 89.38 300 ASN A CA 1
ATOM 2433 C C . ASN A 1 300 ? -6.936 3.686 0.137 1.00 89.38 300 ASN A C 1
ATOM 2435 O O . ASN A 1 300 ? -5.728 3.833 0.312 1.00 89.38 300 ASN A O 1
ATOM 2439 N N . ILE A 1 301 ? -7.430 2.641 -0.543 1.00 89.81 301 ILE A N 1
ATOM 2440 C CA . ILE A 1 301 ? -6.601 1.540 -1.071 1.00 89.81 301 ILE A CA 1
ATOM 2441 C C . ILE A 1 301 ? -5.528 2.053 -2.054 1.00 89.81 301 ILE A C 1
ATOM 2443 O O . ILE A 1 301 ? -4.334 1.881 -1.776 1.00 89.81 301 ILE A O 1
ATOM 2447 N N . PRO A 1 302 ? -5.883 2.718 -3.177 1.00 90.31 302 PRO A N 1
ATOM 2448 C CA . PRO A 1 302 ? -4.888 3.268 -4.090 1.00 90.31 302 PRO A CA 1
ATOM 2449 C C . PRO A 1 302 ? -4.014 4.325 -3.413 1.00 90.31 302 PRO A C 1
ATOM 2451 O O . PRO A 1 302 ? -2.808 4.355 -3.658 1.00 90.31 302 PRO A O 1
ATOM 2454 N N . TYR A 1 303 ? -4.583 5.160 -2.537 1.00 89.81 303 TYR A N 1
ATOM 2455 C CA . TYR A 1 303 ? -3.841 6.214 -1.843 1.00 89.81 303 TYR A CA 1
ATOM 2456 C C . TYR A 1 303 ? -2.673 5.659 -1.012 1.00 89.81 303 TYR A C 1
ATOM 2458 O O . TYR A 1 303 ? -1.532 6.101 -1.183 1.00 89.81 303 TYR A O 1
ATOM 2466 N N . VAL A 1 304 ? -2.923 4.651 -0.171 1.00 91.00 304 VAL A N 1
ATOM 2467 C CA . VAL A 1 304 ? -1.900 4.022 0.683 1.00 91.00 304 VAL A CA 1
ATOM 2468 C C . VAL A 1 304 ? -0.794 3.396 -0.167 1.00 91.00 304 VAL A C 1
ATOM 2470 O O . VAL A 1 304 ? 0.393 3.646 0.056 1.00 91.00 304 VAL A O 1
ATOM 2473 N N . LEU A 1 305 ? -1.168 2.634 -1.196 1.00 91.00 305 LEU A N 1
ATOM 2474 C CA . LEU A 1 305 ? -0.216 1.930 -2.057 1.00 91.00 305 LEU A CA 1
ATOM 2475 C C . LEU A 1 305 ? 0.607 2.892 -2.927 1.00 91.00 305 LEU A C 1
ATOM 2477 O O . LEU A 1 305 ? 1.801 2.672 -3.152 1.00 91.00 305 LEU A O 1
ATOM 2481 N N . MET A 1 306 ? 0.017 4.003 -3.373 1.00 89.38 306 MET A N 1
ATOM 2482 C CA . MET A 1 306 ? 0.746 5.066 -4.067 1.00 89.38 306 MET A CA 1
ATOM 2483 C C . MET A 1 306 ? 1.699 5.814 -3.136 1.00 89.38 306 MET A C 1
ATOM 2485 O O . MET A 1 306 ? 2.814 6.136 -3.556 1.00 89.38 306 MET A O 1
ATOM 2489 N N . LYS A 1 307 ? 1.309 6.067 -1.881 1.00 89.62 307 LYS A N 1
ATOM 2490 C CA . LYS A 1 307 ? 2.202 6.682 -0.891 1.00 89.62 307 LYS A CA 1
ATOM 2491 C C . LYS A 1 307 ? 3.381 5.764 -0.579 1.00 89.62 307 LYS A C 1
ATOM 2493 O O . LYS A 1 307 ? 4.517 6.232 -0.594 1.00 89.62 307 LYS A O 1
ATOM 2498 N N . PHE A 1 308 ? 3.139 4.460 -0.438 1.00 89.56 308 PHE A N 1
ATOM 2499 C CA . PHE A 1 308 ? 4.198 3.457 -0.319 1.00 89.56 308 PHE A CA 1
ATOM 2500 C C . PHE A 1 308 ? 5.144 3.466 -1.529 1.00 89.56 308 PHE A C 1
ATOM 2502 O O . PHE A 1 308 ? 6.362 3.537 -1.362 1.00 89.56 308 PHE A O 1
ATOM 2509 N N . ARG A 1 309 ? 4.607 3.465 -2.756 1.00 89.25 309 ARG A N 1
ATOM 2510 C CA . ARG A 1 309 ? 5.414 3.578 -3.983 1.00 89.25 309 ARG A CA 1
ATOM 2511 C C . ARG A 1 309 ? 6.281 4.837 -3.968 1.00 89.25 309 ARG A C 1
ATOM 2513 O O . ARG A 1 309 ? 7.461 4.777 -4.305 1.00 89.25 309 ARG A O 1
ATOM 2520 N N . ASN A 1 310 ? 5.710 5.977 -3.588 1.00 87.62 310 ASN A N 1
ATOM 2521 C CA . ASN A 1 310 ? 6.430 7.246 -3.531 1.00 87.62 310 ASN A CA 1
ATOM 2522 C C . ASN A 1 310 ? 7.532 7.221 -2.462 1.00 87.62 310 ASN A C 1
ATOM 2524 O O . ASN A 1 310 ? 8.653 7.631 -2.756 1.00 87.62 310 ASN A O 1
ATOM 2528 N N . PHE A 1 311 ? 7.249 6.674 -1.277 1.00 87.75 311 PHE A N 1
ATOM 2529 C CA . PHE A 1 311 ? 8.236 6.450 -0.220 1.00 87.75 311 PHE A CA 1
ATOM 2530 C C . PHE A 1 311 ? 9.396 5.571 -0.715 1.00 87.75 311 PHE A C 1
ATOM 2532 O O . PHE A 1 311 ? 10.565 5.942 -0.598 1.00 87.75 311 PHE A O 1
ATOM 2539 N N . PHE A 1 312 ? 9.089 4.448 -1.373 1.00 88.12 312 PHE A N 1
ATOM 2540 C CA . PHE A 1 312 ? 10.104 3.566 -1.950 1.00 88.12 312 PHE A CA 1
ATOM 2541 C C . PHE A 1 312 ? 10.953 4.283 -3.008 1.00 88.12 312 PHE A C 1
ATOM 2543 O O . PHE A 1 312 ? 12.183 4.185 -2.996 1.00 88.12 312 PHE A O 1
ATOM 2550 N N . ASN A 1 313 ? 10.317 5.064 -3.884 1.00 85.75 313 ASN A N 1
ATOM 2551 C CA . ASN A 1 313 ? 10.994 5.818 -4.940 1.00 85.75 313 ASN A CA 1
ATOM 2552 C C . ASN A 1 313 ? 11.878 6.962 -4.403 1.00 85.75 313 ASN A C 1
ATOM 2554 O O . ASN A 1 313 ? 12.770 7.436 -5.109 1.00 85.75 313 ASN A O 1
ATOM 2558 N N . GLN A 1 314 ? 11.669 7.392 -3.156 1.00 86.00 314 GLN A N 1
ATOM 2559 C CA . GLN A 1 314 ? 12.511 8.369 -2.458 1.00 86.00 314 GLN A CA 1
ATOM 2560 C C . GLN A 1 314 ? 13.674 7.721 -1.687 1.00 86.00 314 GLN A C 1
ATOM 2562 O O . GLN A 1 314 ? 14.542 8.427 -1.173 1.00 86.00 314 GLN A O 1
ATOM 2567 N N . SER A 1 315 ? 13.757 6.389 -1.640 1.00 87.88 315 SER A N 1
ATOM 2568 C CA . SER A 1 315 ? 14.809 5.675 -0.911 1.00 87.88 315 SER A CA 1
ATOM 2569 C C . SER A 1 315 ? 16.190 5.749 -1.584 1.00 87.88 315 SER A C 1
ATOM 2571 O O . SER A 1 315 ? 16.331 5.868 -2.809 1.00 87.88 315 SER A O 1
ATOM 2573 N N . LYS A 1 316 ? 17.257 5.618 -0.781 1.00 87.25 316 LYS A N 1
ATOM 2574 C CA . LYS A 1 316 ? 18.644 5.499 -1.271 1.00 87.25 316 LYS A CA 1
ATOM 2575 C C . LYS A 1 316 ? 18.831 4.286 -2.178 1.00 87.25 316 LYS A C 1
ATOM 2577 O O . LYS A 1 316 ? 19.564 4.390 -3.160 1.00 87.25 316 LYS A O 1
ATOM 2582 N N . ASP A 1 317 ? 18.186 3.164 -1.870 1.00 86.25 317 ASP A N 1
ATOM 2583 C CA . ASP A 1 317 ? 18.357 1.916 -2.618 1.00 86.25 317 ASP A CA 1
ATOM 2584 C C . ASP A 1 317 ? 17.703 1.978 -4.000 1.00 86.25 317 ASP A C 1
ATOM 2586 O O . ASP A 1 317 ? 18.367 1.662 -4.991 1.00 86.25 317 ASP A O 1
ATOM 2590 N N . TYR A 1 318 ? 16.476 2.506 -4.104 1.00 87.38 318 TYR A N 1
ATOM 2591 C CA . TYR A 1 318 ? 15.886 2.826 -5.409 1.00 87.38 318 TYR A CA 1
ATOM 2592 C C . TYR A 1 318 ? 16.736 3.853 -6.155 1.00 87.38 318 TYR A C 1
ATOM 2594 O O . TYR A 1 318 ? 17.011 3.727 -7.345 1.00 87.38 318 TYR A O 1
ATOM 2602 N N . GLY A 1 319 ? 17.240 4.846 -5.428 1.00 85.69 319 GLY A N 1
ATOM 2603 C CA . GLY A 1 319 ? 18.141 5.834 -5.976 1.00 85.69 319 GLY A CA 1
ATOM 2604 C C . GLY A 1 319 ? 19.406 5.252 -6.626 1.00 85.69 319 GLY A C 1
ATOM 2605 O O . GLY A 1 319 ? 19.800 5.704 -7.699 1.00 85.69 319 GLY A O 1
ATOM 2606 N N . ARG A 1 320 ? 20.042 4.263 -5.990 1.00 87.94 320 ARG A N 1
ATOM 2607 C CA . ARG A 1 320 ? 21.196 3.542 -6.554 1.00 87.94 320 ARG A CA 1
ATOM 2608 C C . ARG A 1 320 ? 20.802 2.758 -7.801 1.00 87.94 320 ARG A C 1
ATOM 2610 O O . ARG A 1 320 ? 21.545 2.774 -8.778 1.00 87.94 320 ARG A O 1
ATOM 2617 N N . LEU A 1 321 ? 19.630 2.122 -7.782 1.00 88.75 321 LEU A N 1
ATOM 2618 C CA . LEU A 1 321 ? 19.088 1.398 -8.930 1.00 88.75 321 LEU A CA 1
ATOM 2619 C C . LEU A 1 321 ? 18.899 2.329 -10.136 1.00 88.75 321 LEU A C 1
ATOM 2621 O O . LEU A 1 321 ? 19.369 2.021 -11.230 1.00 88.75 321 LEU A O 1
ATOM 2625 N N . VAL A 1 322 ? 18.285 3.499 -9.926 1.00 87.38 322 VAL A N 1
ATOM 2626 C CA . VAL A 1 322 ? 18.131 4.538 -10.958 1.00 87.38 322 VAL A CA 1
ATOM 2627 C C . VAL A 1 322 ? 19.496 4.930 -11.522 1.00 87.38 322 VAL A C 1
ATOM 2629 O O . VAL A 1 322 ? 19.663 4.934 -12.736 1.00 87.38 322 VAL A O 1
ATOM 2632 N N . THR A 1 323 ? 20.489 5.196 -10.665 1.00 86.31 323 THR A N 1
ATOM 2633 C CA . THR A 1 323 ? 21.837 5.581 -11.107 1.00 86.31 323 THR A CA 1
ATOM 2634 C C . THR A 1 323 ? 22.487 4.511 -11.989 1.00 86.31 323 THR A C 1
ATOM 2636 O O . THR A 1 323 ? 23.043 4.856 -13.026 1.00 86.31 323 THR A O 1
ATOM 2639 N N . ILE A 1 324 ? 22.388 3.225 -11.633 1.00 89.38 324 ILE A N 1
ATOM 2640 C CA . ILE A 1 324 ? 22.954 2.126 -12.438 1.00 89.38 324 ILE A CA 1
ATOM 2641 C C . ILE A 1 324 ? 22.307 2.076 -13.829 1.00 89.38 324 ILE A C 1
ATOM 2643 O O . ILE A 1 324 ? 23.020 2.039 -14.832 1.00 89.38 324 ILE A O 1
ATOM 2647 N N . ASN A 1 325 ? 20.972 2.137 -13.902 1.00 89.31 325 ASN A N 1
ATOM 2648 C CA . ASN A 1 325 ? 20.253 2.165 -15.181 1.00 89.31 325 ASN A CA 1
ATOM 2649 C C . ASN A 1 325 ? 20.656 3.379 -16.027 1.00 89.31 325 ASN A C 1
ATOM 2651 O O . ASN A 1 325 ? 20.958 3.247 -17.211 1.00 89.31 325 ASN A O 1
ATOM 2655 N N . CYS A 1 326 ? 20.694 4.556 -15.403 1.00 87.00 326 CYS A N 1
ATOM 2656 C CA . CYS A 1 326 ? 21.088 5.812 -16.027 1.00 87.00 326 CYS A CA 1
ATOM 2657 C C . CYS A 1 326 ? 22.503 5.749 -16.618 1.00 87.00 326 CYS A C 1
ATOM 2659 O O . CYS A 1 326 ? 22.695 6.134 -17.770 1.00 87.00 326 CYS A O 1
ATOM 2661 N N . VAL A 1 327 ? 23.483 5.232 -15.871 1.00 89.06 327 VAL A N 1
ATOM 2662 C CA . VAL A 1 327 ? 24.871 5.082 -16.343 1.00 89.06 327 VAL A CA 1
ATOM 2663 C C . VAL A 1 327 ? 24.953 4.103 -17.515 1.00 89.06 327 VAL A C 1
ATOM 2665 O O . VAL A 1 327 ? 25.593 4.409 -18.519 1.00 89.06 327 VAL A O 1
ATOM 2668 N N . ALA A 1 328 ? 24.272 2.958 -17.429 1.00 90.88 328 ALA A N 1
ATOM 2669 C CA . ALA A 1 328 ? 24.293 1.952 -18.487 1.00 90.88 328 ALA A CA 1
ATOM 2670 C C . ALA A 1 328 ? 23.664 2.468 -19.797 1.00 90.88 328 ALA A C 1
ATOM 2672 O O . ALA A 1 328 ? 24.238 2.301 -20.873 1.00 90.88 328 ALA A O 1
ATOM 2673 N N . ILE A 1 329 ? 22.529 3.171 -19.701 1.00 89.00 329 ILE A N 1
ATOM 2674 C CA . ILE A 1 329 ? 21.879 3.837 -20.842 1.00 89.00 329 ILE A CA 1
ATOM 2675 C C . ILE A 1 329 ? 22.775 4.950 -21.405 1.00 89.00 329 ILE A C 1
ATOM 2677 O O . ILE A 1 329 ? 22.920 5.070 -22.620 1.00 89.00 329 ILE A O 1
ATOM 2681 N N . THR A 1 330 ? 23.410 5.739 -20.535 1.00 87.81 330 THR A N 1
ATOM 2682 C CA . THR A 1 330 ? 24.316 6.830 -20.926 1.00 87.81 330 THR A CA 1
ATOM 2683 C C . THR A 1 330 ? 25.507 6.323 -21.733 1.00 87.81 330 THR A C 1
ATOM 2685 O O . THR A 1 330 ? 25.831 6.911 -22.761 1.00 87.81 330 THR A O 1
ATOM 2688 N N . MET A 1 331 ? 26.127 5.215 -21.318 1.00 89.38 331 MET A N 1
ATOM 2689 C CA . MET A 1 331 ? 27.241 4.599 -22.049 1.00 89.38 331 MET A CA 1
ATOM 2690 C C . MET A 1 331 ? 26.853 4.232 -23.487 1.00 89.38 331 MET A C 1
ATOM 2692 O O . MET A 1 331 ? 27.572 4.566 -24.429 1.00 89.38 331 MET A O 1
ATOM 2696 N N . LEU A 1 332 ? 25.689 3.601 -23.673 1.00 90.25 332 LEU A N 1
ATOM 2697 C CA . LEU A 1 332 ? 25.196 3.248 -25.005 1.00 90.25 332 LEU A CA 1
ATOM 2698 C C . LEU A 1 332 ? 24.839 4.496 -25.830 1.00 90.25 332 LEU A C 1
ATOM 2700 O O . LEU A 1 332 ? 25.163 4.572 -27.015 1.00 90.25 332 LEU A O 1
ATOM 2704 N N . MET A 1 333 ? 24.222 5.503 -25.205 1.00 88.50 333 MET A N 1
ATOM 2705 C CA . MET A 1 333 ? 23.887 6.767 -25.868 1.00 88.50 333 MET A CA 1
ATOM 2706 C C . MET A 1 333 ? 25.131 7.527 -26.336 1.00 88.50 333 MET A C 1
ATOM 2708 O O . MET A 1 333 ? 25.147 8.012 -27.464 1.00 88.50 333 MET A O 1
ATOM 2712 N N . LEU A 1 334 ? 26.190 7.590 -25.523 1.00 89.62 334 LEU A N 1
ATOM 2713 C CA . LEU A 1 334 ? 27.460 8.218 -25.904 1.00 89.62 334 LEU A CA 1
ATOM 2714 C C . LEU A 1 334 ? 28.106 7.518 -27.105 1.00 89.62 334 LEU A C 1
ATOM 2716 O O . LEU A 1 334 ? 28.624 8.192 -27.996 1.00 89.62 334 LEU A O 1
ATOM 2720 N N . PHE A 1 335 ? 28.022 6.187 -27.177 1.00 89.12 335 PHE A N 1
ATOM 2721 C CA . PHE A 1 335 ? 28.486 5.424 -28.337 1.00 89.12 335 PHE A CA 1
ATOM 2722 C C . PHE A 1 335 ? 27.696 5.777 -29.613 1.00 89.12 335 PHE A C 1
ATOM 2724 O O . PHE A 1 335 ? 28.270 6.026 -30.672 1.00 89.12 335 PHE A O 1
ATOM 2731 N N . GLY A 1 336 ? 26.369 5.890 -29.515 1.00 87.94 336 GLY A N 1
ATOM 2732 C CA . GLY A 1 336 ? 25.527 6.296 -30.644 1.00 87.94 336 GLY A CA 1
ATOM 2733 C C . GLY A 1 336 ? 25.760 7.746 -31.096 1.00 87.94 336 GLY A C 1
ATOM 2734 O O . GLY A 1 336 ? 25.918 8.011 -32.289 1.00 87.94 336 GLY A O 1
ATOM 2735 N N . ILE A 1 337 ? 25.851 8.684 -30.148 1.00 88.06 337 ILE A N 1
ATOM 2736 C CA . ILE A 1 337 ? 26.120 10.109 -30.412 1.00 88.06 337 ILE A CA 1
ATOM 2737 C C . ILE A 1 337 ? 27.526 10.298 -30.999 1.00 88.06 337 ILE A C 1
ATOM 2739 O O . ILE A 1 337 ? 27.705 11.078 -31.934 1.00 88.06 337 ILE A O 1
ATOM 2743 N N . GLY A 1 338 ? 28.526 9.556 -30.515 1.00 86.94 338 GLY A N 1
ATOM 2744 C CA . GLY A 1 338 ? 29.887 9.621 -31.047 1.00 86.94 338 GLY A CA 1
ATOM 2745 C C . GLY A 1 338 ? 29.964 9.235 -32.527 1.00 86.94 338 GLY A C 1
ATOM 2746 O O . GLY A 1 338 ? 30.696 9.867 -33.296 1.00 86.94 338 GLY A O 1
ATOM 2747 N N . ARG A 1 339 ? 29.165 8.250 -32.960 1.00 85.75 339 ARG A N 1
ATOM 2748 C CA . ARG A 1 339 ? 29.034 7.907 -34.384 1.00 85.75 339 ARG A CA 1
ATOM 2749 C C . ARG A 1 339 ? 28.333 9.007 -35.180 1.00 85.75 339 ARG A C 1
ATOM 2751 O O . ARG A 1 339 ? 28.745 9.268 -36.307 1.00 85.75 339 ARG A O 1
ATOM 2758 N N . LEU A 1 340 ? 27.316 9.655 -34.608 1.00 86.94 340 LEU A N 1
ATOM 2759 C CA . LEU A 1 340 ? 26.599 10.763 -35.246 1.00 86.94 340 LEU A CA 1
ATOM 2760 C C . LEU A 1 340 ? 27.536 11.943 -35.543 1.00 86.94 340 LEU A C 1
ATOM 2762 O O . LEU A 1 340 ? 27.554 12.427 -36.672 1.00 86.94 340 LEU A O 1
ATOM 2766 N N . ILE A 1 341 ? 28.359 12.343 -34.568 1.00 87.00 341 ILE A N 1
ATOM 2767 C CA . ILE A 1 341 ? 29.323 13.448 -34.711 1.00 87.00 341 ILE A CA 1
ATOM 2768 C C . ILE A 1 341 ? 30.336 13.151 -35.826 1.00 87.00 341 ILE A C 1
ATOM 2770 O O . ILE A 1 341 ? 30.538 13.977 -36.714 1.00 87.00 341 ILE A O 1
ATOM 2774 N N . ASN A 1 342 ? 30.936 11.955 -35.824 1.00 84.06 342 ASN A N 1
ATOM 2775 C CA . ASN A 1 342 ? 31.887 11.560 -36.869 1.00 84.06 342 ASN A CA 1
ATOM 2776 C C . ASN A 1 342 ? 31.211 11.425 -38.248 1.00 84.06 342 ASN A C 1
ATOM 2778 O O . ASN A 1 342 ? 31.778 11.832 -39.254 1.00 84.06 342 ASN A O 1
ATOM 2782 N N . GLY A 1 343 ? 29.981 10.903 -38.304 1.00 82.50 343 GLY A N 1
ATOM 2783 C CA . GLY A 1 343 ? 29.218 10.779 -39.549 1.00 82.50 343 GLY A CA 1
ATOM 2784 C C . GLY A 1 343 ? 28.870 12.129 -40.181 1.00 82.50 343 GLY A C 1
ATOM 2785 O O . GLY A 1 343 ? 28.958 12.260 -41.401 1.00 82.50 343 GLY A O 1
ATOM 2786 N N . MET A 1 344 ? 28.533 13.131 -39.360 1.00 83.94 344 MET A N 1
ATOM 2787 C CA . MET A 1 344 ? 28.337 14.513 -39.810 1.00 83.94 344 MET A CA 1
ATOM 2788 C C . MET A 1 344 ? 29.646 15.144 -40.298 1.00 83.94 344 MET A C 1
ATOM 2790 O O . MET A 1 344 ? 29.645 15.795 -41.338 1.00 83.94 344 MET A O 1
ATOM 2794 N N . GLY A 1 345 ? 30.755 14.921 -39.582 1.00 81.25 345 GLY A N 1
ATOM 2795 C CA . GLY A 1 345 ? 32.081 15.414 -39.975 1.00 81.25 345 GLY A CA 1
ATOM 2796 C C . GLY A 1 345 ? 32.593 14.828 -41.295 1.00 81.25 345 GLY A C 1
ATOM 2797 O O . GLY A 1 345 ? 33.262 15.522 -42.053 1.00 81.25 345 GLY A O 1
ATOM 2798 N N . ASP A 1 346 ? 32.223 13.582 -41.600 1.00 77.56 346 ASP A N 1
ATOM 2799 C CA . ASP A 1 346 ? 32.571 12.890 -42.846 1.00 77.56 346 ASP A CA 1
ATOM 2800 C C . ASP A 1 346 ? 31.591 13.175 -44.011 1.00 77.56 346 ASP A C 1
ATOM 2802 O O . ASP A 1 346 ? 31.748 12.604 -45.091 1.00 77.56 346 ASP A O 1
ATOM 2806 N N . GLY A 1 347 ? 30.540 13.982 -43.804 1.00 76.12 347 GLY A N 1
ATOM 2807 C CA . GLY A 1 347 ? 29.529 14.291 -44.829 1.00 76.12 347 GLY A CA 1
ATOM 2808 C C . GLY A 1 347 ? 28.612 13.118 -45.216 1.00 76.12 347 GLY A C 1
ATOM 2809 O O . GLY A 1 347 ? 28.025 13.118 -46.298 1.00 76.12 347 GLY A O 1
ATOM 2810 N N . LYS A 1 348 ? 28.484 12.093 -44.363 1.00 80.44 348 LYS A N 1
ATOM 2811 C CA . LYS A 1 348 ? 27.661 10.896 -44.625 1.00 80.44 348 LYS A CA 1
ATOM 2812 C C . LYS A 1 348 ? 26.186 11.137 -44.254 1.00 80.44 348 LYS A C 1
ATOM 2814 O O . LYS A 1 348 ? 25.901 11.911 -43.341 1.00 80.44 348 LYS A O 1
ATOM 2819 N N . PRO A 1 349 ? 25.219 10.440 -44.886 1.00 79.94 349 PRO A N 1
ATOM 2820 C CA . PRO A 1 349 ? 23.813 10.537 -44.497 1.00 79.94 349 PRO A CA 1
ATOM 2821 C C . PRO A 1 349 ? 23.589 9.936 -43.099 1.00 79.94 349 PRO A C 1
ATOM 2823 O O . PRO A 1 349 ? 23.780 8.739 -42.887 1.00 79.94 349 PRO A O 1
ATOM 2826 N N . VAL A 1 350 ? 23.162 10.765 -42.141 1.00 84.81 350 VAL A N 1
ATOM 2827 C CA . VAL A 1 350 ? 22.987 10.384 -40.721 1.00 84.81 350 VAL A CA 1
ATOM 2828 C C . VAL A 1 350 ? 21.527 10.292 -40.259 1.00 84.81 350 VAL A C 1
ATOM 2830 O O . VAL A 1 350 ? 21.269 9.973 -39.099 1.00 84.81 350 VAL A O 1
ATOM 2833 N N . LEU A 1 351 ? 20.556 10.529 -41.148 1.00 85.56 351 LEU A N 1
ATOM 2834 C CA . LEU A 1 351 ? 19.133 10.636 -40.791 1.00 85.56 351 LEU A CA 1
ATOM 2835 C C . LEU A 1 351 ? 18.604 9.406 -40.031 1.00 85.56 351 LEU A C 1
ATOM 2837 O O . LEU A 1 351 ? 17.963 9.550 -38.992 1.00 85.56 351 LEU A O 1
ATOM 2841 N N . PHE A 1 352 ? 18.920 8.196 -40.504 1.00 84.31 352 PHE A N 1
ATOM 2842 C CA . PHE A 1 352 ? 18.502 6.952 -39.846 1.00 84.31 352 PHE A CA 1
ATOM 2843 C C . PHE A 1 352 ? 19.045 6.827 -38.419 1.00 84.31 352 PHE A C 1
ATOM 2845 O O . PHE A 1 352 ? 18.329 6.372 -37.532 1.00 84.31 352 PHE A O 1
ATOM 2852 N N . LEU A 1 353 ? 20.283 7.268 -38.179 1.00 86.44 353 LEU A N 1
ATOM 2853 C CA . LEU A 1 353 ? 20.895 7.230 -36.852 1.00 86.44 353 LEU A CA 1
ATOM 2854 C C . LEU A 1 353 ? 20.224 8.229 -35.898 1.00 86.44 353 LEU A C 1
ATOM 2856 O O . LEU A 1 353 ? 20.000 7.905 -34.736 1.00 86.44 353 LEU A O 1
ATOM 2860 N N . VAL A 1 354 ? 19.853 9.415 -36.389 1.00 88.06 354 VAL A N 1
ATOM 2861 C CA . VAL A 1 354 ? 19.115 10.412 -35.596 1.00 88.06 354 VAL A CA 1
ATOM 2862 C C . VAL A 1 354 ? 17.746 9.871 -35.178 1.00 88.06 354 VAL A C 1
ATOM 2864 O O . VAL A 1 354 ? 17.406 9.919 -33.996 1.00 88.06 354 VAL A O 1
ATOM 2867 N N . LEU A 1 355 ? 16.984 9.300 -36.118 1.00 89.94 355 LEU A N 1
ATOM 2868 C CA . LEU A 1 355 ? 15.681 8.691 -35.822 1.00 89.94 355 LEU A CA 1
ATOM 2869 C C . LEU A 1 355 ? 15.804 7.539 -34.814 1.00 89.94 355 LEU A C 1
ATOM 2871 O O . LEU A 1 355 ? 14.987 7.424 -33.901 1.00 89.94 355 LEU A O 1
ATOM 2875 N N . LEU A 1 356 ? 16.854 6.725 -34.940 1.00 89.44 356 LEU A N 1
ATOM 2876 C CA . LEU A 1 356 ? 17.143 5.625 -34.024 1.00 89.44 356 LEU A CA 1
ATOM 2877 C C . LEU A 1 356 ? 17.423 6.109 -32.594 1.00 89.44 356 LEU A C 1
ATOM 2879 O O . LEU A 1 356 ? 16.881 5.558 -31.637 1.00 89.44 356 LEU A O 1
ATOM 2883 N N . LEU A 1 357 ? 18.247 7.150 -32.442 1.00 88.88 357 LEU A N 1
ATOM 2884 C CA . LEU A 1 357 ? 18.559 7.736 -31.137 1.00 88.88 357 LEU A CA 1
ATOM 2885 C C . LEU A 1 357 ? 17.315 8.350 -30.489 1.00 88.88 357 LEU A C 1
ATOM 2887 O O . LEU A 1 357 ? 17.092 8.149 -29.296 1.00 88.88 357 LEU A O 1
ATOM 2891 N N . LEU A 1 358 ? 16.468 9.032 -31.267 1.00 90.19 358 LEU A N 1
ATOM 2892 C CA . LEU A 1 358 ? 15.188 9.554 -30.779 1.00 90.19 358 LEU A CA 1
ATOM 2893 C C . LEU A 1 358 ? 14.260 8.429 -30.304 1.00 90.19 358 LEU A C 1
ATOM 2895 O O . LEU A 1 358 ? 13.721 8.504 -29.199 1.00 90.19 358 LEU A O 1
ATOM 2899 N N . ALA A 1 359 ? 14.120 7.359 -31.090 1.00 89.38 359 ALA A N 1
ATOM 2900 C CA . ALA A 1 359 ? 13.337 6.189 -30.698 1.00 89.38 359 ALA A CA 1
ATOM 2901 C C . ALA A 1 359 ? 13.873 5.553 -29.402 1.00 89.38 359 ALA A C 1
ATOM 2903 O O . ALA A 1 359 ? 13.093 5.182 -28.523 1.00 89.38 359 ALA A O 1
ATOM 2904 N N . PHE A 1 360 ? 15.197 5.484 -29.241 1.00 88.00 360 PHE A N 1
ATOM 2905 C CA . PHE A 1 360 ? 15.823 4.949 -28.034 1.00 88.00 360 PHE A CA 1
ATOM 2906 C C . PHE A 1 360 ? 15.596 5.840 -26.803 1.00 88.00 360 PHE A C 1
ATOM 2908 O O . PHE A 1 360 ? 15.329 5.320 -25.720 1.00 88.00 360 PHE A O 1
ATOM 2915 N N . ILE A 1 361 ? 15.616 7.169 -26.958 1.00 87.31 361 ILE A N 1
ATOM 2916 C CA . ILE A 1 361 ? 15.271 8.117 -25.884 1.00 87.31 361 ILE A CA 1
ATOM 2917 C C . ILE A 1 361 ? 13.820 7.911 -25.429 1.00 87.31 361 ILE A C 1
ATOM 2919 O O . ILE A 1 361 ? 13.564 7.805 -24.227 1.00 87.31 361 ILE A O 1
ATOM 2923 N N . ILE A 1 362 ? 12.876 7.789 -26.370 1.00 89.00 362 ILE A N 1
ATOM 2924 C CA . ILE A 1 362 ? 11.460 7.514 -26.067 1.00 89.00 362 ILE A CA 1
ATOM 2925 C C . ILE A 1 362 ? 11.321 6.174 -25.332 1.00 89.00 362 ILE A C 1
ATOM 2927 O O . ILE A 1 362 ? 10.602 6.067 -24.335 1.00 89.00 362 ILE A O 1
ATOM 2931 N N . LEU A 1 363 ? 12.041 5.147 -25.786 1.00 87.69 363 LEU A N 1
ATOM 2932 C CA . LEU A 1 363 ? 12.043 3.831 -25.155 1.00 87.69 363 LEU A CA 1
ATOM 2933 C C . LEU A 1 363 ? 12.600 3.889 -23.724 1.00 87.69 363 LEU A C 1
ATOM 2935 O O . LEU A 1 363 ? 11.998 3.324 -22.812 1.00 87.69 363 LEU A O 1
ATOM 2939 N N . CYS A 1 364 ? 13.690 4.625 -23.504 1.00 83.75 364 CYS A N 1
ATOM 2940 C CA . CYS A 1 364 ? 14.275 4.842 -22.181 1.00 83.75 364 CYS A CA 1
ATOM 2941 C C . CYS A 1 364 ? 13.312 5.585 -21.245 1.00 83.75 364 CYS A C 1
ATOM 2943 O O . CYS A 1 364 ? 13.169 5.194 -20.086 1.00 83.75 364 CYS A O 1
ATOM 2945 N N . PHE A 1 365 ? 12.603 6.604 -21.743 1.00 84.94 365 PHE A N 1
ATOM 2946 C CA . PHE A 1 365 ? 11.561 7.303 -20.984 1.00 84.94 365 PHE A CA 1
ATOM 2947 C C . PHE A 1 365 ? 10.427 6.351 -20.568 1.00 84.94 365 PHE A C 1
ATOM 2949 O O . PHE A 1 365 ? 10.015 6.327 -19.407 1.00 84.94 365 PHE A O 1
ATOM 2956 N N . ASN A 1 366 ? 9.982 5.483 -21.481 1.00 85.25 366 ASN A N 1
ATOM 2957 C CA . ASN A 1 366 ? 8.975 4.462 -21.184 1.00 85.25 366 ASN A CA 1
ATOM 2958 C C . ASN A 1 366 ? 9.460 3.434 -20.149 1.00 85.25 366 ASN A C 1
ATOM 2960 O O . ASN A 1 366 ? 8.698 3.055 -19.256 1.00 85.25 366 ASN A O 1
ATOM 2964 N N . VAL A 1 367 ? 10.716 2.984 -20.237 1.00 84.31 367 VAL A N 1
ATOM 2965 C CA . VAL A 1 367 ? 11.324 2.072 -19.252 1.00 84.31 367 VAL A CA 1
ATOM 2966 C C . VAL A 1 367 ? 11.413 2.741 -17.881 1.00 84.31 367 VAL A C 1
ATOM 2968 O O . VAL A 1 367 ? 11.048 2.120 -16.884 1.00 84.31 367 VAL A O 1
ATOM 2971 N N . PHE A 1 368 ? 11.817 4.011 -17.823 1.00 82.44 368 PHE A N 1
ATOM 2972 C CA . PHE A 1 368 ? 11.888 4.776 -16.580 1.00 82.44 368 PHE A CA 1
ATOM 2973 C C . PHE A 1 368 ? 10.512 4.924 -15.914 1.00 82.44 368 PHE A C 1
ATOM 2975 O O . PHE A 1 368 ? 10.371 4.644 -14.722 1.00 82.44 368 PHE A O 1
ATOM 2982 N N . ASN A 1 369 ? 9.473 5.259 -16.685 1.00 80.62 369 ASN A N 1
ATOM 2983 C CA . ASN A 1 369 ? 8.103 5.345 -16.170 1.00 80.62 369 ASN A CA 1
ATOM 2984 C C . ASN A 1 369 ? 7.594 3.986 -15.666 1.00 80.62 369 ASN A C 1
ATOM 2986 O O . ASN A 1 369 ? 6.966 3.908 -14.610 1.00 80.62 369 ASN A O 1
ATOM 2990 N N . LYS A 1 370 ? 7.906 2.891 -16.374 1.00 82.25 370 LYS A N 1
ATOM 2991 C CA . LYS A 1 370 ? 7.573 1.528 -15.922 1.00 82.25 370 LYS A CA 1
ATOM 2992 C C . LYS A 1 370 ? 8.326 1.138 -14.647 1.00 82.25 370 LYS A C 1
ATOM 2994 O O . LYS A 1 370 ? 7.763 0.438 -13.808 1.00 82.25 370 LYS A O 1
ATOM 2999 N N . MET A 1 371 ? 9.568 1.594 -14.483 1.00 81.44 371 MET A N 1
ATOM 3000 C CA . MET A 1 371 ? 10.402 1.291 -13.318 1.00 81.44 371 MET A CA 1
ATOM 3001 C C . MET A 1 371 ? 9.822 1.868 -12.023 1.00 81.44 371 MET A C 1
ATOM 3003 O O . MET A 1 371 ? 9.861 1.197 -10.994 1.00 81.44 371 MET A O 1
ATOM 3007 N N . GLN A 1 372 ? 9.202 3.050 -12.077 1.00 80.00 372 GLN A N 1
ATOM 3008 C CA . GLN A 1 372 ? 8.544 3.654 -10.910 1.00 80.00 372 GLN A CA 1
ATOM 3009 C C . GLN A 1 372 ? 7.405 2.794 -10.341 1.00 80.00 372 GLN A C 1
ATOM 3011 O O . GLN A 1 372 ? 7.093 2.905 -9.158 1.00 80.00 372 GLN A O 1
ATOM 3016 N N . GLN A 1 373 ? 6.788 1.945 -11.170 1.00 82.19 373 GLN A N 1
ATOM 3017 C CA . GLN A 1 373 ? 5.701 1.038 -10.777 1.00 82.19 373 GLN A CA 1
ATOM 3018 C C . GLN A 1 373 ? 6.198 -0.363 -10.403 1.00 82.19 373 GLN A C 1
ATOM 3020 O O . GLN A 1 373 ? 5.412 -1.200 -9.960 1.00 82.19 373 GLN A O 1
ATOM 3025 N N . LEU A 1 374 ? 7.489 -0.647 -10.598 1.00 84.56 374 LEU A N 1
ATOM 3026 C CA . LEU A 1 374 ? 8.041 -1.991 -10.452 1.00 84.56 374 LEU A CA 1
ATOM 3027 C C . LEU A 1 374 ? 7.896 -2.519 -9.023 1.00 84.56 374 LEU A C 1
ATOM 3029 O O . LEU A 1 374 ? 7.647 -3.706 -8.852 1.00 84.56 374 LEU A O 1
ATOM 3033 N N . VAL A 1 375 ? 8.004 -1.640 -8.020 1.00 86.94 375 VAL A N 1
ATOM 3034 C CA . VAL A 1 375 ? 7.843 -2.010 -6.607 1.00 86.94 375 VAL A CA 1
ATOM 3035 C C . VAL A 1 375 ? 6.485 -2.650 -6.351 1.00 86.94 375 VAL A C 1
ATOM 3037 O O . VAL A 1 375 ? 6.442 -3.768 -5.853 1.00 86.94 375 VAL A O 1
ATOM 3040 N N . LEU A 1 376 ? 5.394 -2.010 -6.783 1.00 86.12 376 LEU A N 1
ATOM 3041 C CA . LEU A 1 376 ? 4.047 -2.550 -6.614 1.00 86.12 376 LEU A CA 1
ATOM 3042 C C . LEU A 1 376 ? 3.871 -3.828 -7.436 1.00 86.12 376 LEU A C 1
ATOM 3044 O O . LEU A 1 376 ? 3.399 -4.823 -6.910 1.00 86.12 376 LEU A O 1
ATOM 3048 N N . LYS A 1 377 ? 4.357 -3.865 -8.680 1.00 85.88 377 LYS A N 1
ATOM 3049 C CA . LYS A 1 377 ? 4.249 -5.065 -9.529 1.00 85.88 377 LYS A CA 1
ATOM 3050 C C . LYS A 1 377 ? 4.994 -6.293 -9.000 1.00 85.88 377 LYS A C 1
ATOM 3052 O O . LYS A 1 377 ? 4.680 -7.399 -9.422 1.00 85.88 377 LYS A O 1
ATOM 3057 N N . GLN A 1 378 ? 5.990 -6.118 -8.131 1.00 86.62 378 GLN A N 1
ATOM 3058 C CA . GLN A 1 378 ? 6.704 -7.237 -7.508 1.00 86.62 378 GLN A CA 1
ATOM 3059 C C . GLN A 1 378 ? 6.081 -7.679 -6.178 1.00 86.62 378 GLN A C 1
ATOM 3061 O O . GLN A 1 378 ? 6.379 -8.783 -5.732 1.00 86.62 378 GLN A O 1
ATOM 3066 N N . VAL A 1 379 ? 5.190 -6.893 -5.563 1.00 86.94 379 VAL A N 1
ATOM 3067 C CA . VAL A 1 379 ? 4.506 -7.284 -4.315 1.00 86.94 379 VAL A CA 1
ATOM 3068 C C . VAL A 1 379 ? 3.759 -8.622 -4.433 1.00 86.94 379 VAL A C 1
ATOM 3070 O O . VAL A 1 379 ? 3.947 -9.454 -3.550 1.00 86.94 379 VAL A O 1
ATOM 3073 N N . PRO A 1 380 ? 2.996 -8.912 -5.507 1.00 85.00 380 PRO A N 1
ATOM 3074 C CA . PRO A 1 380 ? 2.282 -10.182 -5.633 1.00 85.00 380 PRO A CA 1
ATOM 3075 C C . PRO A 1 380 ? 3.206 -11.397 -5.667 1.00 85.00 380 PRO A C 1
ATOM 3077 O O . PRO A 1 380 ? 2.810 -12.470 -5.237 1.00 85.00 380 PRO A O 1
ATOM 3080 N N . SER A 1 381 ? 4.458 -11.229 -6.114 1.00 83.88 381 SER A N 1
ATOM 3081 C CA . SER A 1 381 ? 5.440 -12.322 -6.120 1.00 83.88 381 SER A CA 1
ATOM 3082 C C . SER A 1 381 ? 5.882 -12.767 -4.721 1.00 83.88 381 SER A C 1
ATOM 3084 O O . SER A 1 381 ? 6.534 -13.796 -4.601 1.00 83.88 381 SER A O 1
ATOM 3086 N N . LEU A 1 382 ? 5.528 -12.010 -3.675 1.00 83.69 382 LEU A N 1
ATOM 3087 C CA . LEU A 1 382 ? 5.777 -12.366 -2.276 1.00 83.69 382 LEU A CA 1
ATOM 3088 C C . LEU A 1 382 ? 4.691 -13.280 -1.692 1.00 83.69 382 LEU A C 1
ATOM 3090 O O . LEU A 1 382 ? 4.886 -13.812 -0.601 1.00 83.69 382 LEU A O 1
ATOM 3094 N N . TYR A 1 383 ? 3.557 -13.425 -2.380 1.00 84.88 383 TYR A N 1
ATOM 3095 C CA . TYR A 1 383 ? 2.432 -14.244 -1.946 1.00 84.88 383 TYR A CA 1
ATOM 3096 C C . TYR A 1 383 ? 2.460 -15.568 -2.696 1.00 84.88 383 TYR A C 1
ATOM 3098 O O . TYR A 1 383 ? 2.370 -15.599 -3.924 1.00 84.88 383 TYR A O 1
ATOM 3106 N N . ASP A 1 384 ? 2.558 -16.666 -1.952 1.00 83.69 384 ASP A N 1
ATOM 3107 C CA . ASP A 1 384 ? 2.340 -17.989 -2.520 1.00 83.69 384 ASP A CA 1
ATOM 3108 C C . ASP A 1 384 ? 0.832 -18.239 -2.628 1.00 83.69 384 ASP A C 1
ATOM 3110 O O . ASP A 1 384 ? 0.108 -18.238 -1.630 1.00 83.69 384 ASP A O 1
ATOM 3114 N N . LYS A 1 385 ? 0.359 -18.437 -3.861 1.00 83.94 385 LYS A N 1
ATOM 3115 C CA . LYS A 1 385 ? -1.052 -18.681 -4.166 1.00 83.94 385 LYS A CA 1
ATOM 3116 C C . LYS A 1 385 ? -1.601 -19.874 -3.386 1.00 83.94 385 LYS A C 1
ATOM 3118 O O . LYS A 1 385 ? -2.733 -19.805 -2.911 1.00 83.94 385 LYS A O 1
ATOM 3123 N N . GLU A 1 386 ? -0.843 -20.963 -3.276 1.00 81.56 386 GLU A N 1
ATOM 3124 C CA . GLU A 1 386 ? -1.333 -22.170 -2.603 1.00 81.56 386 GLU A CA 1
ATOM 3125 C C . GLU A 1 386 ? -1.446 -21.961 -1.097 1.00 81.56 386 GLU A C 1
ATOM 3127 O O . GLU A 1 386 ? -2.444 -22.350 -0.492 1.00 81.56 386 GLU A O 1
ATOM 3132 N N . GLU A 1 387 ? -0.451 -21.311 -0.501 1.00 85.56 387 GLU A N 1
ATOM 3133 C CA . GLU A 1 387 ? -0.423 -21.051 0.935 1.00 85.56 387 GLU A CA 1
ATOM 3134 C C . GLU A 1 387 ? -1.548 -20.101 1.355 1.00 85.56 387 GLU A C 1
ATOM 3136 O O . GLU A 1 387 ? -2.279 -20.375 2.306 1.00 85.56 387 GLU A O 1
ATOM 3141 N N . VAL A 1 388 ? -1.759 -19.020 0.602 1.00 83.94 388 VAL A N 1
ATOM 3142 C CA . VAL A 1 388 ? -2.806 -18.036 0.910 1.00 83.94 388 VAL A CA 1
ATOM 3143 C C . VAL A 1 388 ? -4.204 -18.649 0.788 1.00 83.94 388 VAL A C 1
ATOM 3145 O O . VAL A 1 388 ? -5.049 -18.433 1.656 1.00 83.94 388 VAL A O 1
ATOM 3148 N N . LEU A 1 389 ? -4.452 -19.461 -0.246 1.00 82.81 389 LEU A N 1
ATOM 3149 C CA . LEU A 1 389 ? -5.739 -20.147 -0.408 1.00 82.81 389 LEU A CA 1
ATOM 3150 C C . LEU A 1 389 ? -5.978 -21.213 0.675 1.00 82.81 389 LEU A C 1
ATOM 3152 O O . LEU A 1 389 ? -7.126 -21.448 1.049 1.00 82.81 389 LEU A O 1
ATOM 3156 N N . ARG A 1 390 ? -4.920 -21.836 1.215 1.00 83.25 390 ARG A N 1
ATOM 3157 C CA . ARG A 1 390 ? -5.027 -22.746 2.371 1.00 83.25 390 ARG A CA 1
ATOM 3158 C C . ARG A 1 390 ? -5.353 -22.007 3.666 1.00 83.25 390 ARG A C 1
ATOM 3160 O O . ARG A 1 390 ? -6.108 -22.535 4.477 1.00 83.25 390 ARG A O 1
ATOM 3167 N N . GLN A 1 391 ? -4.801 -20.810 3.862 1.00 84.50 391 GLN A N 1
ATOM 3168 C CA . GLN A 1 391 ? -5.066 -19.985 5.046 1.00 84.50 391 GLN A CA 1
ATOM 3169 C C . GLN A 1 391 ? -6.481 -19.386 5.043 1.00 84.50 391 GLN A C 1
ATOM 3171 O O . GLN A 1 391 ? -7.066 -19.198 6.110 1.00 84.50 391 GLN A O 1
ATOM 3176 N N . HIS A 1 392 ? -7.051 -19.135 3.860 1.00 83.56 392 HIS A N 1
ATOM 3177 C CA . HIS A 1 392 ? -8.383 -18.546 3.686 1.00 83.56 392 HIS A CA 1
ATOM 3178 C C . HIS A 1 392 ? -9.300 -19.424 2.812 1.00 83.56 392 HIS A C 1
ATOM 3180 O O . HIS A 1 392 ? -9.663 -19.028 1.700 1.00 83.56 392 HIS A O 1
ATOM 3186 N N . PRO A 1 393 ? -9.696 -20.622 3.286 1.00 79.50 393 PRO A N 1
ATOM 3187 C CA . PRO A 1 393 ? -10.499 -21.542 2.490 1.00 79.50 393 PRO A CA 1
ATOM 3188 C C . PRO A 1 393 ? -11.900 -20.969 2.230 1.00 79.50 393 PRO A C 1
ATOM 3190 O O . PRO A 1 393 ? -12.647 -20.679 3.165 1.00 79.50 393 PRO A O 1
ATOM 3193 N N . GLY A 1 394 ? -12.264 -20.837 0.952 1.00 78.12 394 GLY A N 1
ATOM 3194 C CA . GLY A 1 394 ? -13.595 -20.396 0.521 1.00 78.12 394 GLY A CA 1
ATOM 3195 C C . GLY A 1 394 ? -13.862 -18.894 0.652 1.00 78.12 394 GLY A C 1
ATOM 3196 O O . GLY A 1 394 ? -15.021 -18.486 0.560 1.00 78.12 394 GLY A O 1
ATOM 3197 N N . ASP A 1 395 ? -12.835 -18.063 0.873 1.00 84.06 395 ASP A N 1
ATOM 3198 C CA . ASP A 1 395 ? -12.991 -16.606 0.855 1.00 84.06 395 ASP A CA 1
ATOM 3199 C C . ASP A 1 395 ? -13.109 -16.091 -0.597 1.00 84.06 395 ASP A C 1
ATOM 3201 O O . ASP A 1 395 ? -12.139 -16.178 -1.363 1.00 84.06 395 ASP A O 1
ATOM 3205 N N . PRO A 1 396 ? -14.263 -15.517 -0.999 1.00 83.06 396 PRO A N 1
ATOM 3206 C CA . PRO A 1 396 ? -14.475 -15.047 -2.363 1.00 83.06 396 PRO A CA 1
ATOM 3207 C C . PRO A 1 396 ? -13.477 -13.994 -2.846 1.00 83.06 396 PRO A C 1
ATOM 3209 O O . PRO A 1 396 ? -13.203 -13.939 -4.045 1.00 83.06 396 PRO A O 1
ATOM 3212 N N . GLU A 1 397 ? -12.958 -13.144 -1.952 1.00 84.88 397 GLU A N 1
ATOM 3213 C CA . GLU A 1 397 ? -12.027 -12.079 -2.342 1.00 84.88 397 GLU A CA 1
ATOM 3214 C C . GLU A 1 397 ? -10.648 -12.655 -2.686 1.00 84.88 397 GLU A C 1
ATOM 3216 O O . GLU A 1 397 ? -10.035 -12.263 -3.683 1.00 84.88 397 GLU A O 1
ATOM 3221 N N . TRP A 1 398 ? -10.169 -13.624 -1.900 1.00 86.75 398 TRP A N 1
ATOM 3222 C CA . TRP A 1 398 ? -8.891 -14.294 -2.147 1.00 86.75 398 TRP A CA 1
ATOM 3223 C C . TRP A 1 398 ? -8.936 -15.187 -3.386 1.00 86.75 398 TRP A C 1
ATOM 3225 O O . TRP A 1 398 ? -7.991 -15.179 -4.179 1.00 86.75 398 TRP A O 1
ATOM 3235 N N . GLU A 1 399 ? -10.039 -15.904 -3.613 1.00 85.25 399 GLU A N 1
ATOM 3236 C CA . GLU A 1 399 ? -10.203 -16.679 -4.846 1.00 85.25 399 GLU A CA 1
ATOM 3237 C C . GLU A 1 399 ? -10.217 -15.762 -6.077 1.00 85.25 399 GLU A C 1
ATOM 3239 O O . GLU A 1 399 ? -9.510 -16.019 -7.058 1.00 85.25 399 GLU A O 1
ATOM 3244 N N . TYR A 1 400 ? -10.960 -14.653 -6.012 1.00 85.31 400 TYR A N 1
ATOM 3245 C CA . TYR A 1 400 ? -11.005 -13.663 -7.084 1.00 85.31 400 TYR A CA 1
ATOM 3246 C C . TYR A 1 400 ? -9.634 -13.018 -7.343 1.00 85.31 400 TYR A C 1
ATOM 3248 O O . TYR A 1 400 ? -9.259 -12.817 -8.498 1.00 85.31 400 TYR A O 1
ATOM 3256 N N . CYS A 1 401 ? -8.834 -12.767 -6.302 1.00 85.31 401 CYS A N 1
ATOM 3257 C CA . CYS A 1 401 ? -7.491 -12.200 -6.436 1.00 85.31 401 CYS A CA 1
ATOM 3258 C C . CYS A 1 401 ? -6.563 -13.029 -7.344 1.00 85.31 401 CYS A C 1
ATOM 3260 O O . CYS A 1 401 ? -5.809 -12.461 -8.140 1.00 85.31 401 CYS A O 1
ATOM 3262 N N . PHE A 1 402 ? -6.631 -14.363 -7.256 1.00 83.62 402 PHE A N 1
ATOM 3263 C CA . PHE A 1 402 ? -5.735 -15.266 -7.991 1.00 83.62 402 PHE A CA 1
ATOM 3264 C C . PHE A 1 402 ? -6.339 -15.903 -9.246 1.00 83.62 402 PHE A C 1
ATOM 3266 O O . PHE A 1 402 ? -5.586 -16.386 -10.098 1.00 83.62 402 PHE A O 1
ATOM 3273 N N . LEU A 1 403 ? -7.668 -15.986 -9.341 1.00 81.00 403 LEU A N 1
ATOM 3274 C CA . LEU A 1 403 ? -8.379 -16.640 -10.448 1.00 81.00 403 LEU A CA 1
ATOM 3275 C C . LEU A 1 403 ? -9.164 -15.643 -11.319 1.00 81.00 403 LEU A C 1
ATOM 3277 O O . LEU A 1 403 ? -9.557 -15.978 -12.437 1.00 81.00 403 LEU A O 1
ATOM 3281 N N . GLY A 1 404 ? -9.347 -14.406 -10.850 1.00 81.31 404 GLY A N 1
ATOM 3282 C CA . GLY A 1 404 ? -9.979 -13.319 -11.590 1.00 81.31 404 GLY A CA 1
ATOM 3283 C C . GLY A 1 404 ? -11.411 -13.639 -12.017 1.00 81.31 404 GLY A C 1
ATOM 3284 O O . GLY A 1 404 ? -12.205 -14.194 -11.257 1.00 81.31 404 GLY A O 1
ATOM 3285 N N . ALA A 1 405 ? -11.733 -13.299 -13.269 1.00 73.00 405 ALA A N 1
ATOM 3286 C CA . ALA A 1 405 ? -13.078 -13.428 -13.829 1.00 73.00 405 ALA A CA 1
ATOM 3287 C C . ALA A 1 405 ? -13.635 -14.864 -13.831 1.00 73.00 405 ALA A C 1
ATOM 3289 O O . ALA A 1 405 ? -14.849 -15.033 -13.854 1.00 73.00 405 ALA A O 1
ATOM 3290 N N . ALA A 1 406 ? -12.781 -15.891 -13.743 1.00 73.19 406 ALA A N 1
ATOM 3291 C CA . ALA A 1 406 ? -13.209 -17.293 -13.723 1.00 73.19 406 ALA A CA 1
ATOM 3292 C C . ALA A 1 406 ? -14.037 -17.673 -12.479 1.00 73.19 406 ALA A C 1
ATOM 3294 O O . ALA A 1 406 ? -14.693 -18.709 -12.472 1.00 73.19 406 ALA A O 1
ATOM 3295 N N . VAL A 1 407 ? -13.985 -16.855 -11.424 1.00 77.19 407 VAL A N 1
ATOM 3296 C CA . VAL A 1 407 ? -14.603 -17.130 -10.114 1.00 77.19 407 VAL A CA 1
ATOM 3297 C C . VAL A 1 407 ? -15.739 -16.151 -9.792 1.00 77.19 407 VAL A C 1
ATOM 3299 O O . VAL A 1 407 ? -16.443 -16.295 -8.786 1.00 77.19 407 VAL A O 1
ATOM 3302 N N . ILE A 1 408 ? -15.957 -15.168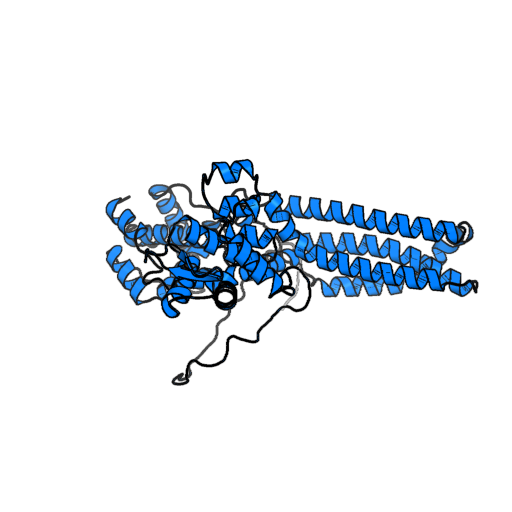 -10.665 1.00 78.44 408 ILE A N 1
ATOM 3303 C CA . ILE A 1 408 ? -17.082 -14.244 -10.565 1.00 78.44 408 ILE A CA 1
ATOM 3304 C C . ILE A 1 408 ? -18.400 -15.024 -10.707 1.00 78.44 408 ILE A C 1
ATOM 3306 O O . ILE A 1 408 ? -18.503 -15.951 -11.510 1.00 78.44 408 ILE A O 1
ATOM 3310 N N . SER A 1 409 ? -19.416 -14.645 -9.927 1.00 75.38 409 SER A N 1
ATOM 3311 C CA . SER A 1 409 ? -20.779 -15.162 -10.088 1.00 75.38 409 SER A CA 1
ATOM 3312 C C . SER A 1 409 ? -21.249 -15.006 -11.537 1.00 75.38 409 SER A C 1
ATOM 3314 O O . SER A 1 409 ? -21.106 -13.932 -12.118 1.00 75.38 409 SER A O 1
ATOM 3316 N N . SER A 1 410 ? -21.853 -16.042 -12.123 1.00 74.56 410 SER A N 1
ATOM 3317 C CA . SER A 1 410 ? -22.326 -16.014 -13.518 1.00 74.56 410 SER A CA 1
ATOM 3318 C C . SER A 1 410 ? -23.268 -14.840 -13.811 1.00 74.56 410 SER A C 1
ATOM 3320 O O . SER A 1 410 ? -23.273 -14.323 -14.923 1.00 74.56 410 SER A O 1
ATOM 3322 N N . ALA A 1 411 ? -24.006 -14.374 -12.800 1.00 73.69 411 ALA A N 1
ATOM 3323 C CA . ALA A 1 411 ? -24.883 -13.210 -12.888 1.00 73.69 411 ALA A CA 1
ATOM 3324 C C . ALA A 1 411 ? -24.137 -11.859 -12.934 1.00 73.69 411 ALA A C 1
ATOM 3326 O O . ALA A 1 411 ? -24.697 -10.877 -13.405 1.00 73.69 411 ALA A O 1
ATOM 3327 N N . LEU A 1 412 ? -22.887 -11.793 -12.463 1.00 79.25 412 LEU A N 1
ATOM 3328 C CA . LEU A 1 412 ? -22.071 -10.572 -12.429 1.00 79.25 412 LEU A CA 1
ATOM 3329 C C . LEU A 1 412 ? -21.184 -10.419 -13.677 1.00 79.25 412 LEU A C 1
ATOM 3331 O O . LEU A 1 412 ? -20.842 -9.299 -14.044 1.00 79.25 412 LEU A O 1
ATOM 3335 N N . VAL A 1 413 ? -20.852 -11.516 -14.368 1.00 80.62 413 VAL A N 1
ATOM 3336 C CA . VAL A 1 413 ? -20.056 -11.498 -15.614 1.00 80.62 413 VAL A CA 1
ATOM 3337 C C . VAL A 1 413 ? -20.605 -10.521 -16.673 1.00 80.62 413 VAL A C 1
ATOM 3339 O O . VAL A 1 413 ? -19.832 -9.661 -17.101 1.00 80.62 413 VAL A O 1
ATOM 3342 N N . PRO A 1 414 ? -21.897 -10.568 -17.068 1.00 78.62 414 PRO A N 1
ATOM 3343 C CA . PRO A 1 414 ? -22.420 -9.646 -18.081 1.00 78.62 414 PRO A CA 1
ATOM 3344 C C . PRO A 1 414 ? -22.402 -8.179 -17.621 1.00 78.62 414 PRO A C 1
ATOM 3346 O O . PRO A 1 414 ? -22.151 -7.289 -18.431 1.00 78.62 414 PRO A O 1
ATOM 3349 N N . LEU A 1 415 ? -22.587 -7.919 -16.322 1.00 79.50 415 LEU A N 1
ATOM 3350 C CA . LEU A 1 415 ? -22.568 -6.568 -15.742 1.00 79.50 415 LEU A CA 1
ATOM 3351 C C . LEU A 1 415 ? -21.171 -5.943 -15.792 1.00 79.50 415 LEU A C 1
ATOM 3353 O O . LEU A 1 415 ? -21.003 -4.765 -16.129 1.00 79.50 415 LEU A O 1
ATOM 3357 N N . VAL A 1 416 ? -20.158 -6.745 -15.453 1.00 80.75 416 VAL A N 1
ATOM 3358 C CA . VAL A 1 416 ? -18.751 -6.335 -15.490 1.00 80.75 416 VAL A CA 1
ATOM 3359 C C . VAL A 1 416 ? -18.323 -6.076 -16.929 1.00 80.75 416 VAL A C 1
ATOM 3361 O O . VAL A 1 416 ? -17.719 -5.042 -17.196 1.00 80.75 416 VAL A O 1
ATOM 3364 N N . GLU A 1 417 ? -18.685 -6.955 -17.866 1.00 80.94 417 GLU A N 1
ATOM 3365 C CA . GLU A 1 417 ? -18.361 -6.784 -19.286 1.00 80.94 417 GLU A CA 1
ATOM 3366 C C . GLU A 1 417 ? -19.026 -5.534 -19.880 1.00 80.94 417 GLU A C 1
ATOM 3368 O O . GLU A 1 417 ? -18.369 -4.741 -20.557 1.00 80.94 417 GLU A O 1
ATOM 3373 N N . GLN A 1 418 ? -20.300 -5.294 -19.556 1.00 80.31 418 GLN A N 1
ATOM 3374 C CA . GLN A 1 418 ? -21.013 -4.083 -19.960 1.00 80.31 418 GLN A CA 1
ATOM 3375 C C . GLN A 1 418 ? -20.362 -2.818 -19.385 1.00 80.31 418 GLN A C 1
ATOM 3377 O O . GLN A 1 418 ? -20.212 -1.818 -20.087 1.00 80.31 418 GLN A O 1
ATOM 3382 N N . THR A 1 419 ? -19.938 -2.849 -18.124 1.00 78.06 419 THR A N 1
ATOM 3383 C CA . THR A 1 419 ? -19.279 -1.707 -17.471 1.00 78.06 419 THR A CA 1
ATOM 3384 C C . THR A 1 419 ? -17.888 -1.449 -18.043 1.00 78.06 419 THR A C 1
ATOM 3386 O O . THR A 1 419 ? -17.546 -0.295 -18.311 1.00 78.06 419 THR A O 1
ATOM 3389 N N . ASP A 1 420 ? -17.112 -2.504 -18.302 1.00 77.44 420 ASP A N 1
ATOM 3390 C CA . ASP A 1 420 ? -15.810 -2.416 -18.969 1.00 77.44 420 ASP A CA 1
ATOM 3391 C C . ASP A 1 420 ? -15.969 -1.868 -20.409 1.00 77.44 420 ASP A C 1
ATOM 3393 O O . ASP A 1 420 ? -15.151 -1.058 -20.853 1.00 77.44 420 ASP A O 1
ATOM 3397 N N . TYR A 1 421 ? -17.057 -2.216 -21.114 1.00 75.00 421 TYR A N 1
ATOM 3398 C CA . TYR A 1 421 ? -17.399 -1.657 -22.431 1.00 75.00 421 TYR A CA 1
ATOM 3399 C C . TYR A 1 421 ? -17.799 -0.174 -22.371 1.00 75.00 421 TYR A C 1
ATOM 3401 O O . TYR A 1 421 ? -17.372 0.614 -23.216 1.00 75.00 421 TYR A O 1
ATOM 3409 N N . LEU A 1 422 ? -18.600 0.224 -21.376 1.00 74.56 422 LEU A N 1
ATOM 3410 C CA . LEU A 1 422 ? -19.034 1.614 -21.174 1.00 74.56 422 LEU A CA 1
ATOM 3411 C C . LEU A 1 422 ? -17.907 2.517 -20.652 1.00 74.56 422 LEU A C 1
ATOM 3413 O O . LEU A 1 422 ? -17.954 3.734 -20.841 1.00 74.56 422 LEU A O 1
ATOM 3417 N N . ASN A 1 423 ? -16.875 1.940 -20.032 1.00 69.12 423 ASN A N 1
ATOM 3418 C CA . ASN A 1 423 ? -15.717 2.663 -19.514 1.00 69.12 423 ASN A CA 1
ATOM 3419 C C . ASN A 1 423 ? -14.378 2.167 -20.108 1.00 69.12 423 ASN A C 1
ATOM 3421 O O . ASN A 1 423 ? -13.472 1.761 -19.372 1.00 69.12 423 ASN A O 1
ATOM 3425 N N . PRO A 1 424 ? -14.172 2.285 -21.436 1.00 57.47 424 PRO A N 1
ATOM 3426 C CA . PRO A 1 424 ? -12.974 1.778 -22.111 1.00 57.47 424 PRO A CA 1
ATOM 3427 C C . PRO A 1 424 ? -11.710 2.597 -21.784 1.00 57.47 424 PRO A C 1
ATOM 3429 O O . PRO A 1 424 ? -10.602 2.238 -22.187 1.00 57.47 424 PRO A O 1
ATOM 3432 N N . ARG A 1 425 ? -11.865 3.724 -21.070 1.00 52.72 425 ARG A N 1
ATOM 3433 C CA . ARG A 1 425 ? -10.796 4.644 -20.659 1.00 52.72 425 ARG A CA 1
ATOM 3434 C C . ARG A 1 425 ? -10.534 4.630 -19.151 1.00 52.72 425 ARG A C 1
ATOM 3436 O O . ARG A 1 425 ? -9.934 5.587 -18.665 1.00 52.72 425 ARG A O 1
ATOM 3443 N N . SER A 1 426 ? -10.918 3.582 -18.415 1.00 60.72 426 SER A N 1
ATOM 3444 C CA . SER A 1 426 ? -10.423 3.383 -17.046 1.00 60.72 426 SER A CA 1
ATOM 3445 C C . SER A 1 426 ? -8.899 3.203 -17.074 1.00 60.72 426 SER A C 1
ATOM 3447 O O . SER A 1 426 ? -8.333 2.121 -17.257 1.00 60.72 426 SER A O 1
ATOM 3449 N N . THR A 1 427 ? -8.183 4.323 -17.002 1.00 59.81 427 THR A N 1
ATOM 3450 C CA . THR A 1 427 ? -6.729 4.334 -17.025 1.00 59.81 427 THR A CA 1
ATOM 3451 C C . THR A 1 427 ? -6.250 3.679 -15.747 1.00 59.81 427 THR A C 1
ATOM 3453 O O . THR A 1 427 ? -6.593 4.118 -14.651 1.00 59.81 427 THR A O 1
ATOM 3456 N N . SER A 1 428 ? -5.433 2.633 -15.888 1.00 68.38 428 SER A N 1
ATOM 3457 C CA . SER A 1 428 ? -4.759 2.044 -14.736 1.00 68.38 428 SER A CA 1
ATOM 3458 C C . SER A 1 428 ? -4.062 3.143 -13.941 1.00 68.38 428 SER A C 1
ATOM 3460 O O . SER A 1 428 ? -3.367 3.984 -14.515 1.00 68.38 428 SER A O 1
ATOM 3462 N N . TRP A 1 429 ? -4.166 3.076 -12.618 1.00 70.62 429 TRP A N 1
ATOM 3463 C CA . TRP A 1 429 ? -3.440 3.945 -11.691 1.00 70.62 429 TRP A CA 1
ATOM 3464 C C . TRP A 1 429 ? -1.910 3.858 -11.862 1.00 70.62 429 TRP A C 1
ATOM 3466 O O . TRP A 1 429 ? -1.161 4.698 -11.353 1.00 70.62 429 TRP A O 1
ATOM 3476 N N . PHE A 1 430 ? -1.428 2.848 -12.594 1.00 69.56 430 PHE A N 1
ATOM 3477 C CA . PHE A 1 430 ? -0.023 2.653 -12.943 1.00 69.56 430 PHE A CA 1
ATOM 3478 C C . PHE A 1 430 ? 0.376 3.251 -14.303 1.00 69.56 430 PHE A C 1
ATOM 3480 O O . PHE A 1 430 ? 1.573 3.380 -14.574 1.00 69.56 430 PHE A O 1
ATOM 3487 N N . SER A 1 431 ? -0.582 3.630 -15.155 1.00 57.69 431 SER A N 1
ATOM 3488 C CA . SER A 1 431 ? -0.330 4.278 -16.446 1.00 57.69 431 SER A CA 1
ATOM 3489 C C . SER A 1 431 ? -0.080 5.772 -16.226 1.00 57.69 431 SER A C 1
ATOM 3491 O O . SER A 1 431 ? -1.000 6.537 -15.959 1.00 57.69 431 SER A O 1
ATOM 3493 N N . GLY A 1 432 ? 1.187 6.187 -16.284 1.00 46.41 432 GLY A N 1
ATOM 3494 C CA . GLY A 1 432 ? 1.612 7.555 -15.982 1.00 46.41 432 GLY A CA 1
ATOM 3495 C C . GLY A 1 432 ? 0.953 8.617 -16.870 1.00 46.41 432 GLY A C 1
ATOM 3496 O O . GLY A 1 432 ? 1.174 8.650 -18.077 1.00 46.41 432 GLY A O 1
ATOM 3497 N N . GLY A 1 433 ? 0.202 9.518 -16.240 1.00 36.06 433 GLY A N 1
ATOM 3498 C CA . GLY A 1 433 ? -0.361 10.718 -16.851 1.00 36.06 433 GLY A CA 1
ATOM 3499 C C . GLY A 1 433 ? -1.124 11.522 -15.804 1.00 36.06 433 GLY A C 1
ATOM 3500 O O . GLY A 1 433 ? -2.305 11.282 -15.609 1.00 36.06 433 GLY A O 1
ATOM 3501 N N . ARG A 1 434 ? -0.421 12.454 -15.145 1.00 32.91 434 ARG A N 1
ATOM 3502 C CA . ARG A 1 434 ? -0.886 13.306 -14.035 1.00 32.91 434 ARG A CA 1
ATOM 3503 C C . ARG A 1 434 ? -1.349 12.519 -12.805 1.00 32.91 434 ARG A C 1
ATOM 3505 O O . ARG A 1 434 ? -2.356 11.821 -12.805 1.00 32.91 434 ARG A O 1
ATOM 3512 N N . SER A 1 435 ? -0.626 12.711 -11.706 1.00 33.62 435 SER A N 1
ATOM 3513 C CA . SER A 1 435 ? -1.259 12.755 -10.395 1.00 33.62 435 SER A CA 1
ATOM 3514 C C . SER A 1 435 ? -2.560 13.542 -10.552 1.00 33.62 435 SER A C 1
ATOM 3516 O O . SER A 1 435 ? -2.542 14.716 -10.916 1.00 33.62 435 SER A O 1
ATOM 3518 N N . ARG A 1 436 ? -3.695 12.881 -10.332 1.00 36.66 436 ARG A N 1
ATOM 3519 C CA . ARG A 1 436 ? -4.965 13.544 -10.048 1.00 36.66 436 ARG A CA 1
ATOM 3520 C C . ARG A 1 436 ? -4.824 14.133 -8.637 1.00 36.66 436 ARG A C 1
ATOM 3522 O O . ARG A 1 436 ? -5.445 13.672 -7.691 1.00 36.66 436 ARG A O 1
ATOM 3529 N N . GLU A 1 437 ? -3.871 15.048 -8.480 1.00 32.31 437 GLU A N 1
ATOM 3530 C CA . GLU A 1 437 ? -3.830 15.977 -7.364 1.00 32.31 437 GLU A CA 1
ATOM 3531 C C . GLU A 1 437 ? -5.035 16.896 -7.568 1.00 32.31 437 GLU A C 1
ATOM 3533 O O . GLU A 1 437 ? -5.155 17.569 -8.589 1.00 32.31 437 GLU A O 1
ATOM 3538 N N . GLU A 1 438 ? -5.971 16.789 -6.627 1.00 38.84 438 GLU A N 1
ATOM 3539 C CA . GLU A 1 438 ? -6.890 17.846 -6.209 1.00 38.84 438 GLU A CA 1
ATOM 3540 C C . GLU A 1 438 ? -7.685 18.549 -7.319 1.00 38.84 438 GLU A C 1
ATOM 3542 O O . GLU A 1 438 ? -7.338 19.616 -7.811 1.00 38.84 438 GLU A O 1
ATOM 3547 N N . SER A 1 439 ? -8.833 17.977 -7.678 1.00 32.50 439 SER A N 1
ATOM 3548 C CA . SER A 1 439 ? -10.013 18.753 -8.094 1.00 32.50 439 SER A CA 1
ATOM 3549 C C . SER A 1 439 ? -11.210 17.819 -8.254 1.00 32.50 439 SER A C 1
ATOM 3551 O O . SER A 1 439 ? -11.378 17.190 -9.293 1.00 32.50 439 SER A O 1
ATOM 3553 N N . SER A 1 440 ? -11.994 17.685 -7.178 1.00 30.75 440 SER A N 1
ATOM 3554 C CA . SER A 1 440 ? -13.446 17.392 -7.165 1.00 30.75 440 SER A CA 1
ATOM 3555 C C . SER A 1 440 ? -13.877 16.711 -5.854 1.00 30.75 440 SER A C 1
ATOM 3557 O O . SER A 1 440 ? -14.535 15.675 -5.871 1.00 30.75 440 SER A O 1
ATOM 3559 N N . CYS A 1 441 ? -13.529 17.302 -4.711 1.00 31.66 441 CYS A N 1
ATOM 3560 C CA . CYS A 1 441 ? -14.249 17.095 -3.451 1.00 31.66 441 CYS A CA 1
ATOM 3561 C C . CYS A 1 441 ? -14.320 18.460 -2.759 1.00 31.66 441 CYS A C 1
ATOM 3563 O O . CYS A 1 441 ? -13.536 18.745 -1.860 1.00 31.66 441 CYS A O 1
ATOM 3565 N N . GLY A 1 442 ? -15.154 19.359 -3.275 1.00 34.09 442 GLY A N 1
ATOM 3566 C CA . GLY A 1 442 ? -15.185 20.741 -2.805 1.00 34.09 442 GLY A CA 1
ATOM 3567 C C . GLY A 1 442 ? -16.310 21.545 -3.431 1.00 34.09 442 GLY A C 1
ATOM 3568 O O . GLY A 1 442 ? -16.058 22.591 -4.015 1.00 34.09 442 GLY A O 1
ATOM 3569 N N . SER A 1 443 ? -17.534 21.044 -3.330 1.00 30.17 443 SER A N 1
ATOM 3570 C CA . SER A 1 443 ? -18.725 21.882 -3.412 1.00 30.17 443 SER A CA 1
ATOM 3571 C C . SER A 1 443 ? -19.810 21.258 -2.540 1.00 30.17 443 SER A C 1
ATOM 3573 O O . SER A 1 443 ? -20.160 20.093 -2.713 1.00 30.17 443 SER A O 1
ATOM 3575 N N . ASP A 1 444 ? -20.281 22.079 -1.604 1.00 31.22 444 ASP A N 1
ATOM 3576 C CA . ASP A 1 444 ? -21.547 21.975 -0.878 1.00 31.22 444 ASP A CA 1
ATOM 3577 C C . ASP A 1 444 ? -21.597 21.086 0.371 1.00 31.22 444 ASP A C 1
ATOM 3579 O O . ASP A 1 444 ? -22.318 20.097 0.422 1.00 31.22 444 ASP A O 1
ATOM 3583 N N . ILE A 1 445 ? -20.943 21.544 1.447 1.00 31.50 445 ILE A N 1
ATOM 3584 C CA . ILE A 1 445 ? -21.573 21.536 2.779 1.00 31.50 445 ILE A CA 1
ATOM 3585 C C . ILE A 1 445 ? -21.388 22.927 3.399 1.00 31.50 445 ILE A C 1
ATOM 3587 O O . ILE A 1 445 ? -20.290 23.480 3.415 1.00 31.50 445 ILE A O 1
ATOM 3591 N N . GLY A 1 446 ? -22.516 23.504 3.810 1.00 27.77 446 GLY A N 1
ATOM 3592 C CA . GLY A 1 446 ? -22.725 24.916 4.087 1.00 27.77 446 GLY A CA 1
ATOM 3593 C C . GLY A 1 446 ? -21.864 25.551 5.179 1.00 27.77 446 GLY A C 1
ATOM 3594 O O . GLY A 1 446 ? -21.419 24.941 6.146 1.00 27.77 446 GLY A O 1
ATOM 3595 N N . SER A 1 447 ? -21.698 26.849 4.971 1.00 27.11 447 SER A N 1
ATOM 3596 C CA . SER A 1 447 ? -21.123 27.880 5.823 1.00 27.11 447 SER A CA 1
ATOM 3597 C C . SER A 1 447 ? -21.782 28.044 7.200 1.00 27.11 447 SER A C 1
ATOM 3599 O O . SER A 1 447 ? -23.005 27.945 7.312 1.00 27.11 447 SER A O 1
ATOM 3601 N N . SER A 1 448 ? -20.956 28.527 8.147 1.00 28.05 448 SER A N 1
ATOM 3602 C CA . SER A 1 448 ? -21.221 29.105 9.492 1.00 28.05 448 SER A CA 1
ATOM 3603 C C . SER A 1 448 ? -20.873 28.122 10.626 1.00 28.05 448 SER A C 1
ATOM 3605 O O . SER A 1 448 ? -21.476 27.069 10.718 1.00 28.05 448 SER A O 1
ATOM 3607 N N . CYS A 1 449 ? -19.929 28.341 11.549 1.00 26.80 449 CYS A N 1
ATOM 3608 C CA . CYS A 1 449 ? -19.258 29.548 12.031 1.00 26.80 449 CYS A CA 1
ATOM 3609 C C . CYS A 1 449 ? -17.860 29.138 12.541 1.00 26.80 449 CYS A C 1
ATOM 3611 O O . CYS A 1 449 ? -17.761 28.292 13.426 1.00 26.80 449 CYS A O 1
ATOM 3613 N N . GLY A 1 450 ? -16.787 29.726 12.010 1.00 26.91 450 GLY A N 1
ATOM 3614 C CA . GLY A 1 450 ? -15.427 29.556 12.525 1.00 26.91 450 GLY A CA 1
ATOM 3615 C C . GLY A 1 450 ? -14.902 30.892 13.029 1.00 26.91 450 GLY A C 1
ATOM 3616 O O . GLY A 1 450 ? -14.501 31.737 12.233 1.00 26.91 450 GLY A O 1
ATOM 3617 N N . SER A 1 451 ? -14.925 31.095 14.343 1.00 27.36 451 SER A N 1
ATOM 3618 C CA . SER A 1 451 ? -14.162 32.152 15.001 1.00 27.36 451 SER A CA 1
ATOM 3619 C C . SER A 1 451 ? -12.727 31.674 15.227 1.00 27.36 451 SER A C 1
ATOM 3621 O O . SER A 1 451 ? -12.491 30.656 15.872 1.00 27.36 451 SER A O 1
ATOM 3623 N N . ASN A 1 452 ? -11.794 32.438 14.664 1.00 28.03 452 ASN A N 1
ATOM 3624 C CA . ASN A 1 452 ? -10.344 32.342 14.804 1.00 28.03 452 ASN A CA 1
ATOM 3625 C C . ASN A 1 452 ? -9.850 32.199 16.252 1.00 28.03 452 ASN A C 1
ATOM 3627 O O . ASN A 1 452 ? -10.092 33.082 17.071 1.00 28.03 452 ASN A O 1
ATOM 3631 N N . CYS A 1 453 ? -8.999 31.197 16.472 1.00 27.84 453 CYS A N 1
ATOM 3632 C CA . CYS A 1 453 ? -7.773 31.211 17.285 1.00 27.84 453 CYS A 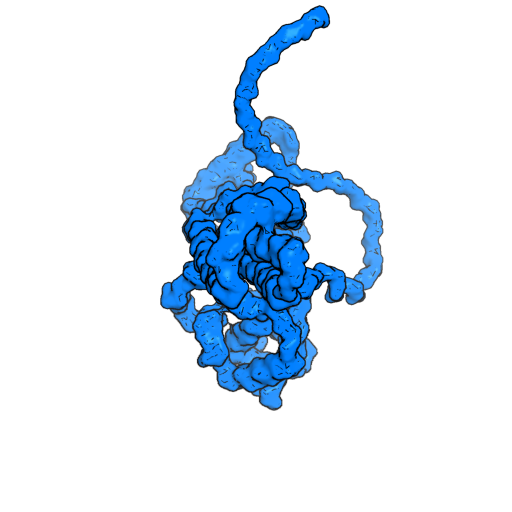CA 1
ATOM 3633 C C . CYS A 1 453 ? -7.152 29.802 17.158 1.00 27.84 453 CYS A C 1
ATOM 3635 O O . CYS A 1 453 ? -7.868 28.815 17.219 1.00 27.84 453 CYS A O 1
ATOM 3637 N N . GLY A 1 454 ? -5.870 29.543 16.922 1.00 25.03 454 GLY A N 1
ATOM 3638 C CA . GLY A 1 454 ? -4.643 30.323 16.849 1.00 25.03 454 GLY A CA 1
ATOM 3639 C C . GLY A 1 454 ? -3.496 29.332 17.118 1.00 25.03 454 GLY A C 1
ATOM 3640 O O . GLY A 1 454 ? -3.631 28.510 18.016 1.00 25.03 454 GLY A O 1
ATOM 3641 N N . SER A 1 455 ? -2.395 29.424 16.353 1.00 27.11 455 SER A N 1
ATOM 3642 C CA . SER A 1 455 ? -1.070 28.781 16.562 1.00 27.11 455 SER A CA 1
ATOM 3643 C C . SER A 1 455 ? -1.030 27.237 16.651 1.00 27.11 455 SER A C 1
ATOM 3645 O O . SER A 1 455 ? -1.614 26.640 17.536 1.00 27.11 455 SER A O 1
ATOM 3647 N N . GLY A 1 456 ? -0.345 26.475 15.798 1.00 26.56 456 GLY A N 1
ATOM 3648 C CA . GLY A 1 456 ? 0.955 26.718 15.180 1.00 26.56 456 GLY A CA 1
ATOM 3649 C C . GLY A 1 456 ? 2.057 26.031 15.990 1.00 26.56 456 GLY A C 1
ATOM 3650 O O . GLY A 1 456 ? 2.694 26.708 16.776 1.00 26.56 456 GLY A O 1
ATOM 3651 N N . CYS A 1 457 ? 2.284 24.726 15.778 1.00 27.42 457 CYS A N 1
ATOM 3652 C CA . CYS A 1 457 ? 3.516 24.003 16.139 1.00 27.42 457 CYS A CA 1
ATOM 3653 C C . CYS A 1 457 ? 3.607 22.704 15.316 1.00 27.42 457 CYS A C 1
ATOM 3655 O O . CYS A 1 457 ? 3.130 21.654 15.733 1.00 27.42 457 CYS A O 1
ATOM 3657 N N . GLY A 1 458 ? 4.218 22.780 14.132 1.00 26.62 458 GLY A N 1
ATOM 3658 C CA . GLY A 1 458 ? 4.744 21.611 13.433 1.00 26.62 458 GLY A CA 1
ATOM 3659 C C . GLY A 1 458 ? 6.179 21.368 13.890 1.00 26.62 458 GLY A C 1
ATOM 3660 O O . GLY A 1 458 ? 7.046 22.205 13.644 1.00 26.62 458 GLY A O 1
ATOM 3661 N N . SER A 1 459 ? 6.439 20.249 14.559 1.00 29.27 459 SER A N 1
ATOM 3662 C CA . SER A 1 459 ? 7.790 19.778 14.859 1.00 29.27 459 SER A CA 1
ATOM 3663 C C . SER A 1 459 ? 8.137 18.624 13.923 1.00 29.27 459 SER A C 1
ATOM 3665 O O . SER A 1 459 ? 7.710 17.485 14.066 1.00 29.27 459 SER A O 1
ATOM 3667 N N . SER A 1 460 ? 8.934 18.971 12.922 1.00 28.05 460 SER A N 1
ATOM 3668 C CA . SER A 1 460 ? 9.660 18.070 12.042 1.00 28.05 460 SER A CA 1
ATOM 3669 C C . SER A 1 460 ? 10.629 17.194 12.842 1.00 28.05 460 SER A C 1
ATOM 3671 O O . SER A 1 460 ? 11.617 17.678 13.398 1.00 28.05 460 SER A O 1
ATOM 3673 N N . CYS A 1 461 ? 10.361 15.892 12.864 1.00 28.61 461 CYS A N 1
ATOM 3674 C CA . CYS A 1 461 ? 11.266 14.866 13.359 1.00 28.61 461 CYS A CA 1
ATOM 3675 C C . CYS A 1 461 ? 12.304 14.540 12.275 1.00 28.61 461 CYS A C 1
ATOM 3677 O O . CYS A 1 461 ? 12.007 13.826 11.324 1.00 28.61 461 CYS A O 1
ATOM 3679 N N . SER A 1 462 ? 13.535 15.034 12.414 1.00 29.50 462 SER A N 1
ATOM 3680 C CA . SER A 1 462 ? 14.681 14.521 11.653 1.00 29.50 462 SER A CA 1
ATOM 3681 C C . SER A 1 462 ? 15.841 14.228 12.599 1.00 29.50 462 SER A C 1
ATOM 3683 O O . SER A 1 462 ? 16.579 15.118 13.021 1.00 29.50 462 SER A O 1
ATOM 3685 N N . SER A 1 463 ? 15.991 12.953 12.945 1.00 32.28 463 SER A N 1
ATOM 3686 C CA . SER A 1 463 ? 17.124 12.404 13.681 1.00 32.28 463 SER A CA 1
ATOM 3687 C C . SER A 1 463 ? 18.328 12.239 12.747 1.00 32.28 463 SER A C 1
ATOM 3689 O O . SER A 1 463 ? 18.370 11.317 11.930 1.00 32.28 463 SER A O 1
ATOM 3691 N N . GLY A 1 464 ? 19.321 13.118 12.872 1.00 27.12 464 GLY A N 1
ATOM 3692 C CA . GLY A 1 464 ? 20.643 12.956 12.269 1.00 27.12 464 GLY A CA 1
ATOM 3693 C C . GLY A 1 464 ? 21.670 12.569 13.328 1.00 27.12 464 GLY A C 1
ATOM 3694 O O . GLY A 1 464 ? 22.195 13.431 14.021 1.00 27.12 464 GLY A O 1
ATOM 3695 N N . CYS A 1 465 ? 21.968 11.275 13.452 1.00 31.91 465 CYS A N 1
ATOM 3696 C CA . CYS A 1 465 ? 23.153 10.795 14.159 1.00 31.91 465 CYS A CA 1
ATOM 3697 C C . CYS A 1 465 ? 24.375 10.836 13.223 1.00 31.91 465 CYS A C 1
ATOM 3699 O O . CYS A 1 465 ? 24.395 10.160 12.196 1.00 31.91 465 CYS A O 1
ATOM 3701 N N . GLY A 1 466 ? 25.406 11.575 13.622 1.00 28.73 466 GLY A N 1
ATOM 3702 C CA . GLY A 1 466 ? 26.806 11.457 13.196 1.00 28.73 466 GLY A CA 1
ATOM 3703 C C . GLY A 1 466 ? 27.623 12.065 14.338 1.00 28.73 466 GLY A C 1
ATOM 3704 O O . GLY A 1 466 ? 27.300 13.154 14.787 1.00 28.73 466 GLY A O 1
ATOM 3705 N N . GLY A 1 467 ? 28.521 11.357 15.016 1.00 29.55 467 GLY A N 1
ATOM 3706 C CA . GLY A 1 467 ? 29.688 10.671 14.469 1.00 29.55 467 GLY A CA 1
ATOM 3707 C C . GLY A 1 467 ? 30.898 11.524 14.858 1.00 29.55 467 GLY A C 1
ATOM 3708 O O . GLY A 1 467 ? 31.043 12.623 14.341 1.00 29.55 467 GLY A O 1
ATOM 3709 N N . GLY A 1 468 ? 31.666 11.068 15.851 1.00 27.56 468 GLY A N 1
ATOM 3710 C CA . GLY A 1 468 ? 32.696 11.852 16.537 1.00 27.56 468 GLY A CA 1
ATOM 3711 C C . GLY A 1 468 ? 34.028 12.045 15.798 1.00 27.56 468 GLY A C 1
ATOM 3712 O O . GLY A 1 468 ? 34.232 11.546 14.694 1.00 27.56 468 GLY A O 1
ATOM 3713 N N . GLY A 1 469 ? 34.932 12.737 16.506 1.00 27.02 469 GLY A N 1
ATOM 3714 C CA . GLY A 1 469 ? 36.306 13.114 16.134 1.00 27.02 469 GLY A CA 1
ATOM 3715 C C . GLY A 1 469 ? 36.399 14.632 15.923 1.00 27.02 469 GLY A C 1
ATOM 3716 O O . GLY A 1 469 ? 35.572 15.183 15.216 1.00 27.02 469 GLY A O 1
ATOM 3717 N N . GLY A 1 470 ? 37.306 15.421 16.491 1.00 27.56 470 GLY A N 1
ATOM 3718 C CA . GLY A 1 470 ? 38.511 15.209 17.285 1.00 27.56 470 GLY A CA 1
ATOM 3719 C C . GLY A 1 470 ? 39.399 16.461 17.117 1.00 27.56 470 GLY A C 1
ATOM 3720 O O . GLY A 1 470 ? 39.519 16.952 16.003 1.00 27.56 470 GLY A O 1
ATOM 3721 N N . CYS A 1 471 ? 40.023 16.914 18.211 1.00 30.73 471 CYS A N 1
ATOM 3722 C CA . CYS A 1 471 ? 41.239 17.751 18.305 1.00 30.73 471 CYS A CA 1
ATOM 3723 C C . CYS A 1 471 ? 41.243 19.268 17.973 1.00 30.73 471 CYS A C 1
ATOM 3725 O O . CYS A 1 471 ? 40.869 19.694 16.889 1.00 30.73 471 CYS A O 1
ATOM 3727 N N . GLY A 1 472 ? 41.887 20.012 18.898 1.00 29.55 472 GLY A N 1
ATOM 3728 C CA . GLY A 1 472 ? 42.615 21.287 18.712 1.00 29.55 472 GLY A CA 1
ATOM 3729 C C . GLY A 1 472 ? 41.748 22.552 18.762 1.00 29.55 472 GLY A C 1
ATOM 3730 O O . GLY A 1 472 ? 40.737 22.615 18.090 1.00 29.55 472 GLY A O 1
ATOM 3731 N N . GLY A 1 473 ? 42.037 23.624 19.497 1.00 29.98 473 GLY A N 1
ATOM 3732 C CA . GLY A 1 473 ? 43.226 24.069 20.216 1.00 29.98 473 GLY A CA 1
ATOM 3733 C C . GLY A 1 473 ? 43.245 25.611 20.203 1.00 29.98 473 GLY A C 1
ATOM 3734 O O . GLY A 1 473 ? 42.966 26.203 19.169 1.00 29.98 473 GLY A O 1
ATOM 3735 N N . CYS A 1 474 ? 43.625 26.210 21.337 1.00 34.22 474 CYS A N 1
ATOM 3736 C CA . CYS A 1 474 ? 44.183 27.563 21.529 1.00 34.22 474 CYS A CA 1
ATOM 3737 C C . CYS A 1 474 ? 43.330 28.848 21.403 1.00 34.22 474 CYS A C 1
ATOM 3739 O O . CYS A 1 474 ? 42.647 29.093 20.416 1.00 34.22 474 CYS A O 1
ATOM 3741 N N . GLY A 1 475 ? 43.596 29.737 22.378 1.00 29.58 475 GLY A N 1
ATOM 3742 C CA . GLY A 1 475 ? 43.493 31.203 22.316 1.00 29.58 475 GLY A CA 1
ATOM 3743 C C . GLY A 1 475 ? 42.244 31.752 23.007 1.00 29.58 475 GLY A C 1
ATOM 3744 O O . GLY A 1 475 ? 41.144 31.439 22.589 1.00 29.58 475 GLY A O 1
ATOM 3745 N N . GLY A 1 476 ? 42.293 32.557 24.064 1.00 33.72 476 GLY A N 1
ATOM 3746 C CA . GLY A 1 476 ? 43.368 33.371 24.615 1.00 33.72 476 GLY A CA 1
ATOM 3747 C C . GLY A 1 476 ? 42.756 34.716 25.011 1.00 33.72 476 GLY A C 1
ATOM 3748 O O . GLY A 1 476 ? 42.116 35.339 24.167 1.00 33.72 476 GLY A O 1
ATOM 3749 N N . SER A 1 477 ? 43.040 35.159 26.242 1.00 35.91 477 SER A N 1
ATOM 3750 C CA . SER A 1 477 ? 42.640 36.437 26.879 1.00 35.91 477 SER A CA 1
ATOM 3751 C C . SER A 1 477 ? 41.171 36.592 27.266 1.00 35.91 477 SER A C 1
ATOM 3753 O O . SER A 1 477 ? 40.303 36.586 26.370 1.00 35.91 477 SER A O 1
#

Secondary structure (DSSP, 8-state):
--HHHHHHHHH--TTPSP-TT-HHHHHHHHHT--HHHHHHHHHHHHHHHHHHHHSSS-----HHHHHHHHHHHHSHHHHHHHHHHHTS-----PPPS-HHHHHHHHHHHHHHHHHHHHHHSSPPHHHHT-SSSSGGG-PPBPSS-HHHHHHHHHHHHHHHHHHHHHHTHHHHHHS-HHHHHHHHHHHHHHHHHHHHHHHHHHHHHHHHTS-TT-GGGS--HHHHHHHHH--HHHHHHHHHHHHHHTTSEEEETTTEEEESS----SSHHHHHHHHHHHHHSSEEHHHHHHHHTT-HHHHHHHHHHHHHHHHHHTBHHHHHHHHHHHHHHHHHHHHHHHHHHHHHHTT---HHHHHHHHHHHHHHHHHHHHHHTHHHHHGGGGS-HHHHHHHSTT-HHHHHHHHGGGGS-TTTHHHHHHHHHH-TT---TTS-S----S-SS-S-S--------------------------------

Organism: NCBI:txid2803949

Radius of gyration: 28.78 Å; chains: 1; bounding box: 78×59×84 Å

InterPro domains:
  IPR009836 GRDP1/2 domain [PTHR34365] (33-136)

pLDDT: mean 80.02, std 18.01, range [25.03, 97.94]

Foldseek 3Di:
DPPVLLVLLVPQDQCPVPDLCGLLLVLCQVQLHFSVRSVLLSNVLSLLVLCLLPVVDAAAFALSSVSSVVSVVVVVVSLVVSCVSSVHDRDDDDDDPDPVVVVVNVVRHVVNCVVCCVPPNHDDCCGHVDNGQCVLLVFDFDPDDPVVLVVVLVVVLVVCLVVLLVVCVVVLVVDDPVRVVVVLVVLLVVLLVVLVVVLLVLLLVSVVSGDPPHVLLVHDLLLLLCLAQLFLLLSLLLLVLQCVVVVQWDDDPLFKIAGPDPDPDPDSLNVLLNVVRVVVRIDGLLRSSVSSCVRSSSVSSLVSVVVVLVVVCRGPSVVVSSVVSSVSLSVSLSVLSSSLVVCVVVVHDCVVSVVVSVVSVVVSVVSVLLSSSSNSNSSVVSDDLVVVCVVPPPNSSSCCSVVPPVSGDPSCNVSSVVSCVVCVPSDRNSNDDDDPPDDDPDDDDDDDDDDDDDDDDDDDDDDDDDDDDDDDDDDDD

Sequence (477 aa):
MDKTLWNKILSFDLDAPLSEYGFSTRLAKENAWTQNFTRLAILEYKKFMYLAGTAGAMVSPSEIVDLVWHQHLIFSDSYEQFCEVIGSNIKHIPSTHNKKEKEKFLSARNQTFKLYKETFGEPPAVIWKYPDMYAPMGLKEASMRPNTRLYIMVLFIVAMMIPTAAALRPVYLSINNPLFLMVFVGAGVFLIIILHMFNQHRVRAILERGETNFFIRNLTAAELIFVNSGRLEKVIDSYVNKLMRREVIEVVDGDRLRVKKSNKSVDAQEFAALQIIENEETTSYYRLSTLLYSKPSIVNIPYVLMKFRNFFNQSKDYGRLVTINCVAITMLMLFGIGRLINGMGDGKPVLFLVLLLLAFIILCFNVFNKMQQLVLKQVPSLYDKEEVLRQHPGDPEWEYCFLGAAVISSALVPLVEQTDYLNPRSTSWFSGGRSREESSCGSDIGSSCGSNCGSGCGSSCSSGCGGGGGCGGCGGS